Protein AF-A0A015KIH5-F1 (afdb_monomer)

pLDDT: mean 81.45, std 16.73, range [25.05, 97.44]

Sequence (434 aa):
MNIKDGIELLVKNEKIWFYPRISIIIADWPEVATFCLTYKSSNSKFPCHFCMVARDNLANINLLPSDVKLRTHEEMFKHFSENTEKTICIESVPNFFWKIPNINIYLATVPDRMHHLDLGLFRYQIEFTYDLLKLQHNNKLIDELDCRIAAIPRYPGLKIFSNGLQSISRFTADEYRNLMKIMVFVVDNLYSSNTNNNITNNFLNNNDVVKLYQNWNEMYILSRSEKFSENDLIKFKAQRFIQAFKFISSSQLKLPKLHLWLYHIIDSIQLYGVINGYTTETYESLHKNFVKIPYRISNKKNIESQLLQTIRRQAISSIFSQQSVITKTPYMYRFSTKLFEFSLKNANLFFNEKKGSVDSKMQIGFSKFLECLDLYLDLLNDPKIDNSQVKIFGSVTIENGTIVRATNSYHNKSWFSNVAISMNSEELEDYISD

Organism: Rhizophagus irregularis (strain DAOM 197198w) (NCBI:txid1432141)

Secondary structure (DSSP, 8-state):
--TTS-EEEEETTEEEEE------B---HHHHHHHHTB---TTSSS--SSB---GGGTT-S---GGGS-B--HHHHHHHHHTT-GGGGTB-SS--GGGGSTT--HHHHB---HIIIIIIIIHHHHHHHHHHHHHHHH-THHHHHHHHHHHTSPP-TT----TTTTTT-S---HHHHHHHHHHHHHHHTTSS---TT-TT-TT---HHHHHHHHHHHHHHHHHHT-S---HHHHHTT--HHHHHHHTTT-TTTT--HHHHHHHHTHHHHHHHH--GGGG-SHHHHHHHIIIIIHHHHHS-SSSHHHHHHHHHHHHHHHHHHHHHHTS-------EE--EEEEEEGGGHHHHHHHHTTTS-HHHHHHHHHHHHHHHHHHHHHT-----SPEEEEESEEE-TTS-EEESSSEETTEE-------PPP----------

Solvent-accessible surface area (backbone atoms only — not comparable to full-atom values): 26078 Å² total; per-residue (Å²): 131,73,77,89,57,58,49,78,42,77,54,95,91,40,84,42,82,39,71,92,76,90,76,70,46,63,43,54,71,69,55,46,19,56,77,59,37,30,51,78,44,68,84,38,66,26,37,44,64,47,24,62,35,45,38,92,48,32,60,52,88,79,68,50,76,85,59,52,42,65,49,45,43,69,61,54,51,47,31,49,77,69,73,45,24,69,83,65,32,32,52,102,60,88,62,73,59,72,74,45,84,98,50,42,62,38,65,34,47,50,85,23,54,56,62,36,40,40,56,31,53,49,47,50,52,54,55,48,48,54,52,47,38,42,74,78,61,38,64,67,56,50,55,50,43,26,50,44,46,32,63,53,76,92,49,94,97,51,81,78,40,74,73,28,63,88,77,57,93,75,76,53,52,68,54,42,53,41,43,66,74,45,47,43,68,44,43,46,85,67,53,80,72,67,88,84,63,88,82,51,103,79,72,76,46,34,70,59,54,29,50,40,46,49,52,46,49,54,34,52,56,55,54,66,36,90,73,80,54,79,74,55,60,59,55,54,55,60,57,59,59,50,72,72,34,36,87,70,37,92,69,47,50,47,33,52,62,57,28,44,50,62,71,43,45,63,59,42,36,74,76,71,41,46,55,73,82,46,43,46,66,66,56,54,56,46,41,42,64,62,42,54,51,35,50,72,73,43,92,73,64,74,48,69,64,51,28,53,50,44,49,50,49,50,52,52,48,49,53,48,51,65,49,41,73,75,64,62,83,86,73,81,70,50,64,52,62,74,75,47,76,48,46,57,90,45,42,70,59,51,47,62,72,40,53,88,81,51,55,77,64,51,47,53,47,57,76,40,43,64,64,53,47,51,58,51,36,62,73,65,78,55,95,78,86,80,83,46,75,45,75,43,43,43,26,36,40,46,98,88,71,50,69,53,61,70,54,71,58,58,94,90,36,81,73,87,82,86,88,81,89,84,83,86,91,83,87,91,81,88,83,86,78,132

Nearest PDB structures (foldseek):
  2raj-assembly1_A  TM=1.334E-01  e=7.291E-01  Homo sapiens
  8to0-assembly1_z1  TM=1.925E-01  e=6.097E+00  Mus musculus

Foldseek 3Di:
DPLVFFDFDQDPNDTDGHRDDQAADFDALQVLCVLLQFACDLPQQQNALQFQAGLVCLLPLPDDPVNGHGDFLVVCVVCLVVVNNSVSRGHNDDRPCSVPPPDGSSLRYAQACLVLQLVHLLVVLVVLVCLLCCVPPNCPLVVQLQVLQLPDDDDPLADGDNRGDPVPPDDDSSNSVSCLVCVLVSLPPSDADDPPPPDDPQRDGSVLSSVLSVLSSLLSVLLPDQDDDPVNLVSLQSPSSLSNRLVSDPSSCSDNSSSCSSPPNVVCCVVPNHSVVRHCVVVVVCCVVQPVVQQVVDPNPPSVVSSVVVVVVVVVVVVVVVCCVVVDDDDDKDFADWDDKDWPVCLVVVLVVCVVVDDPVVNVCSVCVVVVVVVVVVVVVHPDPDGDMDIDTQWIQDPVRDIDGPDQDDPNDGDDDDDDDDDDDPDDDDDDDD

Structure (mmCIF, N/CA/C/O backbone):
data_AF-A0A015KIH5-F1
#
_entry.id   AF-A0A015KIH5-F1
#
loop_
_atom_site.group_PDB
_atom_site.id
_atom_site.type_symbol
_atom_site.label_atom_id
_atom_site.label_alt_id
_atom_site.label_comp_id
_atom_site.label_asym_id
_atom_site.label_entity_id
_atom_site.label_seq_id
_atom_site.pdbx_PDB_ins_code
_atom_site.Cartn_x
_atom_site.Cartn_y
_atom_site.Cartn_z
_atom_site.occupancy
_atom_site.B_iso_or_equiv
_atom_site.auth_seq_id
_atom_site.auth_comp_id
_atom_site.auth_asym_id
_atom_site.auth_atom_id
_atom_site.pdbx_PDB_model_num
ATOM 1 N N . MET A 1 1 ? -6.527 -25.894 20.331 1.00 39.69 1 MET A N 1
ATOM 2 C CA . MET A 1 1 ? -8.001 -25.811 20.229 1.00 39.69 1 MET A CA 1
ATOM 3 C C . MET A 1 1 ? -8.349 -25.644 18.764 1.00 39.69 1 MET A C 1
ATOM 5 O O . MET A 1 1 ? -7.869 -24.701 18.152 1.00 39.69 1 MET A O 1
ATOM 9 N N . ASN A 1 2 ? -9.080 -26.588 18.177 1.00 33.25 2 ASN A N 1
ATOM 10 C CA . ASN A 1 2 ? -9.536 -26.477 16.795 1.00 33.25 2 ASN A CA 1
ATOM 11 C C . ASN A 1 2 ? -10.744 -25.522 16.808 1.00 33.25 2 ASN A C 1
ATOM 13 O O . ASN A 1 2 ? -11.827 -25.922 17.205 1.00 33.25 2 ASN A O 1
ATOM 17 N N . ILE A 1 3 ? -10.552 -24.246 16.452 1.00 47.38 3 ILE A N 1
ATOM 18 C CA . ILE A 1 3 ? -11.556 -23.155 16.574 1.00 47.38 3 ILE A CA 1
ATOM 19 C C . ILE A 1 3 ? -12.768 -23.356 15.626 1.00 47.38 3 ILE A C 1
ATOM 21 O O . ILE A 1 3 ? -13.679 -22.536 15.571 1.00 47.38 3 ILE A O 1
ATOM 25 N N . LYS A 1 4 ? -12.811 -24.463 14.870 1.00 47.75 4 LYS A N 1
ATOM 26 C CA . LYS A 1 4 ? -13.987 -24.851 14.075 1.00 47.75 4 LYS A CA 1
ATOM 27 C C . LYS A 1 4 ? -15.213 -25.138 14.945 1.00 47.75 4 LYS A C 1
ATOM 29 O O . LYS A 1 4 ? -16.329 -24.905 14.488 1.00 47.75 4 LYS A O 1
ATOM 34 N N . ASP A 1 5 ? -14.990 -25.547 16.188 1.00 50.41 5 ASP A N 1
ATOM 35 C CA . ASP A 1 5 ? -16.035 -25.782 17.173 1.00 50.41 5 ASP A CA 1
ATOM 36 C C . ASP A 1 5 ? -15.989 -24.604 18.158 1.00 50.41 5 ASP A C 1
ATOM 38 O O . ASP A 1 5 ? -14.950 -24.346 18.768 1.00 50.41 5 ASP A O 1
ATOM 42 N N . GLY A 1 6 ? -17.064 -23.815 18.244 1.00 60.00 6 GLY A N 1
ATOM 43 C CA . GLY A 1 6 ? -17.138 -22.658 19.143 1.00 60.00 6 GLY A CA 1
ATOM 44 C C . GLY A 1 6 ? -16.837 -23.018 20.607 1.00 60.00 6 GLY A C 1
ATOM 45 O O . GLY A 1 6 ? -16.783 -24.181 20.998 1.00 60.00 6 GLY A O 1
ATOM 46 N N . ILE A 1 7 ? -16.643 -22.009 21.450 1.00 74.50 7 ILE A N 1
ATOM 47 C CA . ILE A 1 7 ? -16.449 -22.196 22.889 1.00 74.50 7 ILE A CA 1
ATOM 48 C C . ILE A 1 7 ? -17.829 -22.325 23.539 1.00 74.50 7 ILE A C 1
ATOM 50 O O . ILE A 1 7 ? -18.626 -21.392 23.485 1.00 74.50 7 ILE A O 1
ATOM 54 N N . GLU A 1 8 ? -18.124 -23.461 24.167 1.00 77.62 8 GLU A N 1
ATOM 55 C CA . GLU A 1 8 ? -19.329 -23.607 24.987 1.00 77.62 8 GLU A CA 1
ATOM 56 C C . GLU A 1 8 ? -19.075 -22.969 26.364 1.00 77.62 8 GLU A C 1
ATOM 58 O O . GLU A 1 8 ? -18.214 -23.417 27.121 1.00 77.62 8 GLU A O 1
ATOM 63 N N . LEU A 1 9 ? -19.797 -21.893 26.679 1.00 76.75 9 LEU A N 1
ATOM 64 C CA . LEU A 1 9 ? -19.725 -21.200 27.964 1.00 76.75 9 LEU A CA 1
ATOM 65 C C . LEU A 1 9 ? -21.003 -21.461 28.758 1.00 76.75 9 LEU A C 1
ATOM 67 O O . LEU A 1 9 ? -22.107 -21.277 28.248 1.00 76.75 9 LEU A O 1
ATOM 71 N N . LEU A 1 10 ? -20.858 -21.856 30.023 1.00 79.44 10 LEU A N 1
ATOM 72 C CA . LEU A 1 10 ? -21.986 -21.967 30.943 1.00 79.44 10 LEU A CA 1
ATOM 73 C C . LEU A 1 10 ? -22.218 -20.605 31.610 1.00 79.44 10 LEU A C 1
ATOM 75 O O . LEU A 1 10 ? -21.439 -20.188 32.467 1.00 79.44 10 LEU A O 1
ATOM 79 N N . VAL A 1 11 ? -23.277 -19.897 31.225 1.00 80.12 11 VAL A N 1
ATOM 80 C CA . VAL A 1 11 ? -23.638 -18.591 31.794 1.00 80.12 11 VAL A CA 1
ATOM 81 C C . VAL A 1 11 ? -25.009 -18.720 32.440 1.00 80.12 11 VAL A C 1
ATOM 83 O O . VAL A 1 11 ? -25.978 -19.045 31.768 1.00 80.12 11 VAL A O 1
ATOM 86 N N . LYS A 1 12 ? -25.102 -18.482 33.755 1.00 84.62 12 LYS A N 1
ATOM 87 C CA . LYS A 1 12 ? -26.358 -18.612 34.526 1.00 84.62 12 LYS A CA 1
ATOM 88 C C . LYS A 1 12 ? -27.058 -19.975 34.338 1.00 84.62 12 LYS A C 1
ATOM 90 O O . LYS A 1 12 ? -28.273 -20.031 34.210 1.00 84.62 12 LYS A O 1
ATOM 95 N N . ASN A 1 13 ? -26.287 -21.066 34.340 1.00 83.81 13 ASN A N 1
ATOM 96 C CA . ASN A 1 13 ? -26.744 -22.442 34.074 1.00 83.81 13 ASN A CA 1
ATOM 97 C C . ASN A 1 13 ? -27.280 -22.709 32.655 1.00 83.81 13 ASN A C 1
ATOM 99 O O . ASN A 1 13 ? -27.755 -23.812 32.393 1.00 83.81 13 ASN A O 1
ATOM 103 N N . GLU A 1 14 ? -27.143 -21.767 31.724 1.00 78.31 14 GLU A N 1
ATOM 104 C CA . GLU A 1 14 ? -27.433 -21.982 30.308 1.00 78.31 14 GLU A CA 1
ATOM 105 C C . GLU A 1 14 ? -26.135 -22.206 29.527 1.00 78.31 14 GLU A C 1
ATOM 107 O O . GLU A 1 14 ? -25.133 -21.515 29.727 1.00 78.31 14 GLU A O 1
ATOM 112 N N . LYS A 1 15 ? -26.148 -23.197 28.632 1.00 81.75 15 LYS A N 1
ATOM 113 C CA . LYS A 1 15 ? -25.057 -23.462 27.689 1.00 81.75 15 LYS A CA 1
ATOM 114 C C . LYS A 1 15 ? -25.180 -22.502 26.511 1.00 81.75 15 LYS A C 1
ATOM 116 O O . LYS A 1 15 ? -26.112 -22.613 25.719 1.00 81.75 15 LYS A O 1
ATOM 121 N N . ILE A 1 16 ? -24.234 -21.579 26.388 1.00 80.75 16 ILE A N 1
ATOM 122 C CA . ILE A 1 16 ? -24.181 -20.600 25.303 1.00 80.75 16 ILE A CA 1
ATOM 123 C C . ILE A 1 16 ? -22.975 -20.909 24.421 1.00 80.75 16 ILE A C 1
ATOM 125 O O . ILE A 1 16 ? -21.850 -21.034 24.901 1.00 80.75 16 ILE A O 1
ATOM 129 N N . TRP A 1 17 ? -23.210 -21.012 23.115 1.00 80.06 17 TRP A N 1
ATOM 130 C CA . TRP A 1 17 ? -22.149 -21.157 22.125 1.00 80.06 17 TRP A CA 1
ATOM 131 C C . TRP A 1 17 ? -21.544 -19.795 21.795 1.00 80.06 17 TRP A C 1
ATOM 133 O O . TRP A 1 17 ? -22.239 -18.881 21.351 1.00 80.06 17 TRP A O 1
ATOM 143 N N . PHE A 1 18 ? -20.238 -19.668 21.994 1.00 73.44 18 PHE A N 1
ATOM 144 C CA . PHE A 1 18 ? -19.485 -18.450 21.748 1.00 73.44 18 PHE A CA 1
ATOM 145 C C . PHE A 1 18 ? -18.477 -18.652 20.615 1.00 73.44 18 PHE A C 1
ATOM 147 O O . PHE A 1 18 ? -17.677 -19.583 20.633 1.00 73.44 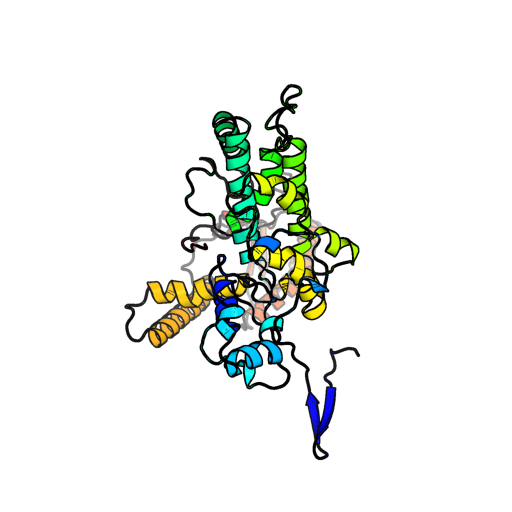18 PHE A O 1
ATOM 154 N N . TYR A 1 19 ? -18.464 -17.737 19.648 1.00 71.88 19 TYR A N 1
ATOM 155 C CA . TYR A 1 19 ? -17.426 -17.681 18.622 1.00 71.88 19 TYR A CA 1
ATOM 156 C C . TYR A 1 19 ? -16.560 -16.446 18.872 1.00 71.88 19 TYR A C 1
ATOM 158 O O . TYR A 1 19 ? -17.059 -15.330 18.692 1.00 71.88 19 TYR A O 1
ATOM 166 N N . PRO A 1 20 ? -15.283 -16.600 19.269 1.00 66.44 20 PRO A N 1
ATOM 167 C CA . PRO A 1 20 ? -14.387 -15.457 19.339 1.00 66.44 20 PRO A CA 1
ATOM 168 C C . PRO A 1 20 ? -14.227 -14.874 17.932 1.00 66.44 20 PRO A C 1
ATOM 170 O O . PRO A 1 20 ? -13.871 -15.583 16.991 1.00 66.44 20 PRO A O 1
ATOM 173 N N . ARG A 1 21 ? -14.517 -13.579 17.781 1.00 67.69 21 ARG A N 1
ATOM 174 C CA . ARG A 1 21 ? -14.277 -12.835 16.542 1.00 67.69 21 ARG A CA 1
ATOM 175 C C . ARG A 1 21 ? -13.142 -11.856 16.771 1.00 67.69 21 ARG A C 1
ATOM 177 O O . ARG A 1 21 ? -13.178 -11.082 17.722 1.00 67.69 21 ARG A O 1
ATOM 184 N N . ILE A 1 22 ? -12.160 -11.896 15.881 1.00 69.12 22 ILE A N 1
ATOM 185 C CA . ILE A 1 22 ? -11.133 -10.865 15.790 1.00 69.12 22 ILE A CA 1
ATOM 186 C C . ILE A 1 22 ? -11.671 -9.814 14.824 1.00 69.12 22 ILE A C 1
ATOM 188 O O . ILE A 1 22 ? -11.978 -10.128 13.674 1.00 69.12 22 ILE A O 1
ATOM 192 N N . SER A 1 23 ? -11.824 -8.587 15.309 1.00 78.50 23 SER A N 1
ATOM 193 C CA . SER A 1 23 ? -12.228 -7.442 14.495 1.00 78.50 23 SER A CA 1
ATOM 194 C C . SER A 1 23 ? -11.019 -6.549 14.267 1.00 78.50 23 SER A C 1
ATOM 196 O O . SER A 1 23 ? -10.299 -6.233 15.212 1.00 78.50 23 SER A O 1
ATOM 198 N N . ILE A 1 24 ? -10.828 -6.135 13.020 1.00 89.00 24 ILE A N 1
ATOM 199 C CA . ILE A 1 24 ? -9.754 -5.240 12.590 1.00 89.00 24 ILE A CA 1
ATOM 200 C C . ILE A 1 24 ? -10.329 -4.104 11.748 1.00 89.00 24 ILE A C 1
ATOM 202 O O . ILE A 1 24 ? -11.383 -4.249 11.126 1.00 89.00 24 ILE A O 1
ATOM 206 N N . ILE A 1 25 ? -9.626 -2.978 11.725 1.00 91.19 25 ILE A N 1
ATOM 207 C CA . ILE A 1 25 ? -9.948 -1.803 10.922 1.00 91.19 25 ILE A CA 1
ATOM 208 C C . ILE A 1 25 ? -9.067 -1.827 9.680 1.00 91.19 25 ILE A C 1
ATOM 210 O O . ILE A 1 25 ? -7.854 -1.623 9.756 1.00 91.19 25 ILE A O 1
ATOM 214 N N . ILE A 1 26 ? -9.708 -2.075 8.541 1.00 91.94 26 ILE A N 1
ATOM 215 C CA . ILE A 1 26 ? -9.096 -2.075 7.215 1.00 91.94 26 ILE A CA 1
ATOM 216 C C . ILE A 1 26 ? -9.439 -0.742 6.566 1.00 91.94 26 ILE A C 1
ATOM 218 O O . ILE A 1 26 ? -10.596 -0.507 6.224 1.00 91.94 26 ILE A O 1
ATOM 222 N N . ALA A 1 27 ? -8.450 0.132 6.444 1.00 91.25 27 ALA A N 1
ATOM 223 C CA . ALA A 1 27 ? -8.633 1.479 5.930 1.00 91.25 27 ALA A CA 1
ATOM 224 C C . ALA A 1 27 ? -7.309 2.019 5.375 1.00 91.25 27 ALA A C 1
ATOM 226 O O . ALA A 1 27 ? -6.235 1.472 5.658 1.00 91.25 27 ALA A O 1
ATOM 227 N N . ASP A 1 28 ? -7.376 3.080 4.574 1.00 90.19 28 ASP A N 1
ATOM 228 C CA . ASP A 1 28 ? -6.167 3.758 4.114 1.00 90.19 28 ASP A CA 1
ATOM 229 C C . ASP A 1 28 ? -5.496 4.554 5.255 1.00 90.19 28 ASP A C 1
ATOM 231 O O . ASP A 1 28 ? -6.021 4.687 6.363 1.00 90.19 28 ASP A O 1
ATOM 235 N N . TRP A 1 29 ? -4.281 5.063 5.033 1.00 89.25 29 TRP A N 1
ATOM 236 C CA . TRP A 1 29 ? -3.531 5.724 6.108 1.00 89.25 29 TRP A CA 1
ATOM 237 C C . TRP A 1 29 ? -4.242 6.973 6.686 1.00 89.25 29 TRP A C 1
ATOM 239 O O . TRP A 1 29 ? -4.308 7.084 7.916 1.00 89.25 29 TRP A O 1
ATOM 249 N N . PRO A 1 30 ? -4.800 7.899 5.874 1.00 90.00 30 PRO A N 1
ATOM 250 C CA . PRO A 1 30 ? -5.599 9.020 6.383 1.00 90.00 30 PRO A CA 1
ATOM 251 C C . PRO A 1 30 ? -6.844 8.614 7.187 1.00 90.00 30 PRO A C 1
ATOM 253 O O . PRO A 1 30 ? -7.177 9.266 8.186 1.00 90.00 30 PRO A O 1
ATOM 256 N N . GLU A 1 31 ? -7.548 7.565 6.771 1.00 92.44 31 GLU A N 1
ATOM 257 C CA . GLU A 1 31 ? -8.710 7.035 7.484 1.00 92.44 31 GLU A CA 1
ATOM 258 C C . GLU A 1 31 ? -8.297 6.388 8.805 1.00 92.44 31 GLU A C 1
ATOM 260 O O . GLU A 1 31 ? -8.866 6.716 9.848 1.00 92.44 31 GLU A O 1
ATOM 265 N N . VAL A 1 32 ? -7.247 5.562 8.807 1.00 92.81 32 VAL A N 1
ATOM 266 C CA . VAL A 1 32 ? -6.693 4.981 10.038 1.00 92.81 32 VAL A CA 1
ATOM 267 C C . VAL A 1 32 ? -6.274 6.075 11.022 1.00 92.81 32 VAL A C 1
ATOM 269 O O . VAL A 1 32 ? -6.623 6.014 12.202 1.00 92.81 32 VAL A O 1
ATOM 272 N N . ALA A 1 33 ? -5.597 7.125 10.549 1.00 93.12 33 ALA A N 1
ATOM 273 C CA . ALA A 1 33 ? -5.239 8.264 11.391 1.00 93.12 33 ALA A CA 1
ATOM 274 C C . ALA A 1 33 ? -6.475 8.942 12.014 1.00 93.12 33 ALA A C 1
ATOM 276 O O . ALA A 1 33 ? -6.405 9.438 13.137 1.00 93.12 33 ALA A O 1
ATOM 277 N N . THR A 1 34 ? -7.620 8.909 11.324 1.00 94.25 34 THR A N 1
ATOM 278 C CA . THR A 1 34 ? -8.902 9.412 11.839 1.00 94.25 34 THR A CA 1
ATOM 279 C C . THR A 1 34 ? -9.461 8.517 12.944 1.00 94.25 34 THR A C 1
ATOM 281 O O . THR A 1 34 ? -9.842 9.033 13.991 1.00 94.25 34 THR A O 1
ATOM 284 N N . PHE A 1 35 ? -9.468 7.192 12.765 1.00 94.19 35 PHE A N 1
ATOM 285 C CA . PHE A 1 35 ? -9.887 6.252 13.816 1.00 94.19 35 PHE A CA 1
ATOM 286 C C . PHE A 1 35 ? -9.023 6.377 15.079 1.00 94.19 35 PHE A C 1
ATOM 288 O O . PHE A 1 35 ? -9.532 6.372 16.202 1.00 94.19 35 PHE A O 1
ATOM 295 N N . CYS A 1 36 ? -7.716 6.544 14.892 1.00 94.69 36 CYS A N 1
ATOM 296 C CA . CYS A 1 36 ? -6.739 6.679 15.968 1.00 94.69 36 CYS A CA 1
ATOM 297 C C . CYS A 1 36 ? -6.688 8.089 16.586 1.00 94.69 36 CYS A C 1
ATOM 299 O O . CYS A 1 36 ? -6.093 8.260 17.654 1.00 94.69 36 CYS A O 1
ATOM 301 N N . LEU A 1 37 ? -7.307 9.090 15.945 1.00 95.62 37 LEU A N 1
ATOM 302 C CA . LEU A 1 37 ? -7.159 10.517 16.261 1.00 95.62 37 LEU A CA 1
ATOM 303 C C . LEU A 1 37 ? -5.691 10.959 16.350 1.00 95.62 37 LEU A C 1
ATOM 305 O O . LEU A 1 37 ? -5.303 11.734 17.219 1.00 95.62 37 LEU A O 1
ATOM 309 N N . THR A 1 38 ? -4.858 10.447 15.450 1.00 95.56 38 THR A N 1
ATOM 310 C CA . THR A 1 38 ? -3.468 10.886 15.283 1.00 95.56 38 THR A CA 1
ATOM 311 C C . THR A 1 38 ? -3.392 11.934 14.185 1.00 95.56 38 THR A C 1
ATOM 313 O O . THR A 1 38 ? -4.137 11.855 13.207 1.00 95.56 38 THR A O 1
ATOM 316 N N . TYR A 1 39 ? -2.449 12.869 14.288 1.00 95.38 39 TYR A N 1
ATOM 317 C CA . TYR A 1 39 ? -2.262 13.888 13.256 1.00 95.38 39 TYR A CA 1
ATOM 318 C C . TYR A 1 39 ? -2.048 13.263 11.873 1.00 95.38 39 TYR A C 1
ATOM 320 O O . TYR A 1 39 ? -1.136 12.465 11.667 1.00 95.38 39 TYR A O 1
ATOM 328 N N . LYS A 1 40 ? -2.834 13.711 10.889 1.00 91.69 40 LYS A N 1
ATOM 329 C CA . LYS A 1 40 ? -2.762 13.236 9.493 1.00 91.69 40 LYS A CA 1
ATOM 330 C C . LYS A 1 40 ? -1.571 13.788 8.707 1.00 91.69 40 LYS A C 1
ATOM 332 O O . LYS A 1 40 ? -1.424 13.518 7.523 1.00 91.69 40 LYS A O 1
ATOM 337 N N . SER A 1 41 ? -0.728 14.608 9.325 1.00 90.19 41 SER A N 1
ATOM 338 C CA . SER A 1 41 ? 0.441 15.169 8.655 1.00 90.19 41 SER A CA 1
ATOM 339 C C . SER A 1 41 ? 1.637 14.233 8.793 1.00 90.19 41 SER A C 1
ATOM 341 O O . SER A 1 41 ? 2.092 13.956 9.907 1.00 90.19 41 SER A O 1
ATOM 343 N N . SER A 1 42 ? 2.219 13.831 7.663 1.00 85.62 42 SER A N 1
ATOM 344 C CA . SER A 1 42 ? 3.512 13.131 7.613 1.00 85.62 42 SER A CA 1
ATOM 345 C C . SER A 1 42 ? 4.671 13.976 8.169 1.00 85.62 42 SER A C 1
ATOM 347 O O . SER A 1 42 ? 5.722 13.440 8.519 1.00 85.62 42 SER A O 1
ATOM 349 N N . ASN A 1 43 ? 4.473 15.292 8.305 1.00 90.12 43 ASN A N 1
ATOM 350 C CA . ASN A 1 43 ? 5.432 16.221 8.901 1.00 90.12 43 ASN A CA 1
ATOM 351 C C . ASN A 1 43 ? 5.269 16.396 10.419 1.00 90.12 43 ASN A C 1
ATOM 353 O O . ASN A 1 43 ? 6.017 17.168 11.020 1.00 90.12 43 ASN A O 1
ATOM 357 N N . SER A 1 44 ? 4.317 15.701 11.047 1.00 93.69 44 SER A N 1
ATOM 358 C CA . SER A 1 44 ? 4.166 15.712 12.505 1.00 93.69 44 SER A CA 1
ATOM 359 C C . SER A 1 44 ? 5.386 15.101 13.210 1.00 93.69 44 SER A C 1
ATOM 361 O O . SER A 1 44 ? 6.175 14.375 12.604 1.00 93.69 44 SER A O 1
ATOM 363 N N . LYS A 1 45 ? 5.565 15.410 14.503 1.00 95.12 45 LYS A N 1
ATOM 364 C CA . LYS A 1 45 ? 6.699 14.909 15.302 1.00 95.12 45 LYS A CA 1
ATOM 365 C C . LYS A 1 45 ? 6.676 13.382 15.427 1.00 95.12 45 LYS A C 1
ATOM 367 O O . LYS A 1 45 ? 7.737 12.765 15.365 1.00 95.12 45 LYS A O 1
ATOM 372 N N . PHE A 1 46 ? 5.479 12.805 15.550 1.00 95.75 46 PHE A N 1
ATOM 373 C CA . PHE A 1 46 ? 5.228 11.370 15.697 1.00 95.75 46 PHE A CA 1
ATOM 374 C C . PHE A 1 46 ? 4.168 10.892 14.686 1.00 95.75 46 PHE A C 1
ATOM 376 O O . PHE A 1 46 ? 3.010 10.692 15.062 1.00 95.75 46 PHE A O 1
ATOM 383 N N . PRO A 1 47 ? 4.534 10.731 13.402 1.00 94.12 47 PRO A N 1
ATOM 384 C CA . PRO A 1 47 ? 3.577 10.533 12.309 1.00 94.12 47 PRO A CA 1
ATOM 385 C C . PRO A 1 47 ? 3.069 9.091 12.160 1.00 94.12 47 PRO A C 1
ATOM 387 O O . PRO A 1 47 ? 2.227 8.822 11.307 1.00 94.12 47 PRO A O 1
ATOM 390 N N . CYS A 1 48 ? 3.577 8.141 12.947 1.00 95.06 48 CYS A N 1
ATOM 391 C CA . CYS A 1 48 ? 3.057 6.778 12.957 1.00 95.06 48 CYS A CA 1
ATOM 392 C C . CYS A 1 48 ? 1.802 6.685 13.842 1.00 95.06 48 CYS A C 1
ATOM 394 O O . CYS A 1 48 ? 1.775 7.203 14.963 1.00 95.06 48 CYS A O 1
ATOM 396 N N . HIS A 1 49 ? 0.768 5.993 13.354 1.00 93.81 49 HIS A N 1
ATOM 397 C CA . HIS A 1 49 ? -0.440 5.736 14.138 1.00 93.81 49 HIS A CA 1
ATOM 398 C C . HIS A 1 49 ? -0.321 4.513 15.058 1.00 93.81 49 HIS A C 1
ATOM 400 O O . HIS A 1 49 ? -1.083 4.417 16.012 1.00 93.81 49 HIS A O 1
ATOM 406 N N . PHE A 1 50 ? 0.645 3.617 14.830 1.00 94.62 50 PHE A N 1
ATOM 407 C CA . PHE A 1 50 ? 0.920 2.480 15.717 1.00 94.62 50 PHE A CA 1
ATOM 408 C C . PHE A 1 50 ? 1.827 2.848 16.891 1.00 94.62 50 PHE A C 1
ATOM 410 O O . PHE A 1 50 ? 1.689 2.292 17.976 1.00 94.62 50 PHE A O 1
ATOM 417 N N . CYS A 1 51 ? 2.784 3.757 16.691 1.00 95.50 51 CYS A N 1
ATOM 418 C CA . CYS A 1 51 ? 3.855 4.016 17.651 1.00 95.50 51 CYS A CA 1
ATOM 419 C C . CYS A 1 51 ? 4.259 5.496 17.702 1.00 95.50 51 CYS A C 1
ATOM 421 O O . CYS A 1 51 ? 3.925 6.295 16.828 1.00 95.50 51 CYS A O 1
ATOM 423 N N . MET A 1 52 ? 5.008 5.868 18.736 1.00 95.19 52 MET A N 1
ATOM 424 C CA . MET A 1 52 ? 5.567 7.207 18.931 1.00 95.19 52 MET A CA 1
ATOM 425 C C . MET A 1 52 ? 6.996 7.317 18.378 1.00 95.19 52 MET A C 1
ATOM 427 O O . MET A 1 52 ? 7.871 7.915 19.003 1.00 95.19 52 MET A O 1
ATOM 431 N N . VAL A 1 53 ? 7.255 6.753 17.193 1.00 95.94 53 VAL A N 1
ATOM 432 C CA . VAL A 1 53 ? 8.537 6.952 16.502 1.00 95.94 53 VAL A CA 1
ATOM 433 C C . VAL A 1 53 ? 8.666 8.405 16.041 1.00 95.94 53 VAL A C 1
ATOM 435 O O . VAL A 1 53 ? 7.744 8.975 15.449 1.00 95.94 53 VAL A O 1
ATOM 438 N N . ALA A 1 54 ? 9.816 9.024 16.305 1.00 95.25 54 ALA A N 1
ATOM 439 C CA . ALA A 1 54 ? 10.091 10.370 15.821 1.00 95.25 54 ALA A CA 1
ATOM 440 C C . ALA A 1 54 ? 10.177 10.394 14.286 1.00 95.25 54 ALA A C 1
ATOM 442 O O . ALA A 1 54 ? 10.717 9.473 13.670 1.00 95.25 54 ALA A O 1
ATOM 443 N N . ARG A 1 55 ? 9.718 11.484 13.662 1.00 94.62 55 ARG A N 1
ATOM 444 C CA . ARG A 1 55 ? 9.771 11.685 12.202 1.00 94.62 55 ARG A CA 1
ATOM 445 C C . ARG A 1 55 ? 11.151 11.411 11.599 1.00 94.62 55 ARG A C 1
ATOM 447 O O . ARG A 1 55 ? 11.246 10.804 10.537 1.00 94.62 55 ARG A O 1
ATOM 454 N N . ASP A 1 56 ? 12.217 11.833 12.274 1.00 93.69 56 ASP A N 1
ATOM 455 C CA . ASP A 1 56 ? 13.593 11.659 11.791 1.00 93.69 56 ASP A CA 1
ATOM 456 C C . ASP A 1 56 ? 14.057 10.194 11.786 1.00 93.69 56 ASP A C 1
ATOM 458 O O . ASP A 1 56 ? 14.993 9.845 11.070 1.00 93.69 56 ASP A O 1
ATOM 462 N N . ASN A 1 57 ? 13.351 9.324 12.511 1.00 94.50 57 ASN A N 1
ATOM 463 C CA . ASN A 1 57 ? 13.642 7.900 12.627 1.00 94.50 57 ASN A CA 1
ATOM 464 C C . ASN A 1 57 ? 12.788 7.017 11.702 1.00 94.50 57 ASN A C 1
ATOM 466 O O . ASN A 1 57 ? 12.980 5.806 11.694 1.00 94.50 57 ASN A O 1
ATOM 470 N N . LEU A 1 58 ? 11.889 7.579 10.883 1.00 93.56 58 LEU A N 1
ATOM 471 C CA . LEU A 1 58 ? 11.009 6.786 10.008 1.00 93.56 58 LEU A CA 1
ATOM 472 C C . LEU A 1 58 ? 11.763 5.869 9.030 1.00 93.56 58 LEU A C 1
ATOM 474 O O . LEU A 1 58 ? 11.300 4.769 8.745 1.00 93.56 58 LEU A O 1
ATOM 478 N N . ALA A 1 59 ? 12.921 6.313 8.536 1.00 92.56 59 ALA A N 1
ATOM 479 C CA . ALA A 1 59 ? 13.774 5.550 7.621 1.00 92.56 59 ALA A CA 1
ATOM 480 C C . ALA A 1 59 ? 14.914 4.792 8.328 1.00 92.56 59 ALA A C 1
ATOM 482 O O . ALA A 1 59 ? 15.815 4.273 7.664 1.00 92.56 59 ALA A O 1
ATOM 483 N N . ASN A 1 60 ? 14.950 4.786 9.664 1.00 92.00 60 ASN A N 1
ATOM 484 C CA . ASN A 1 60 ? 15.986 4.089 10.415 1.00 92.00 60 ASN A CA 1
ATOM 485 C C . ASN A 1 60 ? 15.623 2.603 10.519 1.00 92.00 60 ASN A C 1
ATOM 487 O O . ASN A 1 60 ? 14.602 2.275 11.103 1.00 92.00 60 ASN A O 1
ATOM 491 N N . ILE A 1 61 ? 16.457 1.724 9.957 1.00 89.69 61 ILE A N 1
ATOM 492 C CA . ILE A 1 61 ? 16.267 0.259 9.976 1.00 89.69 61 ILE A CA 1
ATOM 493 C C . ILE A 1 61 ? 16.853 -0.426 11.214 1.00 89.69 61 ILE A C 1
ATOM 495 O O . ILE A 1 61 ? 16.664 -1.626 11.396 1.00 89.69 61 ILE A O 1
ATOM 499 N N . ASN A 1 62 ? 17.585 0.321 12.039 1.00 90.00 62 ASN A N 1
ATOM 500 C CA . ASN A 1 62 ? 18.312 -0.190 13.197 1.00 90.00 62 ASN A CA 1
ATOM 501 C C . ASN A 1 62 ? 17.666 0.243 14.520 1.00 90.00 62 ASN A C 1
ATOM 503 O O . ASN A 1 62 ? 18.336 0.232 15.549 1.00 90.00 62 ASN A O 1
ATOM 507 N N . LEU A 1 63 ? 16.396 0.662 14.499 1.00 91.38 63 LEU A N 1
ATOM 508 C CA . LEU A 1 63 ? 15.664 0.940 15.734 1.00 91.38 63 LEU A CA 1
ATOM 509 C C . LEU A 1 63 ? 15.543 -0.335 16.564 1.00 91.38 63 LEU A C 1
ATOM 511 O O . LEU A 1 63 ? 15.181 -1.396 16.045 1.00 91.38 63 LEU A O 1
ATOM 515 N N . LEU A 1 64 ? 15.830 -0.205 17.853 1.00 89.44 64 LEU A N 1
ATOM 516 C CA . LEU A 1 64 ? 15.589 -1.246 18.837 1.00 89.44 64 LEU A CA 1
ATOM 517 C C . LEU A 1 64 ? 14.095 -1.275 19.196 1.00 89.44 64 LEU A C 1
ATOM 519 O O . LEU A 1 64 ? 13.413 -0.257 19.066 1.00 89.44 64 LEU A O 1
ATOM 523 N N . PRO A 1 65 ? 13.568 -2.396 19.721 1.00 83.94 65 PRO A N 1
ATOM 524 C CA . PRO A 1 65 ? 12.184 -2.454 20.197 1.00 83.94 65 PRO A CA 1
ATOM 525 C C . PRO A 1 65 ? 11.837 -1.353 21.215 1.00 83.94 65 PRO A C 1
ATOM 527 O O . PRO A 1 65 ? 10.721 -0.846 21.219 1.00 83.94 65 PRO A O 1
ATOM 530 N N . SER A 1 66 ? 12.806 -0.924 22.032 1.00 85.62 66 SER A N 1
ATOM 531 C CA . SER A 1 66 ? 12.650 0.191 22.978 1.00 85.62 66 SER A CA 1
ATOM 532 C C . SER A 1 66 ? 12.434 1.551 22.309 1.00 85.62 66 SER A C 1
ATOM 534 O O . SER A 1 66 ? 11.825 2.432 22.912 1.00 85.62 66 SER A O 1
ATOM 536 N N . ASP A 1 67 ? 12.917 1.729 21.077 1.00 87.75 67 ASP A N 1
ATOM 537 C CA . ASP A 1 67 ? 12.776 2.974 20.314 1.00 87.75 67 ASP A CA 1
ATOM 538 C C . ASP A 1 67 ? 11.402 3.069 19.629 1.00 87.75 67 ASP A C 1
ATOM 540 O O . ASP A 1 67 ? 10.962 4.155 19.242 1.00 87.75 67 ASP A O 1
ATOM 544 N N . VAL A 1 68 ? 10.704 1.936 19.486 1.00 91.56 68 VAL A N 1
ATOM 545 C CA . VAL A 1 68 ? 9.384 1.821 18.852 1.00 91.56 68 VAL A CA 1
ATOM 546 C C . VAL A 1 68 ? 8.320 1.659 19.935 1.00 91.56 68 VAL A C 1
ATOM 548 O O . VAL A 1 68 ? 7.671 0.624 20.077 1.00 91.56 68 VAL A O 1
ATOM 551 N N . LYS A 1 69 ? 8.127 2.713 20.731 1.00 94.50 69 LYS A N 1
ATOM 552 C CA . LYS A 1 69 ? 7.097 2.715 21.773 1.00 94.50 69 LYS A CA 1
ATOM 553 C C . LYS A 1 69 ? 5.700 2.747 21.144 1.00 94.50 69 LYS A C 1
ATOM 555 O O . LYS A 1 69 ? 5.308 3.763 20.567 1.00 94.50 69 LYS A O 1
ATOM 560 N N . LEU A 1 70 ? 4.962 1.642 21.242 1.00 95.38 70 LEU A N 1
ATOM 561 C CA . LEU A 1 70 ? 3.597 1.529 20.722 1.00 95.38 70 LEU A CA 1
ATOM 562 C C . LEU A 1 70 ? 2.653 2.518 21.415 1.00 95.38 70 LEU A C 1
ATOM 564 O O . LEU A 1 70 ? 2.792 2.809 22.602 1.00 95.38 70 LEU A O 1
ATOM 568 N N . ARG A 1 71 ? 1.673 3.024 20.669 1.00 94.88 71 ARG A N 1
ATOM 569 C CA . ARG A 1 71 ? 0.561 3.792 21.223 1.00 94.88 71 ARG A CA 1
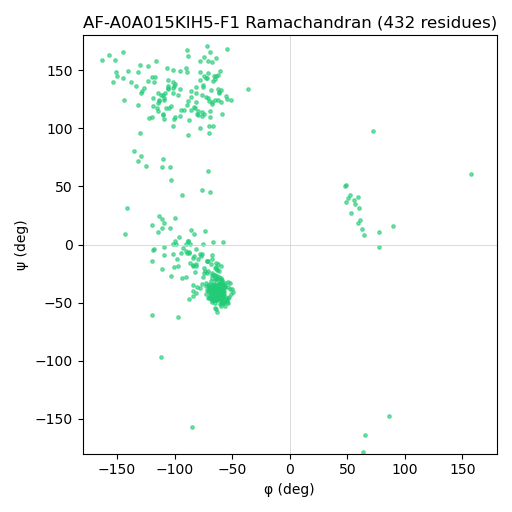ATOM 570 C C . ARG A 1 71 ? -0.409 2.810 21.874 1.00 94.88 71 ARG A C 1
ATOM 572 O O . ARG A 1 71 ? -0.831 1.836 21.251 1.00 94.88 71 ARG A O 1
ATOM 579 N N . THR A 1 72 ? -0.774 3.065 23.126 1.00 92.69 72 THR A N 1
ATOM 580 C CA . THR A 1 72 ? -1.813 2.289 23.810 1.00 92.69 72 THR A CA 1
ATOM 581 C C . THR A 1 72 ? -3.001 3.156 24.148 1.00 92.69 72 THR A C 1
ATOM 583 O O . THR A 1 72 ? -2.908 4.381 24.245 1.00 92.69 72 THR A O 1
ATOM 586 N N . HIS A 1 73 ? -4.141 2.505 24.336 1.00 90.00 73 HIS A N 1
ATOM 587 C CA . HIS A 1 73 ? -5.329 3.184 24.801 1.00 90.00 73 HIS A CA 1
ATOM 588 C C . HIS A 1 73 ? -5.064 3.941 26.119 1.00 90.00 73 HIS A C 1
ATOM 590 O O . HIS A 1 73 ? -5.399 5.127 26.183 1.00 90.00 73 HIS A O 1
ATOM 596 N N . GLU A 1 74 ? -4.429 3.317 27.121 1.00 91.12 74 GLU A N 1
ATOM 597 C CA . GLU A 1 74 ? -4.201 3.965 28.419 1.00 91.12 74 GLU A CA 1
ATOM 598 C C . GLU A 1 74 ? -3.258 5.164 28.303 1.00 91.12 74 GLU A C 1
ATOM 600 O O . GLU A 1 74 ? -3.536 6.228 28.854 1.00 91.12 74 GLU A O 1
ATOM 605 N N . GLU A 1 75 ? -2.154 5.019 27.565 1.00 93.69 75 GLU A N 1
ATOM 606 C CA . GLU A 1 75 ? -1.164 6.088 27.434 1.00 93.69 75 GLU A CA 1
ATOM 607 C C . GLU A 1 75 ? -1.719 7.290 26.670 1.00 93.69 75 GLU A C 1
ATOM 609 O O . GLU A 1 75 ? -1.541 8.432 27.095 1.00 93.69 75 GLU A O 1
ATOM 614 N N . MET A 1 76 ? -2.420 7.055 25.557 1.00 95.06 76 MET A N 1
ATOM 615 C CA . MET A 1 76 ? -2.968 8.147 24.750 1.00 95.06 76 MET A CA 1
ATOM 616 C C . MET A 1 76 ? -4.112 8.857 25.488 1.00 95.06 76 MET A C 1
ATOM 618 O O . MET A 1 76 ? -4.185 10.087 25.465 1.00 95.06 76 MET A O 1
ATOM 622 N N . PHE A 1 77 ? -4.949 8.110 26.220 1.00 94.12 77 PHE A N 1
ATOM 623 C CA . PHE A 1 77 ? -5.988 8.684 27.077 1.00 94.12 77 PHE A CA 1
ATOM 624 C C . PHE A 1 77 ? -5.407 9.492 28.244 1.00 94.12 77 PHE A C 1
ATOM 626 O O . PHE A 1 77 ? -5.938 10.551 28.586 1.00 94.12 77 PHE A O 1
ATOM 633 N N . LYS A 1 78 ? -4.301 9.030 28.841 1.00 95.19 78 LYS A N 1
ATOM 634 C CA . LYS A 1 78 ? -3.590 9.770 29.887 1.00 95.19 78 LYS A CA 1
ATOM 635 C C . LYS A 1 78 ? -3.105 11.122 29.365 1.00 95.19 78 LYS A C 1
ATOM 637 O O . LYS A 1 78 ? -3.419 12.145 29.964 1.00 95.19 78 LYS A O 1
ATOM 642 N N . HIS A 1 79 ? -2.424 11.137 28.219 1.00 96.19 79 HIS A N 1
ATOM 643 C CA . HIS A 1 79 ? -1.964 12.380 27.599 1.00 96.19 79 HIS A CA 1
ATOM 644 C C . HIS A 1 79 ? -3.113 13.350 27.301 1.00 96.19 79 HIS A C 1
ATOM 646 O O . HIS A 1 79 ? -2.975 14.544 27.555 1.00 96.19 79 HIS A O 1
ATOM 652 N N . PHE A 1 80 ? -4.252 12.845 26.823 1.00 95.75 80 PHE A N 1
ATOM 653 C CA . PHE A 1 80 ? -5.459 13.648 26.618 1.00 95.75 80 PHE A CA 1
ATOM 654 C C . PHE A 1 80 ? -6.020 14.215 27.930 1.00 95.75 80 PHE A C 1
ATOM 656 O O . PHE A 1 80 ? -6.317 15.402 28.016 1.00 95.75 80 PHE A O 1
ATOM 663 N N . SER A 1 81 ? -6.115 13.394 28.978 1.00 95.44 81 SER A N 1
ATOM 664 C CA . SER A 1 81 ? -6.632 13.816 30.290 1.00 95.44 81 SER A CA 1
ATOM 665 C C . SER A 1 81 ? -5.736 14.857 30.971 1.00 95.44 81 SER A C 1
ATOM 667 O O . SER A 1 81 ? -6.220 15.717 31.703 1.00 95.44 81 SER A O 1
ATOM 669 N N . GLU A 1 82 ? -4.429 14.798 30.711 1.00 97.44 82 GLU A N 1
ATOM 670 C CA . GLU A 1 82 ? -3.421 15.730 31.225 1.00 97.44 82 GLU A CA 1
ATOM 671 C C . GLU A 1 82 ? -3.221 16.971 30.325 1.00 97.44 82 GLU A C 1
ATOM 673 O O . GLU A 1 82 ? -2.375 17.808 30.631 1.00 97.44 82 GLU A O 1
ATOM 678 N N . ASN A 1 83 ? -3.987 17.125 29.234 1.00 97.06 83 ASN A N 1
ATOM 679 C CA . ASN A 1 83 ? -3.844 18.194 28.229 1.00 97.06 83 ASN A CA 1
ATOM 680 C C . ASN A 1 83 ? -2.445 18.263 27.577 1.00 97.06 83 ASN A C 1
ATOM 682 O O . ASN A 1 83 ? -1.913 19.339 27.285 1.00 97.06 83 ASN A O 1
ATOM 686 N N . THR A 1 84 ? -1.813 17.105 27.374 1.00 97.12 84 THR A N 1
ATOM 687 C CA . THR A 1 84 ? -0.499 16.962 26.727 1.00 97.12 84 THR A CA 1
ATOM 688 C C . THR A 1 84 ? -0.570 16.214 25.392 1.00 97.12 84 THR A C 1
ATOM 690 O O . THR A 1 84 ? 0.463 15.907 24.797 1.00 97.12 84 THR A O 1
ATOM 693 N N . GLU A 1 85 ? -1.763 15.966 24.853 1.00 96.00 85 GLU A N 1
ATOM 694 C CA . GLU A 1 85 ? -2.015 15.196 23.628 1.00 96.00 85 GLU A CA 1
ATOM 695 C C . GLU A 1 85 ? -1.297 15.758 22.393 1.00 96.00 85 GLU A C 1
ATOM 697 O O . GLU A 1 85 ? -0.763 15.015 21.566 1.00 96.00 85 GLU A O 1
ATOM 702 N N . LYS A 1 86 ? -1.152 17.084 22.308 1.00 95.62 86 LYS A N 1
ATOM 703 C CA . LYS A 1 86 ? -0.430 17.732 21.202 1.00 95.62 86 LYS A CA 1
ATOM 704 C C . LYS A 1 86 ? 1.054 17.368 21.178 1.00 95.62 86 LYS A C 1
ATOM 706 O O . LYS A 1 86 ? 1.658 17.335 20.105 1.00 95.62 86 LYS A O 1
ATOM 711 N N . THR A 1 87 ? 1.645 17.072 22.339 1.00 95.50 87 THR A N 1
ATOM 712 C CA . THR A 1 87 ? 3.067 16.705 22.448 1.00 95.50 87 THR A CA 1
ATOM 713 C C . THR A 1 87 ? 3.368 15.362 21.788 1.00 95.50 87 THR A C 1
ATOM 715 O O . THR A 1 87 ? 4.482 15.166 21.303 1.00 95.50 87 THR A O 1
ATOM 718 N N . ILE A 1 88 ? 2.361 14.489 21.704 1.00 94.75 88 ILE A N 1
ATOM 719 C CA . ILE A 1 88 ? 2.420 13.151 21.108 1.00 94.75 88 ILE A CA 1
ATOM 720 C C . ILE A 1 88 ? 1.613 13.049 19.801 1.00 94.75 88 ILE A C 1
ATOM 722 O O . ILE A 1 88 ? 1.365 11.947 19.309 1.00 94.75 88 ILE A O 1
ATOM 726 N N . CYS A 1 89 ? 1.221 14.187 19.217 1.00 96.38 89 CYS A N 1
ATOM 727 C CA . CYS A 1 89 ? 0.495 14.272 17.944 1.00 96.38 89 CYS A CA 1
ATOM 728 C C . CYS A 1 89 ? -0.861 13.541 17.934 1.00 96.38 89 CYS A C 1
ATOM 730 O O . CYS A 1 89 ? -1.199 12.873 16.955 1.00 96.38 89 CYS A O 1
ATOM 732 N N . ILE A 1 90 ? -1.615 13.662 19.027 1.00 96.69 90 ILE A N 1
ATOM 733 C CA . ILE A 1 90 ? -3.016 13.242 19.125 1.00 96.69 90 ILE A CA 1
ATOM 734 C C . ILE A 1 90 ? -3.916 14.480 19.009 1.00 96.69 90 ILE A C 1
ATOM 736 O O . ILE A 1 90 ? -3.586 15.544 19.532 1.00 96.69 90 ILE A O 1
ATOM 740 N N . GLU A 1 91 ? -5.032 14.347 18.293 1.00 95.94 91 GLU A N 1
ATOM 741 C CA . GLU A 1 91 ? -6.034 15.404 18.127 1.00 95.94 91 GLU A CA 1
ATOM 742 C C . GLU A 1 91 ? -6.701 15.744 19.470 1.00 95.94 91 GLU A C 1
ATOM 744 O O . GLU A 1 91 ? -6.997 14.857 20.271 1.00 95.94 91 GLU A O 1
ATOM 749 N N . SER A 1 92 ? -6.998 17.027 19.708 1.00 95.69 92 SER A N 1
ATOM 750 C CA . SER A 1 92 ? -7.650 17.520 20.938 1.00 95.69 92 SER A CA 1
ATOM 751 C C . SER A 1 92 ? -9.161 17.227 20.966 1.00 95.69 92 SER A C 1
ATOM 753 O O . SER A 1 92 ? -9.980 18.103 21.241 1.00 95.69 92 SER A O 1
ATOM 755 N N . VAL A 1 93 ? -9.546 15.992 20.646 1.00 94.56 93 VAL A N 1
ATOM 756 C CA . VAL A 1 93 ? -10.922 15.482 20.662 1.00 94.56 93 VAL A CA 1
ATOM 757 C C . VAL A 1 93 ? -10.910 14.125 21.372 1.00 94.56 93 VAL A C 1
ATOM 759 O O . VAL A 1 93 ? -10.020 13.317 21.106 1.00 94.56 93 VAL A O 1
ATOM 762 N N . PRO A 1 94 ? -11.867 13.832 22.273 1.00 92.44 94 PRO A N 1
ATOM 763 C CA . PRO A 1 94 ? -11.890 12.546 22.957 1.00 92.44 94 PRO A CA 1
ATOM 764 C C . PRO A 1 94 ? -12.147 11.413 21.959 1.00 92.44 94 PRO A C 1
ATOM 766 O O . PRO A 1 94 ? -13.168 11.407 21.266 1.00 92.44 94 PRO A O 1
ATOM 769 N N . ASN A 1 95 ? -11.255 10.423 21.917 1.00 93.56 95 ASN A N 1
ATOM 770 C CA . ASN A 1 95 ? -11.467 9.244 21.088 1.00 93.56 95 ASN A CA 1
ATOM 771 C C . ASN A 1 95 ? -12.588 8.378 21.685 1.00 93.56 95 ASN A C 1
ATOM 773 O O . ASN A 1 95 ? -12.531 7.983 22.850 1.00 93.56 95 ASN A O 1
ATOM 777 N N . PHE A 1 96 ? -13.602 8.050 20.883 1.00 91.94 96 PHE A N 1
ATOM 778 C CA . PHE A 1 96 ? -14.704 7.181 21.300 1.00 91.94 96 PHE A CA 1
ATOM 779 C C . PHE A 1 96 ? -14.217 5.804 21.779 1.00 91.94 96 PHE A C 1
ATOM 781 O O . PHE A 1 96 ? -14.705 5.296 22.791 1.00 91.94 96 PHE A O 1
ATOM 788 N N . PHE A 1 97 ? -13.223 5.227 21.096 1.00 91.56 97 PHE A N 1
ATOM 789 C CA . PHE A 1 97 ? -12.706 3.893 21.401 1.00 91.56 97 PHE A CA 1
ATOM 790 C C . PHE A 1 97 ? -12.038 3.815 22.773 1.00 91.56 97 PHE A C 1
ATOM 792 O O . PHE A 1 97 ? -11.982 2.736 23.352 1.00 91.56 97 PHE A O 1
ATOM 799 N N . TRP A 1 98 ? -11.620 4.950 23.344 1.00 90.94 98 TRP A N 1
ATOM 800 C CA . TRP A 1 98 ? -11.052 4.996 24.688 1.00 90.94 98 TRP A CA 1
ATOM 801 C C . TRP A 1 98 ? -12.049 4.670 25.809 1.00 90.94 98 TRP A C 1
ATOM 803 O O . TRP A 1 98 ? -11.672 4.544 26.966 1.00 90.94 98 TRP A O 1
ATOM 813 N N . LYS A 1 99 ? -13.343 4.561 25.507 1.00 87.94 99 LYS A N 1
ATOM 814 C CA . LYS A 1 99 ? -14.349 4.146 26.494 1.00 87.94 99 LYS A CA 1
ATOM 815 C C . LYS A 1 99 ? -14.637 2.649 26.446 1.00 87.94 99 LYS A C 1
ATOM 817 O O . LYS A 1 99 ? -15.395 2.161 27.282 1.00 87.94 99 LYS A O 1
ATOM 822 N N . ILE A 1 100 ? -14.091 1.931 25.463 1.00 86.31 100 ILE A N 1
ATOM 823 C CA . ILE A 1 100 ? -14.383 0.516 25.266 1.00 86.31 100 ILE A CA 1
ATOM 824 C C . ILE A 1 100 ? -13.311 -0.315 25.981 1.00 86.31 100 ILE A C 1
ATOM 826 O O . ILE A 1 100 ? -12.141 -0.250 25.601 1.00 86.31 100 ILE A O 1
ATOM 830 N N . PRO A 1 101 ? -13.677 -1.104 27.008 1.00 81.56 101 PRO A N 1
ATOM 831 C CA . PRO A 1 101 ? -12.705 -1.894 27.751 1.00 81.56 101 PRO A CA 1
ATOM 832 C C . PRO A 1 101 ? -12.062 -2.956 26.853 1.00 81.56 101 PRO A C 1
ATOM 834 O O . PRO A 1 101 ? -12.726 -3.549 26.003 1.00 81.56 101 PRO A O 1
ATOM 837 N N . ASN A 1 102 ? -10.777 -3.232 27.091 1.00 80.19 102 ASN A N 1
ATOM 838 C CA . ASN A 1 102 ? -9.994 -4.260 26.395 1.00 80.19 102 ASN A CA 1
ATOM 839 C C . ASN A 1 102 ? -9.849 -4.057 24.872 1.00 80.19 102 ASN A C 1
ATOM 841 O O . ASN A 1 102 ? -9.552 -5.012 24.156 1.00 80.19 102 ASN A O 1
ATOM 845 N N . ILE A 1 103 ? -10.033 -2.831 24.368 1.00 85.56 103 ILE A N 1
ATOM 846 C CA . ILE A 1 103 ? -9.741 -2.477 22.974 1.00 85.56 103 ILE A CA 1
ATOM 847 C C . ILE A 1 103 ? -8.585 -1.485 22.929 1.00 85.56 103 ILE A C 1
ATOM 849 O O . ILE A 1 103 ? -8.659 -0.389 23.479 1.00 85.56 103 ILE A O 1
ATOM 853 N N . ASN A 1 104 ? -7.533 -1.842 22.193 1.00 89.38 104 ASN A N 1
ATOM 854 C CA . ASN A 1 104 ? -6.512 -0.892 21.781 1.00 89.38 104 ASN A CA 1
ATOM 855 C C . ASN A 1 104 ? -6.747 -0.505 20.315 1.00 89.38 104 ASN A C 1
ATOM 857 O O . ASN A 1 104 ? -6.399 -1.260 19.409 1.00 89.38 104 ASN A O 1
ATOM 861 N N . ILE A 1 105 ? -7.327 0.679 20.088 1.00 92.56 105 ILE A N 1
ATOM 862 C CA . ILE A 1 105 ? -7.627 1.186 18.739 1.00 92.56 105 ILE A CA 1
ATOM 863 C C . ILE A 1 105 ? -6.384 1.255 17.840 1.00 92.56 105 ILE A C 1
ATOM 865 O O . ILE A 1 105 ? -6.481 0.979 16.651 1.00 92.56 105 ILE A O 1
ATOM 869 N N . TYR A 1 106 ? -5.214 1.532 18.420 1.00 93.12 106 TYR A N 1
ATOM 870 C CA . TYR A 1 106 ? -3.945 1.645 17.698 1.00 93.12 106 TYR A CA 1
ATOM 871 C C . TYR A 1 106 ? -3.375 0.291 17.260 1.00 93.12 106 TYR A C 1
ATOM 873 O O . TYR A 1 106 ? -2.546 0.246 16.359 1.00 93.12 106 TYR A O 1
ATOM 881 N N . LEU A 1 107 ? -3.810 -0.807 17.890 1.00 91.44 107 LEU A N 1
ATOM 882 C CA . LEU A 1 107 ? -3.500 -2.170 17.448 1.00 91.44 107 LEU A CA 1
ATOM 883 C C . LEU A 1 107 ? -4.589 -2.729 16.535 1.00 91.44 107 LEU A C 1
ATOM 885 O O . LEU A 1 107 ? -4.291 -3.529 15.665 1.00 91.44 107 LEU A O 1
ATOM 889 N N . ALA A 1 108 ? -5.841 -2.292 16.690 1.00 91.56 108 ALA A N 1
ATOM 890 C CA . ALA A 1 108 ? -6.962 -2.778 15.886 1.00 91.56 108 ALA A CA 1
ATOM 891 C C . ALA A 1 108 ? -6.837 -2.446 14.388 1.00 91.56 108 ALA A C 1
ATOM 893 O O . ALA A 1 108 ? -7.567 -3.008 13.575 1.00 91.56 108 ALA A O 1
ATOM 894 N N . THR A 1 109 ? -5.954 -1.525 14.013 1.00 92.31 109 THR A N 1
ATOM 895 C CA . THR A 1 109 ? -5.702 -1.116 12.628 1.00 92.31 109 THR A CA 1
ATOM 896 C C . THR A 1 109 ? -4.612 -1.967 11.990 1.00 92.31 109 THR A C 1
ATOM 898 O O . THR A 1 109 ? -3.710 -2.432 12.678 1.00 92.31 109 THR A O 1
ATOM 901 N N . VAL A 1 110 ? -4.649 -2.131 10.667 1.00 93.31 110 VAL A N 1
ATOM 902 C CA . VAL A 1 110 ? -3.679 -2.958 9.928 1.00 93.31 110 VAL A CA 1
ATOM 903 C C . VAL A 1 110 ? -3.113 -2.230 8.703 1.00 93.31 110 VAL A C 1
ATOM 905 O O . VAL A 1 110 ? -3.822 -1.431 8.087 1.00 93.31 110 VAL A O 1
ATOM 908 N N . PRO A 1 111 ? -1.850 -2.484 8.303 1.00 92.56 111 PRO A N 1
ATOM 909 C CA . PRO A 1 111 ? -1.285 -1.883 7.101 1.00 92.56 111 PRO A CA 1
ATOM 910 C C . PRO A 1 111 ? -1.942 -2.450 5.837 1.00 92.56 111 PRO A C 1
ATOM 912 O O . PRO A 1 111 ? -1.774 -3.625 5.503 1.00 92.56 111 PRO A O 1
ATOM 915 N N . ASP A 1 112 ? -2.654 -1.610 5.088 1.00 92.56 112 ASP A N 1
ATOM 916 C CA . ASP A 1 112 ? -3.246 -2.031 3.820 1.00 92.56 112 ASP A CA 1
ATOM 917 C C . ASP A 1 112 ? -2.207 -2.123 2.692 1.00 92.56 112 ASP A C 1
ATOM 919 O O . ASP A 1 112 ? -1.672 -1.112 2.227 1.00 92.56 112 ASP A O 1
ATOM 923 N N . ARG A 1 113 ? -1.971 -3.344 2.202 1.00 92.81 113 ARG A N 1
ATOM 924 C CA . ARG A 1 113 ? -1.016 -3.652 1.126 1.00 92.81 113 ARG A CA 1
ATOM 925 C C . ARG A 1 113 ? -1.199 -2.787 -0.116 1.00 92.81 113 ARG A C 1
ATOM 927 O O . ARG A 1 113 ? -0.199 -2.363 -0.685 1.00 92.81 113 ARG A O 1
ATOM 934 N N . MET A 1 114 ? -2.433 -2.539 -0.557 1.00 92.19 114 MET A N 1
ATOM 935 C CA . MET A 1 114 ? -2.670 -1.791 -1.796 1.00 92.19 114 MET A CA 1
ATOM 936 C C . MET A 1 114 ? -2.169 -0.346 -1.663 1.00 92.19 114 MET A C 1
ATOM 938 O O . MET A 1 114 ? -1.368 0.112 -2.477 1.00 92.19 114 MET A O 1
ATOM 942 N N . HIS A 1 115 ? -2.558 0.353 -0.595 1.00 91.25 115 HIS A N 1
ATOM 943 C CA . HIS A 1 115 ? -2.132 1.736 -0.365 1.00 91.25 115 HIS A CA 1
ATOM 944 C C . HIS A 1 115 ? -0.674 1.873 0.108 1.00 91.25 115 HIS A C 1
ATOM 946 O O . HIS A 1 115 ? -0.060 2.924 -0.098 1.00 91.25 115 HIS A O 1
ATOM 952 N N . HIS A 1 116 ? -0.105 0.836 0.732 1.00 92.25 116 HIS A N 1
ATOM 953 C CA . HIS A 1 116 ? 1.290 0.843 1.183 1.00 92.25 116 HIS A CA 1
ATOM 954 C C . HIS A 1 116 ? 2.271 0.456 0.076 1.00 92.25 116 HIS A C 1
ATOM 956 O O . HIS A 1 116 ? 3.296 1.117 -0.064 1.00 92.25 116 HIS A O 1
ATOM 962 N N . LEU A 1 117 ? 1.979 -0.584 -0.709 1.00 93.62 117 LEU A N 1
ATOM 963 C CA . LEU A 1 117 ? 2.879 -1.095 -1.745 1.00 93.62 117 LEU A CA 1
ATOM 964 C C . LEU A 1 117 ? 2.535 -0.553 -3.129 1.00 93.62 117 LEU A C 1
ATOM 966 O O . LEU A 1 117 ? 3.367 0.143 -3.704 1.00 93.62 117 LEU A O 1
ATOM 970 N N . ASP A 1 118 ? 1.334 -0.857 -3.640 1.00 92.62 118 ASP A N 1
ATOM 971 C CA . ASP A 1 118 ? 0.942 -0.559 -5.028 1.00 92.62 118 ASP A CA 1
ATOM 972 C C . ASP A 1 118 ? 0.941 0.957 -5.276 1.00 92.62 118 ASP A C 1
ATOM 974 O O . ASP A 1 118 ? 1.675 1.451 -6.124 1.00 92.62 118 ASP A O 1
ATOM 978 N N . LEU A 1 119 ? 0.154 1.694 -4.486 1.00 90.56 119 LEU A N 1
ATOM 979 C CA . LEU A 1 119 ? -0.028 3.148 -4.607 1.00 90.56 119 LEU A CA 1
ATOM 980 C C . LEU A 1 119 ? 0.938 3.965 -3.733 1.00 90.56 119 LEU A C 1
ATOM 982 O O . LEU A 1 119 ? 0.888 5.192 -3.734 1.00 90.56 119 LEU A O 1
ATOM 986 N N . GLY A 1 120 ? 1.773 3.300 -2.933 1.00 92.44 120 GLY A N 1
ATOM 987 C CA . GLY A 1 120 ? 2.648 3.940 -1.954 1.00 92.44 120 GLY A CA 1
ATOM 988 C C . GLY A 1 120 ? 4.121 3.820 -2.320 1.00 92.44 120 GLY A C 1
ATOM 989 O O . GLY A 1 120 ? 4.679 4.613 -3.068 1.00 92.44 120 GLY A O 1
ATOM 990 N N . LEU A 1 121 ? 4.784 2.829 -1.743 1.00 94.38 121 LEU A N 1
ATOM 991 C CA . LEU A 1 121 ? 6.230 2.663 -1.828 1.00 94.38 121 LEU A CA 1
ATOM 992 C C . LEU A 1 121 ? 6.728 2.342 -3.246 1.00 94.38 121 LEU A C 1
ATOM 994 O O . LEU A 1 121 ? 7.790 2.835 -3.622 1.00 94.38 121 LEU A O 1
ATOM 998 N N . PHE A 1 122 ? 5.976 1.590 -4.059 1.00 95.25 122 PHE A N 1
ATOM 999 C CA . PHE A 1 122 ? 6.396 1.321 -5.438 1.00 95.25 122 PHE A CA 1
ATOM 1000 C C . PHE A 1 122 ? 6.312 2.562 -6.326 1.00 95.25 122 PHE A C 1
ATOM 1002 O O . PHE A 1 122 ? 7.191 2.786 -7.156 1.00 95.25 122 PHE A O 1
ATOM 1009 N N . ARG A 1 123 ? 5.301 3.410 -6.110 1.00 93.44 123 ARG A N 1
ATOM 1010 C CA . ARG A 1 123 ? 5.227 4.726 -6.748 1.00 93.44 123 ARG A CA 1
ATOM 1011 C C . ARG A 1 123 ? 6.511 5.519 -6.502 1.00 93.44 123 ARG A C 1
ATOM 1013 O O . ARG A 1 123 ? 7.141 5.955 -7.462 1.00 93.44 123 ARG A O 1
ATOM 1020 N N . TYR A 1 124 ? 6.945 5.614 -5.243 1.00 93.62 124 TYR A N 1
ATOM 1021 C CA . TYR A 1 124 ? 8.211 6.264 -4.901 1.00 93.62 124 TYR A CA 1
ATOM 1022 C C . TYR A 1 124 ? 9.426 5.567 -5.524 1.00 93.62 124 TYR A C 1
ATOM 1024 O O . TYR A 1 124 ? 10.366 6.243 -5.919 1.00 93.62 124 TYR A O 1
ATOM 1032 N N . GLN A 1 125 ? 9.424 4.236 -5.652 1.00 95.19 125 GLN A N 1
ATOM 1033 C CA . GLN A 1 125 ? 10.507 3.517 -6.332 1.00 95.19 125 GLN A CA 1
ATOM 1034 C C . GLN A 1 125 ? 10.657 3.960 -7.792 1.00 95.19 125 GLN A C 1
ATOM 1036 O O . GLN A 1 125 ? 11.783 4.173 -8.243 1.00 95.19 125 GLN A O 1
ATOM 1041 N N . ILE A 1 126 ? 9.546 4.121 -8.519 1.00 94.50 126 ILE A N 1
ATOM 1042 C CA . ILE A 1 126 ? 9.555 4.629 -9.897 1.00 94.50 126 ILE A CA 1
ATOM 1043 C C . ILE A 1 126 ? 10.044 6.078 -9.918 1.00 94.50 126 ILE A C 1
ATOM 1045 O O . ILE A 1 126 ? 11.030 6.366 -10.593 1.00 94.50 126 ILE A O 1
ATOM 1049 N N . GLU A 1 127 ? 9.418 6.966 -9.140 1.00 93.19 127 GLU A N 1
ATOM 1050 C CA . GLU A 1 127 ? 9.773 8.394 -9.082 1.00 93.19 127 GLU A CA 1
ATOM 1051 C C . GLU A 1 127 ? 11.264 8.589 -8.755 1.00 93.19 127 GLU A C 1
ATOM 1053 O O . GLU A 1 127 ? 11.993 9.245 -9.499 1.00 93.19 127 GLU A O 1
ATOM 1058 N N . PHE A 1 128 ? 11.768 7.919 -7.715 1.00 94.50 128 PHE A N 1
ATOM 1059 C CA . PHE A 1 128 ? 13.173 8.019 -7.329 1.00 94.50 128 PHE A CA 1
ATOM 1060 C C . PHE A 1 128 ? 14.126 7.341 -8.315 1.00 94.50 128 PHE A C 1
ATOM 1062 O O . PHE A 1 128 ? 15.293 7.719 -8.366 1.00 94.50 128 PHE A O 1
ATOM 1069 N N . THR A 1 129 ? 13.669 6.378 -9.122 1.00 94.31 129 THR A N 1
ATOM 1070 C CA . THR A 1 129 ? 14.484 5.843 -10.226 1.00 94.31 129 THR A CA 1
ATOM 1071 C C . THR A 1 129 ? 14.679 6.901 -11.312 1.00 94.31 129 THR A C 1
ATOM 1073 O O . THR A 1 129 ? 15.796 7.064 -11.796 1.00 94.31 129 THR A O 1
ATOM 1076 N N . TYR A 1 130 ? 13.639 7.665 -11.661 1.00 92.81 130 TYR A N 1
ATOM 1077 C CA . TYR A 1 130 ? 13.771 8.785 -12.602 1.00 92.81 130 TYR A CA 1
ATOM 1078 C C . TYR A 1 130 ? 14.724 9.852 -12.053 1.00 92.81 130 TYR A C 1
ATOM 1080 O O . TYR A 1 130 ? 15.643 10.272 -12.759 1.00 92.81 130 TYR A O 1
ATOM 1088 N N . ASP A 1 131 ? 14.561 10.238 -10.785 1.00 92.25 131 ASP A N 1
ATOM 1089 C CA . ASP A 1 131 ? 15.438 11.217 -10.135 1.00 92.25 131 ASP A CA 1
ATOM 1090 C C . ASP A 1 131 ? 16.895 10.731 -10.059 1.00 92.25 131 ASP A C 1
ATOM 1092 O O . ASP A 1 131 ? 17.820 11.499 -10.331 1.00 92.25 131 ASP A O 1
ATOM 1096 N N . LEU A 1 132 ? 17.109 9.446 -9.756 1.00 91.88 132 LEU A N 1
ATOM 1097 C CA . LEU A 1 132 ? 18.426 8.805 -9.748 1.00 91.88 132 LEU A CA 1
ATOM 1098 C C . LEU A 1 132 ? 19.106 8.899 -11.118 1.00 91.88 132 LEU A C 1
ATOM 1100 O O . LEU A 1 132 ? 20.257 9.331 -11.204 1.00 91.88 132 LEU A O 1
ATOM 1104 N N . LEU A 1 133 ? 18.400 8.520 -12.188 1.00 91.25 133 LEU A N 1
ATOM 1105 C CA . LEU A 1 133 ? 18.932 8.563 -13.55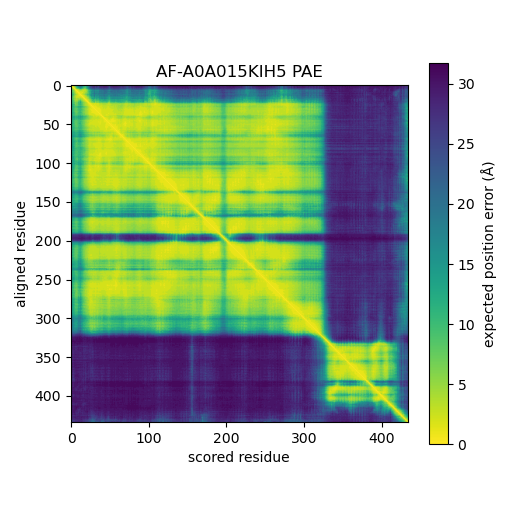2 1.00 91.25 133 LEU A CA 1
ATOM 1106 C C . LEU A 1 133 ? 19.234 9.998 -13.985 1.00 91.25 133 LEU A C 1
ATOM 1108 O O . LEU A 1 133 ? 20.296 10.258 -14.554 1.00 91.25 133 LEU A O 1
ATOM 1112 N N . LYS A 1 134 ? 18.346 10.940 -13.652 1.00 89.94 134 LYS A N 1
ATOM 1113 C CA . LYS A 1 134 ? 18.540 12.365 -13.930 1.00 89.94 134 LYS A CA 1
ATOM 1114 C C . LYS A 1 134 ? 19.795 12.904 -13.251 1.00 89.94 134 LYS A C 1
ATOM 1116 O O . LYS A 1 134 ? 20.571 13.615 -13.885 1.00 89.94 134 LYS A O 1
ATOM 1121 N N . LEU A 1 135 ? 19.995 12.538 -11.985 1.00 87.94 135 LEU A N 1
ATOM 1122 C CA . LEU A 1 135 ? 21.119 12.980 -11.165 1.00 87.94 135 LEU A CA 1
ATOM 1123 C C . LEU A 1 135 ? 22.453 12.364 -11.610 1.00 87.94 135 LEU A C 1
ATOM 1125 O O . LEU A 1 135 ? 23.466 13.058 -11.606 1.00 87.94 135 LEU A O 1
ATOM 1129 N N . GLN A 1 136 ? 22.477 11.083 -11.989 1.00 86.50 136 GLN A N 1
ATOM 1130 C CA . GLN A 1 136 ? 23.720 10.373 -12.324 1.00 86.50 136 GLN A CA 1
ATOM 1131 C C . GLN A 1 136 ? 24.115 10.463 -13.806 1.00 86.50 136 GLN A C 1
ATOM 1133 O O . GLN A 1 136 ? 25.302 10.362 -14.123 1.00 86.50 136 GLN A O 1
ATOM 1138 N N . HIS A 1 137 ? 23.149 10.626 -14.717 1.00 81.69 137 HIS A N 1
ATOM 1139 C CA . HIS A 1 137 ? 23.360 10.384 -16.149 1.00 81.69 137 HIS A CA 1
ATOM 1140 C C . HIS A 1 137 ? 22.621 11.349 -17.099 1.00 81.69 137 HIS A C 1
ATOM 1142 O O . HIS A 1 137 ? 22.661 11.146 -18.316 1.00 81.69 137 HIS A O 1
ATOM 1148 N N . ASN A 1 138 ? 22.010 12.424 -16.581 1.00 79.69 138 ASN A N 1
ATOM 1149 C CA . ASN A 1 138 ? 21.208 13.407 -17.327 1.00 79.69 138 ASN A CA 1
ATOM 1150 C C . ASN A 1 138 ? 19.928 12.816 -17.965 1.00 79.69 138 ASN A C 1
ATOM 1152 O O . ASN A 1 138 ? 19.618 11.634 -17.837 1.00 79.69 138 ASN A O 1
ATOM 1156 N N . ASN A 1 139 ? 19.169 13.649 -18.689 1.00 87.12 139 ASN A N 1
ATOM 1157 C CA . ASN A 1 139 ? 17.868 13.269 -19.264 1.00 87.12 139 ASN A CA 1
ATOM 1158 C C . ASN A 1 139 ? 17.938 12.141 -20.315 1.00 87.12 139 ASN A C 1
ATOM 1160 O O . ASN A 1 139 ? 16.950 11.447 -20.515 1.00 87.12 139 ASN A O 1
ATOM 1164 N N . LYS A 1 140 ? 19.098 11.898 -20.946 1.00 87.75 140 LYS A N 1
ATOM 1165 C CA . LYS A 1 140 ? 19.232 10.905 -22.027 1.00 87.75 140 LYS A CA 1
ATOM 1166 C C . LYS A 1 140 ? 18.874 9.479 -21.588 1.00 87.75 140 LYS A C 1
ATOM 1168 O O . LYS A 1 140 ? 18.288 8.735 -22.367 1.00 87.75 140 LYS A O 1
ATOM 1173 N N . LEU A 1 141 ? 19.230 9.081 -20.362 1.00 89.81 141 LEU A N 1
ATOM 1174 C CA . LEU A 1 141 ? 18.858 7.752 -19.857 1.00 89.81 141 LEU A CA 1
ATOM 1175 C C . LEU A 1 141 ? 17.379 7.644 -19.496 1.00 89.81 141 LEU A C 1
ATOM 1177 O O . LEU A 1 141 ? 16.847 6.539 -19.474 1.00 89.81 141 LEU A O 1
ATOM 1181 N N . ILE A 1 142 ? 16.724 8.768 -19.214 1.00 91.44 142 ILE A N 1
ATOM 1182 C CA . ILE A 1 142 ? 15.287 8.790 -18.963 1.00 91.44 142 ILE A CA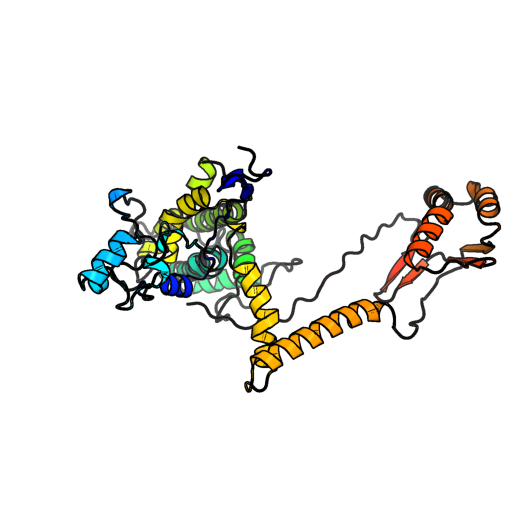 1
ATOM 1183 C C . ILE A 1 142 ? 14.545 8.520 -20.273 1.00 91.44 142 ILE A C 1
ATOM 1185 O O . ILE A 1 142 ? 13.673 7.658 -20.310 1.00 91.44 142 ILE A O 1
ATOM 1189 N N . ASP A 1 143 ? 14.961 9.178 -21.358 1.00 90.94 143 ASP A N 1
ATOM 1190 C CA . ASP A 1 143 ? 14.392 8.945 -22.689 1.00 90.94 143 ASP A CA 1
ATOM 1191 C C . ASP A 1 143 ? 14.584 7.483 -23.129 1.00 90.94 143 ASP A C 1
ATOM 1193 O O . ASP A 1 143 ? 13.665 6.864 -23.661 1.00 90.94 143 ASP A O 1
ATOM 1197 N N . GLU A 1 144 ? 15.757 6.899 -22.855 1.00 92.44 144 GLU A N 1
ATOM 1198 C CA . GLU A 1 144 ? 16.034 5.479 -23.111 1.00 92.44 144 GLU A CA 1
ATOM 1199 C C . GLU A 1 144 ? 15.144 4.554 -22.265 1.00 92.44 144 GLU A C 1
ATOM 1201 O O . GLU A 1 144 ? 14.602 3.578 -22.784 1.00 92.44 144 GLU A O 1
ATOM 1206 N N . LEU A 1 145 ? 14.952 4.858 -20.976 1.00 93.50 145 LEU A N 1
ATOM 1207 C CA . LEU A 1 145 ? 14.057 4.105 -20.096 1.00 93.50 145 LEU A CA 1
ATOM 1208 C C . LEU A 1 145 ? 12.622 4.104 -20.650 1.00 93.50 145 LEU A C 1
ATOM 1210 O O . LEU A 1 145 ? 12.015 3.041 -20.784 1.00 93.50 145 LEU A O 1
ATOM 1214 N N . ASP A 1 146 ? 12.103 5.274 -21.028 1.00 93.12 146 ASP A N 1
ATOM 1215 C CA . ASP A 1 146 ? 10.771 5.420 -21.621 1.00 93.12 146 ASP A CA 1
ATOM 1216 C C . ASP A 1 146 ? 10.657 4.692 -22.970 1.00 93.12 146 ASP A C 1
ATOM 1218 O O . ASP A 1 146 ? 9.651 4.024 -23.225 1.00 93.12 146 ASP A O 1
ATOM 1222 N N . CYS A 1 147 ? 11.699 4.741 -23.809 1.00 92.69 147 CYS A N 1
ATOM 1223 C CA . CYS A 1 147 ? 11.747 3.989 -25.064 1.00 92.69 147 CYS A CA 1
ATOM 1224 C C . CYS A 1 147 ? 11.682 2.476 -24.822 1.00 92.69 147 CYS A C 1
ATOM 1226 O O . CYS A 1 147 ? 10.948 1.773 -25.517 1.00 92.69 147 CYS A O 1
ATOM 1228 N N . ARG A 1 148 ? 12.398 1.960 -23.816 1.00 94.38 148 ARG A N 1
ATOM 1229 C CA . ARG A 1 148 ? 12.359 0.534 -23.448 1.00 94.38 148 ARG A CA 1
ATOM 1230 C C . ARG A 1 148 ? 10.998 0.111 -22.909 1.00 94.38 148 ARG A C 1
ATOM 1232 O O . ARG A 1 148 ? 10.531 -0.974 -23.245 1.00 94.38 148 ARG A O 1
ATOM 1239 N N . ILE A 1 149 ? 10.344 0.967 -22.125 1.00 93.56 149 ILE A N 1
ATOM 1240 C CA . ILE A 1 149 ? 8.971 0.750 -21.649 1.00 93.56 149 ILE A CA 1
ATOM 1241 C C . ILE A 1 149 ? 7.997 0.669 -22.833 1.00 93.56 149 ILE A C 1
ATOM 1243 O O . ILE A 1 149 ? 7.181 -0.251 -22.900 1.00 93.56 149 ILE A O 1
ATOM 1247 N N . ALA A 1 150 ? 8.112 1.591 -23.791 1.00 91.88 150 ALA A N 1
ATOM 1248 C CA . ALA A 1 150 ? 7.283 1.609 -24.993 1.00 91.88 150 ALA A CA 1
ATOM 1249 C C . ALA A 1 150 ? 7.559 0.420 -25.933 1.00 91.88 150 ALA A C 1
ATOM 1251 O O . ALA A 1 150 ? 6.657 -0.024 -26.645 1.00 91.88 150 ALA A O 1
ATOM 1252 N N . ALA A 1 151 ? 8.784 -0.115 -25.919 1.00 93.19 151 ALA A N 1
ATOM 1253 C CA . ALA A 1 151 ? 9.203 -1.251 -26.734 1.00 93.19 151 ALA A CA 1
ATOM 1254 C C . ALA A 1 151 ? 8.734 -2.618 -26.202 1.00 93.19 151 ALA A C 1
ATOM 1256 O O . ALA A 1 151 ? 8.900 -3.622 -26.901 1.00 93.19 151 ALA A O 1
ATOM 1257 N N . ILE A 1 152 ? 8.146 -2.688 -24.999 1.00 92.12 152 ILE A N 1
ATOM 1258 C CA . ILE A 1 152 ? 7.619 -3.945 -24.456 1.00 92.12 152 ILE A CA 1
ATOM 1259 C C . ILE A 1 152 ? 6.539 -4.514 -25.398 1.00 92.12 152 ILE A C 1
ATOM 1261 O O . ILE A 1 152 ? 5.537 -3.840 -25.667 1.00 92.12 152 ILE A O 1
ATOM 1265 N N . PRO A 1 153 ? 6.695 -5.760 -25.895 1.00 89.31 153 PRO A N 1
ATOM 1266 C CA . PRO A 1 153 ? 5.718 -6.371 -26.785 1.00 89.31 153 PRO A CA 1
ATOM 1267 C C . PRO A 1 153 ? 4.338 -6.505 -26.144 1.00 89.31 153 PRO A C 1
ATOM 1269 O O . PRO A 1 153 ? 4.199 -6.737 -24.941 1.00 89.31 153 PRO A O 1
ATOM 1272 N N . ARG A 1 154 ? 3.296 -6.436 -26.978 1.00 88.69 154 ARG A N 1
ATOM 1273 C CA . ARG A 1 154 ? 1.923 -6.675 -26.522 1.00 88.69 154 ARG A CA 1
ATOM 1274 C C . ARG A 1 154 ? 1.791 -8.099 -25.983 1.00 88.69 154 ARG A C 1
ATOM 1276 O O . ARG A 1 154 ? 2.142 -9.052 -26.675 1.00 88.69 154 ARG A O 1
ATOM 1283 N N . TYR A 1 155 ? 1.210 -8.240 -24.795 1.00 87.81 155 TYR A N 1
ATOM 1284 C CA . TYR A 1 155 ? 0.907 -9.535 -24.190 1.00 87.81 155 TYR A CA 1
ATOM 1285 C C . TYR A 1 155 ? -0.484 -9.507 -23.532 1.00 87.81 155 TYR A C 1
ATOM 1287 O O . TYR A 1 155 ? -0.837 -8.494 -22.921 1.00 87.81 155 TYR A O 1
ATOM 1295 N N . PRO A 1 156 ? -1.296 -10.579 -23.635 1.00 87.00 156 PRO A N 1
ATOM 1296 C CA . PRO A 1 156 ? -2.612 -10.629 -22.999 1.00 87.00 156 PRO A CA 1
ATOM 1297 C C . PRO A 1 156 ? -2.550 -10.350 -21.490 1.00 87.00 156 PRO A C 1
ATOM 1299 O O . PRO A 1 156 ? -1.827 -11.015 -20.753 1.00 87.00 156 PRO A O 1
ATOM 1302 N N . GLY A 1 157 ? -3.322 -9.367 -21.019 1.00 81.75 157 GLY A N 1
ATOM 1303 C CA . GLY A 1 157 ? -3.363 -8.988 -19.599 1.00 81.75 157 GLY A CA 1
ATOM 1304 C C . GLY A 1 157 ? -2.170 -8.153 -19.109 1.00 81.75 157 GLY A C 1
ATOM 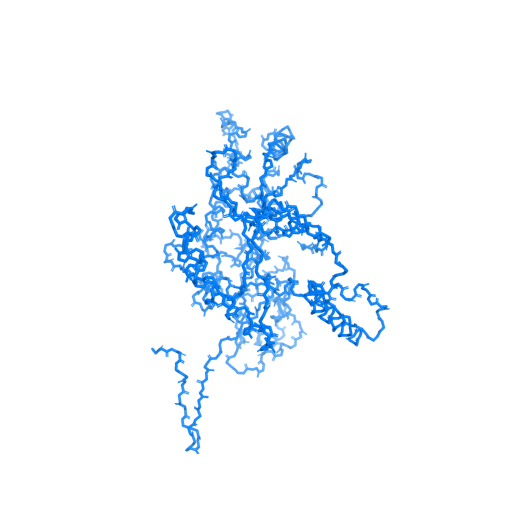1305 O O . GLY A 1 157 ? -2.020 -7.968 -17.900 1.00 81.75 157 GLY A O 1
ATOM 1306 N N . LEU A 1 158 ? -1.325 -7.655 -20.018 1.00 87.81 158 LEU A N 1
ATOM 1307 C CA . LEU A 1 158 ? -0.288 -6.666 -19.726 1.00 87.81 158 LEU A CA 1
ATOM 1308 C C . LEU A 1 158 ? -0.666 -5.320 -20.351 1.00 87.81 158 LEU A C 1
ATOM 1310 O O . LEU A 1 158 ? -0.889 -5.230 -21.560 1.00 87.81 158 LEU A O 1
ATOM 1314 N N . LYS A 1 159 ? -0.715 -4.265 -19.533 1.00 86.62 159 LYS A N 1
ATOM 1315 C CA . LYS A 1 159 ? -0.937 -2.901 -20.026 1.00 86.62 159 LYS A CA 1
ATOM 1316 C C . LYS A 1 159 ? 0.329 -2.356 -20.692 1.00 86.62 159 LYS A C 1
ATOM 1318 O O . LYS A 1 159 ? 1.430 -2.541 -20.181 1.00 86.62 159 LYS A O 1
ATOM 1323 N N . ILE A 1 160 ? 0.156 -1.691 -21.833 1.00 81.94 160 ILE A N 1
ATOM 1324 C CA . ILE A 1 160 ? 1.247 -1.119 -22.632 1.00 81.94 160 ILE A CA 1
ATOM 1325 C C . ILE A 1 160 ? 1.320 0.382 -22.368 1.00 81.94 160 ILE A C 1
ATOM 1327 O O . ILE A 1 160 ? 0.301 1.069 -22.416 1.00 81.94 160 ILE A O 1
ATOM 1331 N N . PHE A 1 161 ? 2.532 0.887 -22.160 1.00 86.00 161 PHE A N 1
ATOM 1332 C CA . PHE A 1 161 ? 2.816 2.301 -21.931 1.00 86.00 161 PHE A CA 1
ATOM 1333 C C . PHE A 1 161 ? 3.558 2.867 -23.149 1.00 86.00 161 PHE A C 1
ATOM 1335 O O . PHE A 1 161 ? 4.768 3.072 -23.128 1.00 86.00 161 PHE A O 1
ATOM 1342 N N . SER A 1 162 ? 2.833 3.064 -24.255 1.00 79.31 162 SER A N 1
ATOM 1343 C CA . SER A 1 162 ? 3.426 3.384 -25.567 1.00 79.31 162 SER A CA 1
ATOM 1344 C C . SER A 1 162 ? 4.164 4.725 -25.626 1.00 79.31 162 SER A C 1
ATOM 1346 O O . SER A 1 162 ? 4.971 4.926 -26.524 1.00 79.31 162 SER A O 1
ATOM 1348 N N . ASN A 1 163 ? 3.886 5.630 -24.686 1.00 80.31 163 ASN A N 1
ATOM 1349 C CA . ASN A 1 163 ? 4.458 6.977 -24.634 1.00 80.31 163 ASN A CA 1
ATOM 1350 C C . ASN A 1 163 ? 5.374 7.163 -23.408 1.00 80.31 163 ASN A C 1
ATOM 1352 O O . ASN A 1 163 ? 5.505 8.281 -22.907 1.00 80.31 163 ASN A O 1
ATOM 1356 N N . GLY A 1 164 ? 5.939 6.070 -22.880 1.00 81.19 164 GLY A N 1
ATOM 1357 C CA . GLY A 1 164 ? 6.688 6.089 -21.622 1.00 81.19 164 GLY A CA 1
ATOM 1358 C C . GLY A 1 164 ? 5.809 6.428 -20.414 1.00 81.19 164 GLY A C 1
ATOM 1359 O O . GLY A 1 164 ? 4.578 6.358 -20.483 1.00 81.19 164 GLY A O 1
ATOM 1360 N N . LEU A 1 165 ? 6.440 6.796 -19.296 1.00 82.56 165 LEU A N 1
ATOM 1361 C CA . LEU A 1 165 ? 5.737 7.137 -18.048 1.00 82.56 165 LEU A CA 1
ATOM 1362 C C . LEU A 1 165 ? 5.602 8.643 -17.817 1.00 82.56 165 LEU A C 1
ATOM 1364 O O . LEU A 1 165 ? 4.720 9.057 -17.071 1.00 82.56 165 LEU A O 1
ATOM 1368 N N . GLN A 1 166 ? 6.419 9.471 -18.476 1.00 72.31 166 GLN A N 1
ATOM 1369 C CA . GLN A 1 166 ? 6.447 10.925 -18.245 1.00 72.31 166 GLN A CA 1
ATOM 1370 C C . GLN A 1 166 ? 5.121 11.638 -18.552 1.00 72.31 166 GLN A C 1
ATOM 1372 O O . GLN A 1 166 ? 4.833 12.685 -17.978 1.00 72.31 166 GLN A O 1
ATOM 1377 N N . SER A 1 167 ? 4.315 11.095 -19.468 1.00 66.81 167 SER A N 1
ATOM 1378 C CA . SER A 1 167 ? 3.043 11.699 -19.887 1.00 66.81 167 SER A CA 1
ATOM 1379 C C . SER A 1 167 ? 1.863 11.353 -18.972 1.00 66.81 167 SER A C 1
ATOM 1381 O O . SER A 1 167 ? 0.800 11.967 -19.079 1.00 66.81 167 SER A O 1
ATOM 1383 N N . ILE A 1 168 ? 2.031 10.386 -18.066 1.00 69.81 168 ILE A N 1
ATOM 1384 C CA . ILE A 1 168 ? 0.951 9.878 -17.225 1.00 69.81 168 ILE A CA 1
ATOM 1385 C C . ILE A 1 168 ? 0.999 10.611 -15.890 1.00 69.81 168 ILE A C 1
ATOM 1387 O O . ILE A 1 168 ? 1.909 10.426 -15.087 1.00 69.81 168 ILE A O 1
ATOM 1391 N N . SER A 1 169 ? -0.003 11.456 -15.646 1.00 64.50 169 SER A N 1
ATOM 1392 C CA . SER A 1 169 ? -0.061 12.261 -14.424 1.00 64.50 169 SER A CA 1
ATOM 1393 C C . SER A 1 169 ? -0.229 11.404 -13.170 1.00 64.50 169 SER A C 1
ATOM 1395 O O . SER A 1 169 ? 0.280 11.772 -12.111 1.00 64.50 169 SER A O 1
ATOM 1397 N N . ARG A 1 170 ? -0.959 10.283 -13.268 1.00 75.81 170 ARG A N 1
ATOM 1398 C CA . ARG A 1 170 ? -1.266 9.381 -12.154 1.00 75.81 170 ARG A CA 1
ATOM 1399 C C . ARG A 1 170 ? -1.506 7.963 -12.637 1.00 75.81 170 ARG A C 1
ATOM 1401 O O . ARG A 1 170 ? -2.198 7.761 -13.628 1.00 75.81 170 ARG A O 1
ATOM 1408 N N . PHE A 1 171 ? -0.989 7.007 -11.877 1.00 82.62 171 PHE A N 1
ATOM 1409 C CA . PHE A 1 171 ? -1.185 5.587 -12.118 1.00 82.62 171 PHE A CA 1
ATOM 1410 C C . PHE A 1 171 ? -2.165 4.990 -11.105 1.00 82.62 171 PHE A C 1
ATOM 1412 O O . PHE A 1 171 ? -2.152 5.299 -9.913 1.00 82.62 171 PHE A O 1
ATOM 1419 N N . THR A 1 172 ? -2.998 4.090 -11.598 1.00 86.12 172 THR A N 1
ATOM 1420 C CA . THR A 1 172 ? -3.833 3.169 -10.833 1.00 86.12 172 THR A CA 1
ATOM 1421 C C . THR A 1 172 ? -2.990 2.042 -10.230 1.00 86.12 172 THR A C 1
ATOM 1423 O O . THR A 1 172 ? -1.883 1.742 -10.684 1.00 86.12 172 THR A O 1
ATOM 1426 N N . ALA A 1 173 ? -3.530 1.353 -9.219 1.00 88.12 173 ALA A N 1
ATOM 1427 C CA . ALA A 1 173 ? -2.855 0.204 -8.613 1.00 88.12 173 ALA A CA 1
ATOM 1428 C C . ALA A 1 173 ? -2.568 -0.907 -9.642 1.00 88.12 173 ALA A C 1
ATOM 1430 O O . ALA A 1 173 ? -1.511 -1.534 -9.598 1.00 88.12 173 ALA A O 1
ATOM 1431 N N . ASP A 1 174 ? -3.479 -1.132 -10.596 1.00 88.88 174 ASP A N 1
ATOM 1432 C CA . ASP A 1 174 ? -3.278 -2.112 -11.668 1.00 88.88 174 ASP A CA 1
ATOM 1433 C C . ASP A 1 174 ? -2.134 -1.717 -12.613 1.00 88.88 174 ASP A C 1
ATOM 1435 O O . ASP A 1 174 ? -1.309 -2.553 -12.984 1.00 88.88 174 ASP A O 1
ATOM 1439 N N . GLU A 1 175 ? -2.009 -0.436 -12.956 1.00 90.69 175 GLU A N 1
ATOM 1440 C CA . GLU A 1 175 ? -0.883 0.045 -13.759 1.00 90.69 175 GLU A CA 1
ATOM 1441 C C . GLU A 1 175 ? 0.455 -0.167 -13.059 1.00 90.69 175 GLU A C 1
ATOM 1443 O O . GLU A 1 175 ? 1.375 -0.701 -13.678 1.00 90.69 175 GLU A O 1
ATOM 1448 N N . TYR A 1 176 ? 0.558 0.156 -11.767 1.00 92.88 176 TYR A N 1
ATOM 1449 C CA . TYR A 1 176 ? 1.772 -0.119 -10.998 1.00 92.88 176 TYR A CA 1
ATOM 1450 C C . TYR A 1 176 ? 2.112 -1.609 -10.966 1.00 92.88 176 TYR A C 1
ATOM 1452 O O . TYR A 1 176 ? 3.274 -1.972 -11.135 1.00 92.88 176 TYR A O 1
ATOM 1460 N N . ARG A 1 177 ? 1.120 -2.497 -10.839 1.00 93.50 177 ARG A N 1
ATOM 1461 C CA . ARG A 1 177 ? 1.347 -3.950 -10.926 1.00 93.50 177 ARG A CA 1
ATOM 1462 C C . ARG A 1 177 ? 1.840 -4.378 -12.301 1.00 93.50 177 ARG A C 1
ATOM 1464 O O . ARG A 1 177 ? 2.670 -5.278 -12.394 1.00 93.50 177 ARG A O 1
ATOM 1471 N N . ASN A 1 178 ? 1.352 -3.758 -13.374 1.00 93.62 178 ASN A N 1
ATOM 1472 C CA . ASN A 1 178 ? 1.870 -4.007 -14.717 1.00 93.62 178 ASN A CA 1
ATOM 1473 C C . ASN A 1 178 ? 3.310 -3.499 -14.871 1.00 93.62 178 ASN A C 1
ATOM 1475 O O . ASN A 1 178 ? 4.132 -4.211 -15.443 1.00 93.62 178 ASN A O 1
ATOM 1479 N N . LEU A 1 179 ? 3.646 -2.352 -14.275 1.00 94.69 179 LEU A N 1
ATOM 1480 C CA . LEU A 1 179 ? 5.023 -1.862 -14.203 1.00 94.69 179 LEU A CA 1
ATOM 1481 C C . LEU A 1 179 ? 5.933 -2.823 -13.424 1.00 94.69 179 LEU A C 1
ATOM 1483 O O . LEU A 1 179 ? 6.987 -3.186 -13.935 1.00 94.69 179 LEU A O 1
ATOM 1487 N N . MET A 1 180 ? 5.524 -3.330 -12.255 1.00 95.19 180 MET A N 1
ATOM 1488 C CA . MET A 1 180 ? 6.310 -4.316 -11.485 1.00 95.19 180 MET A CA 1
ATOM 1489 C C . MET A 1 180 ? 6.731 -5.527 -12.338 1.00 95.19 180 MET A C 1
ATOM 1491 O O . MET A 1 180 ? 7.864 -6.000 -12.224 1.00 95.19 180 MET A O 1
ATOM 1495 N N . LYS A 1 181 ? 5.853 -5.999 -13.237 1.00 94.69 181 LYS A N 1
ATOM 1496 C CA . LYS A 1 181 ? 6.139 -7.130 -14.140 1.00 94.69 181 LYS A CA 1
ATOM 1497 C C . LYS A 1 181 ? 7.253 -6.825 -15.147 1.00 94.69 181 LYS A C 1
ATOM 1499 O O . LYS A 1 181 ? 7.996 -7.735 -15.499 1.00 94.69 181 LYS A O 1
ATOM 1504 N N . ILE A 1 182 ? 7.353 -5.584 -15.632 1.00 95.12 182 ILE A N 1
ATOM 1505 C CA . ILE A 1 182 ? 8.245 -5.226 -16.749 1.00 95.12 182 ILE A CA 1
ATOM 1506 C C . ILE A 1 182 ? 9.517 -4.501 -16.308 1.00 95.12 182 ILE A C 1
ATOM 1508 O O . ILE A 1 182 ? 10.538 -4.611 -16.982 1.00 95.12 182 ILE A O 1
ATOM 1512 N N . MET A 1 183 ? 9.487 -3.787 -15.178 1.00 95.69 183 MET A N 1
ATOM 1513 C CA . MET A 1 183 ? 10.546 -2.841 -14.817 1.00 95.69 183 MET A CA 1
ATOM 1514 C C . MET A 1 183 ? 11.919 -3.493 -14.653 1.00 95.69 183 MET A C 1
ATOM 1516 O O . MET A 1 183 ? 12.909 -2.872 -15.019 1.00 95.69 183 MET A O 1
ATOM 1520 N N . VAL A 1 184 ? 11.993 -4.745 -14.185 1.00 96.50 184 VAL A N 1
ATOM 1521 C CA . VAL A 1 184 ? 13.263 -5.492 -14.096 1.00 96.50 184 VAL A CA 1
ATOM 1522 C C . VAL A 1 184 ? 13.948 -5.588 -15.464 1.00 96.50 184 VAL A C 1
ATOM 1524 O O . VAL A 1 184 ? 15.151 -5.380 -15.547 1.00 96.50 184 VAL A O 1
ATOM 1527 N N . PHE A 1 185 ? 13.193 -5.849 -16.534 1.00 95.12 185 PHE A N 1
ATOM 1528 C CA . PHE A 1 185 ? 13.732 -5.950 -17.896 1.00 95.12 185 PHE A CA 1
ATOM 1529 C C . PHE A 1 185 ? 14.053 -4.582 -18.494 1.00 95.12 185 PHE A C 1
ATOM 1531 O O . PHE A 1 185 ? 15.004 -4.440 -19.253 1.00 95.12 185 PHE A O 1
ATOM 1538 N N . VAL A 1 186 ? 13.261 -3.569 -18.143 1.00 95.38 186 VAL A N 1
ATOM 1539 C CA . VAL A 1 186 ? 13.460 -2.193 -18.607 1.00 95.38 186 VAL A CA 1
ATOM 1540 C C . VAL A 1 186 ? 14.779 -1.629 -18.071 1.00 95.38 186 VAL A C 1
ATOM 1542 O O . VAL A 1 186 ? 15.551 -1.037 -18.828 1.00 95.38 186 VAL A O 1
ATOM 1545 N N . VAL A 1 187 ? 15.045 -1.821 -16.775 1.00 95.19 187 VAL A N 1
ATOM 1546 C CA . VAL A 1 187 ? 16.251 -1.290 -16.124 1.00 95.19 187 VAL A CA 1
ATOM 1547 C C . VAL A 1 187 ? 17.486 -2.154 -16.358 1.00 95.19 187 VAL A C 1
ATOM 1549 O O . VAL A 1 187 ? 18.589 -1.660 -16.145 1.00 95.19 187 VAL A O 1
ATOM 1552 N N . ASP A 1 188 ? 17.337 -3.407 -16.793 1.00 95.00 188 ASP A N 1
ATOM 1553 C CA . ASP A 1 188 ? 18.472 -4.296 -17.045 1.00 95.00 188 ASP A CA 1
ATOM 1554 C C . ASP A 1 188 ? 19.400 -3.746 -18.130 1.00 95.00 188 ASP A C 1
ATOM 1556 O O . ASP A 1 188 ? 18.963 -3.342 -19.208 1.00 95.00 188 ASP A O 1
ATOM 1560 N N . ASN A 1 189 ? 20.701 -3.704 -17.841 1.00 92.56 189 ASN A N 1
ATOM 1561 C CA . ASN A 1 189 ? 21.726 -3.172 -18.739 1.00 92.56 189 ASN A CA 1
ATOM 1562 C C . ASN A 1 189 ? 21.372 -1.780 -19.313 1.00 92.56 189 ASN A C 1
ATOM 1564 O O . ASN A 1 189 ? 21.628 -1.485 -20.484 1.00 92.56 189 ASN A O 1
ATOM 1568 N N . LEU A 1 190 ? 20.738 -0.915 -18.512 1.00 92.56 190 LEU A N 1
ATOM 1569 C CA . LEU A 1 190 ? 20.382 0.447 -18.934 1.00 92.56 190 LEU A CA 1
ATOM 1570 C C . LEU A 1 190 ? 21.617 1.348 -19.065 1.00 92.56 190 LEU A C 1
ATOM 1572 O O . LEU A 1 190 ? 21.678 2.199 -19.947 1.00 92.56 190 LEU A O 1
ATOM 1576 N N . TYR A 1 191 ? 22.613 1.149 -18.201 1.00 88.25 191 TYR A N 1
ATOM 1577 C CA . TYR A 1 191 ? 23.881 1.873 -18.233 1.00 88.25 191 TYR A CA 1
ATOM 1578 C C . TYR A 1 191 ? 25.021 1.023 -17.668 1.00 88.25 191 TYR A C 1
ATOM 1580 O O . TYR A 1 191 ? 24.831 0.205 -16.769 1.00 88.25 191 TYR A O 1
ATOM 1588 N N . SER A 1 192 ? 26.230 1.220 -18.189 1.00 78.44 192 SER A N 1
ATOM 1589 C CA . SER A 1 192 ? 27.434 0.549 -17.699 1.00 78.44 192 SER A CA 1
ATOM 1590 C C . SER A 1 192 ? 27.905 1.143 -16.369 1.00 78.44 192 SER A C 1
ATOM 1592 O O . SER A 1 192 ? 27.844 2.358 -16.164 1.00 78.44 192 SER A O 1
ATOM 1594 N N . SER A 1 193 ? 28.444 0.302 -15.483 1.00 66.69 193 SER A N 1
ATOM 1595 C CA . SER A 1 193 ? 29.159 0.749 -14.284 1.00 66.69 193 SER A CA 1
ATOM 1596 C C . SER A 1 193 ? 30.338 1.633 -14.693 1.00 66.69 193 SER A C 1
ATOM 1598 O O . SER A 1 193 ? 31.282 1.157 -15.323 1.00 66.69 193 SER A O 1
ATOM 1600 N N . ASN A 1 194 ? 30.270 2.924 -14.374 1.00 60.00 194 ASN A N 1
ATOM 1601 C CA . ASN A 1 194 ? 31.318 3.863 -14.739 1.00 60.00 194 ASN A CA 1
ATOM 1602 C C . ASN A 1 194 ? 32.536 3.643 -13.827 1.00 60.00 194 ASN A C 1
ATOM 1604 O O . ASN A 1 194 ? 32.468 3.929 -12.634 1.00 60.00 194 ASN A O 1
ATOM 1608 N N . THR A 1 195 ? 33.650 3.150 -14.374 1.00 52.38 195 THR A N 1
ATOM 1609 C CA . THR A 1 195 ? 34.910 2.949 -13.632 1.00 52.38 195 THR A CA 1
ATOM 1610 C C . THR A 1 195 ? 35.569 4.262 -13.200 1.00 52.38 195 THR A C 1
ATOM 1612 O O . THR A 1 195 ? 36.469 4.243 -12.367 1.00 52.38 195 THR A O 1
ATOM 1615 N N . ASN A 1 196 ? 35.118 5.403 -13.738 1.00 52.38 196 ASN A N 1
ATOM 1616 C CA . ASN A 1 196 ? 35.756 6.706 -13.529 1.00 52.38 196 ASN A CA 1
ATOM 1617 C C . ASN A 1 196 ? 35.049 7.608 -12.501 1.00 52.38 196 ASN A C 1
ATOM 1619 O O . ASN A 1 196 ? 35.538 8.700 -12.224 1.00 52.38 196 ASN A O 1
ATOM 1623 N N . ASN A 1 197 ? 33.947 7.164 -11.886 1.00 51.97 197 ASN A N 1
ATOM 1624 C CA . ASN A 1 197 ? 33.206 7.951 -10.892 1.00 51.97 197 ASN A CA 1
ATOM 1625 C C . ASN A 1 197 ? 33.486 7.478 -9.455 1.00 51.97 197 ASN A C 1
ATOM 1627 O O . ASN A 1 197 ? 32.571 7.205 -8.686 1.00 51.97 197 ASN A O 1
ATOM 1631 N N . ASN A 1 198 ? 34.762 7.442 -9.064 1.00 45.94 198 ASN A N 1
ATOM 1632 C CA . ASN A 1 198 ? 35.194 7.178 -7.681 1.00 45.94 198 ASN A CA 1
ATOM 1633 C C . ASN A 1 198 ? 34.944 8.358 -6.710 1.00 45.94 198 ASN A C 1
ATOM 1635 O O . ASN A 1 198 ? 35.493 8.368 -5.613 1.00 45.94 198 ASN A O 1
ATOM 1639 N N . ILE A 1 199 ? 34.170 9.383 -7.094 1.00 51.34 199 ILE A N 1
ATOM 1640 C CA . ILE A 1 199 ? 34.159 10.680 -6.385 1.00 51.34 199 ILE A CA 1
ATOM 1641 C C . ILE A 1 199 ? 32.863 10.941 -5.595 1.00 51.34 199 ILE A C 1
ATOM 1643 O O . ILE A 1 199 ? 32.821 11.846 -4.767 1.00 51.34 199 ILE A O 1
ATOM 1647 N N . THR A 1 200 ? 31.817 10.123 -5.731 1.00 54.84 200 THR A N 1
ATOM 1648 C CA . THR A 1 200 ? 30.594 10.304 -4.930 1.00 54.84 200 THR A CA 1
ATOM 1649 C C . THR A 1 200 ? 30.142 8.992 -4.308 1.00 54.84 200 THR A C 1
ATOM 1651 O O . THR A 1 200 ? 29.759 8.078 -5.033 1.00 54.84 200 THR A O 1
ATOM 1654 N N . ASN A 1 201 ? 30.071 8.936 -2.973 1.00 59.88 201 ASN A N 1
ATOM 1655 C CA . ASN A 1 201 ? 29.536 7.811 -2.178 1.00 59.88 201 ASN A CA 1
ATOM 1656 C C . ASN A 1 201 ? 28.068 7.427 -2.500 1.00 59.88 201 ASN A C 1
ATOM 1658 O O . ASN A 1 201 ? 27.514 6.535 -1.869 1.00 59.88 201 ASN A O 1
ATOM 1662 N N . ASN A 1 202 ? 27.446 8.096 -3.474 1.00 72.69 202 ASN A N 1
ATOM 1663 C CA . ASN A 1 202 ? 26.037 8.009 -3.849 1.00 72.69 202 ASN A CA 1
ATOM 1664 C C . ASN A 1 202 ? 25.841 7.548 -5.312 1.00 72.69 202 ASN A C 1
ATOM 1666 O O . ASN A 1 202 ? 24.779 7.764 -5.897 1.00 72.69 202 ASN A O 1
ATOM 1670 N N . PHE A 1 203 ? 26.868 6.967 -5.947 1.00 81.88 203 PHE A N 1
ATOM 1671 C CA . PHE A 1 203 ? 26.711 6.344 -7.263 1.00 81.88 203 PHE A CA 1
ATOM 1672 C C . PHE A 1 203 ? 26.126 4.932 -7.117 1.00 81.88 203 PHE A C 1
ATOM 1674 O O . PHE A 1 203 ? 26.633 4.128 -6.338 1.00 81.88 203 PHE A O 1
ATOM 1681 N N . LEU A 1 204 ? 25.077 4.623 -7.880 1.00 86.19 204 LEU A N 1
ATOM 1682 C CA . LEU A 1 204 ? 24.379 3.341 -7.841 1.00 86.19 204 LEU A CA 1
ATOM 1683 C C . LEU A 1 204 ? 24.574 2.664 -9.196 1.00 86.19 204 LEU A C 1
ATOM 1685 O O . LEU A 1 204 ? 24.172 3.200 -10.227 1.00 86.19 204 LEU A O 1
ATOM 1689 N N . ASN A 1 205 ? 25.230 1.505 -9.218 1.00 89.25 205 ASN A N 1
ATOM 1690 C CA . ASN A 1 205 ? 25.425 0.791 -10.476 1.00 89.25 205 ASN A CA 1
ATOM 1691 C C . ASN A 1 205 ? 24.094 0.192 -10.967 1.00 89.25 205 ASN A C 1
ATOM 1693 O O . ASN A 1 205 ? 23.163 -0.040 -10.194 1.00 89.25 205 ASN A O 1
ATOM 1697 N N . ASN A 1 206 ? 24.017 -0.085 -12.267 1.00 91.69 206 ASN A N 1
ATOM 1698 C CA . ASN A 1 206 ? 22.803 -0.622 -12.865 1.00 91.69 206 ASN A CA 1
ATOM 1699 C C . ASN A 1 206 ? 22.390 -1.982 -12.271 1.00 91.69 206 ASN A C 1
ATOM 1701 O O . ASN A 1 206 ? 21.207 -2.216 -12.049 1.00 91.69 206 ASN A O 1
ATOM 1705 N N . ASN A 1 207 ? 23.353 -2.843 -11.933 1.00 92.31 207 ASN A N 1
ATOM 1706 C CA . ASN A 1 207 ? 23.081 -4.142 -11.313 1.00 92.31 207 ASN A CA 1
ATOM 1707 C C . ASN A 1 207 ? 22.374 -3.995 -9.951 1.00 92.31 207 ASN A C 1
ATOM 1709 O O . ASN A 1 207 ? 21.508 -4.792 -9.608 1.00 92.31 207 ASN A O 1
ATOM 1713 N N . ASP A 1 208 ? 22.695 -2.957 -9.181 1.00 92.06 208 ASP A N 1
ATOM 1714 C CA . ASP A 1 208 ? 22.045 -2.666 -7.906 1.00 92.06 208 ASP A CA 1
ATOM 1715 C C . ASP A 1 208 ? 20.625 -2.118 -8.106 1.00 92.06 208 ASP A C 1
ATOM 1717 O O . ASP A 1 208 ? 19.730 -2.472 -7.335 1.00 92.06 208 ASP A O 1
ATOM 1721 N N . VAL A 1 209 ? 20.378 -1.358 -9.183 1.00 94.00 209 VAL A N 1
ATOM 1722 C CA . VAL A 1 209 ? 19.015 -0.986 -9.610 1.00 94.00 209 VAL A CA 1
ATOM 1723 C C . VAL A 1 209 ? 18.214 -2.231 -10.005 1.00 94.00 209 VAL A C 1
ATOM 1725 O O . VAL A 1 209 ? 17.106 -2.426 -9.513 1.00 94.00 209 VAL A O 1
ATOM 1728 N N . VAL A 1 210 ? 18.769 -3.130 -10.822 1.00 95.50 210 VAL A N 1
ATOM 1729 C CA . VAL A 1 210 ? 18.108 -4.395 -11.202 1.00 95.50 210 VAL A CA 1
ATOM 1730 C C . VAL A 1 210 ? 17.758 -5.220 -9.959 1.00 95.50 210 VAL A C 1
ATOM 1732 O O . VAL A 1 210 ? 16.608 -5.618 -9.766 1.00 95.50 210 VAL A O 1
ATOM 1735 N N . LYS A 1 211 ? 18.727 -5.403 -9.059 1.00 94.44 211 LYS A N 1
ATOM 1736 C CA . LYS A 1 211 ? 18.574 -6.088 -7.767 1.00 94.44 211 LYS A CA 1
ATOM 1737 C C . LYS A 1 211 ? 17.532 -5.455 -6.850 1.00 94.44 211 LYS A C 1
ATOM 1739 O O . LYS A 1 211 ? 16.926 -6.162 -6.041 1.00 94.44 211 LYS A O 1
ATOM 1744 N N . LEU A 1 212 ? 17.358 -4.138 -6.909 1.00 95.25 212 LEU A N 1
ATOM 1745 C CA . LEU A 1 212 ? 16.316 -3.430 -6.175 1.00 95.25 212 LEU A CA 1
ATOM 1746 C C . LEU A 1 212 ? 14.926 -3.834 -6.692 1.00 95.25 212 LEU A C 1
ATOM 1748 O O . LEU A 1 212 ? 14.070 -4.195 -5.886 1.00 95.25 212 LEU A O 1
ATOM 1752 N N . TYR A 1 213 ? 14.710 -3.836 -8.012 1.00 96.38 213 TYR A N 1
ATOM 1753 C CA . TYR A 1 213 ? 13.433 -4.256 -8.606 1.00 96.38 213 TYR A CA 1
ATOM 1754 C C . TYR A 1 213 ? 13.166 -5.760 -8.441 1.00 96.38 213 TYR A C 1
ATOM 1756 O O . TYR A 1 213 ? 12.030 -6.151 -8.181 1.00 96.38 213 TYR A O 1
ATOM 1764 N N . GLN A 1 214 ? 14.198 -6.605 -8.507 1.00 95.00 214 GLN A N 1
ATOM 1765 C CA . GLN A 1 214 ? 14.075 -8.037 -8.210 1.00 95.00 214 GLN A CA 1
ATOM 1766 C C . GLN A 1 214 ? 13.616 -8.272 -6.766 1.00 95.00 214 GLN A C 1
ATOM 1768 O O . GLN A 1 214 ? 12.613 -8.947 -6.545 1.00 95.00 214 GLN A O 1
ATOM 1773 N N . ASN A 1 215 ? 14.284 -7.646 -5.791 1.00 93.19 215 ASN A N 1
ATOM 1774 C CA . ASN A 1 215 ? 13.894 -7.757 -4.385 1.00 93.19 215 ASN A CA 1
ATOM 1775 C C . ASN A 1 215 ? 12.493 -7.209 -4.125 1.00 93.19 215 ASN A C 1
ATOM 1777 O O . ASN A 1 215 ? 11.758 -7.774 -3.317 1.00 93.19 215 ASN A O 1
ATOM 1781 N N . TRP A 1 216 ? 12.125 -6.115 -4.798 1.00 94.81 216 TRP A N 1
ATOM 1782 C CA . TRP A 1 216 ? 10.771 -5.584 -4.730 1.00 94.81 216 TRP A CA 1
ATOM 1783 C C . TRP A 1 216 ? 9.753 -6.633 -5.179 1.00 94.81 216 TRP A C 1
ATOM 1785 O O . TRP A 1 216 ? 8.803 -6.908 -4.454 1.00 94.81 216 TRP A O 1
ATOM 1795 N N . ASN A 1 217 ? 9.976 -7.259 -6.336 1.00 94.50 217 ASN A N 1
ATOM 1796 C CA . ASN A 1 217 ? 9.081 -8.276 -6.877 1.00 94.50 217 ASN A CA 1
ATOM 1797 C C . ASN A 1 217 ? 9.004 -9.519 -5.981 1.00 94.50 217 ASN A C 1
ATOM 1799 O O . ASN A 1 217 ? 7.908 -10.023 -5.751 1.00 94.50 217 ASN A O 1
ATOM 1803 N N . GLU A 1 218 ? 10.126 -9.984 -5.426 1.00 92.75 218 GLU A N 1
ATOM 1804 C CA . GLU A 1 218 ? 10.135 -11.086 -4.455 1.00 92.75 218 GLU A CA 1
ATOM 1805 C C . GLU A 1 218 ? 9.295 -10.754 -3.217 1.00 92.75 218 GLU A C 1
ATOM 1807 O O . GLU A 1 218 ? 8.412 -11.525 -2.837 1.00 92.75 218 GLU A O 1
ATOM 1812 N N . MET A 1 219 ? 9.526 -9.584 -2.617 1.00 93.12 219 MET A N 1
ATOM 1813 C CA . MET A 1 219 ? 8.769 -9.103 -1.461 1.00 93.12 219 MET A CA 1
ATOM 1814 C C . MET A 1 219 ? 7.281 -8.942 -1.797 1.00 93.12 219 MET A C 1
ATOM 1816 O O . MET A 1 219 ? 6.419 -9.364 -1.025 1.00 93.12 219 MET A O 1
ATOM 1820 N N . TYR A 1 220 ? 6.966 -8.392 -2.969 1.00 93.69 220 TYR A N 1
ATOM 1821 C CA . TYR A 1 220 ? 5.597 -8.178 -3.419 1.00 93.69 220 TYR A CA 1
ATOM 1822 C C . TYR A 1 220 ? 4.847 -9.497 -3.628 1.00 93.69 220 TYR A C 1
ATOM 1824 O O . TYR A 1 220 ? 3.717 -9.639 -3.161 1.00 93.69 220 TYR A O 1
ATOM 1832 N N . ILE A 1 221 ? 5.469 -10.486 -4.274 1.00 92.44 221 ILE A N 1
ATOM 1833 C CA . ILE A 1 221 ? 4.888 -11.825 -4.448 1.00 92.44 221 ILE A CA 1
ATOM 1834 C C . ILE A 1 221 ? 4.643 -12.471 -3.084 1.00 92.44 221 ILE A C 1
ATOM 1836 O O . ILE A 1 221 ? 3.545 -12.971 -2.834 1.00 92.44 221 ILE A O 1
ATOM 1840 N N . LEU A 1 222 ? 5.621 -12.399 -2.175 1.00 92.19 222 LEU A N 1
ATOM 1841 C CA . LEU A 1 222 ? 5.473 -12.909 -0.813 1.00 92.19 222 LEU A CA 1
ATOM 1842 C C . LEU A 1 222 ? 4.336 -12.218 -0.063 1.00 92.19 222 LEU A C 1
ATOM 1844 O O . LEU A 1 222 ? 3.573 -12.894 0.617 1.00 92.19 222 LEU A O 1
ATOM 1848 N N . SER A 1 223 ? 4.146 -10.907 -0.240 1.00 92.19 223 SER A N 1
ATOM 1849 C CA . SER A 1 223 ? 3.043 -10.168 0.393 1.00 92.19 223 SER A CA 1
ATOM 1850 C C . SER A 1 223 ? 1.649 -10.687 0.016 1.00 92.19 223 SER A C 1
ATOM 1852 O O . SER A 1 223 ? 0.681 -10.412 0.721 1.00 92.19 223 SER A O 1
ATOM 1854 N N . ARG A 1 224 ? 1.542 -11.446 -1.083 1.00 91.06 224 ARG A N 1
ATOM 1855 C CA . ARG A 1 224 ? 0.306 -12.082 -1.554 1.00 91.06 224 ARG A CA 1
ATOM 1856 C C . ARG A 1 224 ? 0.207 -13.562 -1.176 1.00 91.06 224 ARG A C 1
ATOM 1858 O O . ARG A 1 224 ? -0.757 -14.208 -1.582 1.00 91.06 224 ARG A O 1
ATOM 1865 N N . SER A 1 225 ? 1.174 -14.102 -0.439 1.00 90.62 225 SER A N 1
ATOM 1866 C CA . SER A 1 225 ? 1.165 -15.493 0.010 1.00 90.62 225 SER A CA 1
ATOM 1867 C C . SER A 1 225 ? 0.105 -15.731 1.088 1.00 90.62 225 SER A C 1
ATOM 1869 O O . SER A 1 225 ? -0.177 -14.871 1.922 1.00 90.62 225 SER A O 1
ATOM 1871 N N . GLU A 1 226 ? -0.453 -16.939 1.100 1.00 90.25 226 GLU A N 1
ATOM 1872 C CA . GLU A 1 226 ? -1.361 -17.411 2.153 1.00 90.25 226 GLU A CA 1
ATOM 1873 C C . GLU A 1 226 ? -0.615 -18.046 3.336 1.00 90.25 226 GLU A C 1
ATOM 1875 O O . GLU A 1 226 ? -1.226 -18.435 4.331 1.00 90.25 226 GLU A O 1
ATOM 1880 N N . LYS A 1 227 ? 0.707 -18.210 3.229 1.00 87.62 227 LYS A N 1
ATOM 1881 C CA . LYS A 1 227 ? 1.549 -18.807 4.270 1.00 87.62 227 LYS A CA 1
ATOM 1882 C C . LYS A 1 227 ? 2.916 -18.137 4.298 1.00 87.62 227 LYS A C 1
ATOM 1884 O O . LYS A 1 227 ? 3.475 -17.832 3.245 1.00 87.62 227 LYS A O 1
ATOM 1889 N N . PHE A 1 228 ? 3.457 -17.969 5.500 1.00 86.69 228 PHE A N 1
ATOM 1890 C CA . PHE A 1 228 ? 4.772 -17.380 5.737 1.00 86.69 228 PHE A CA 1
ATOM 1891 C C . PHE A 1 228 ? 5.616 -18.322 6.590 1.00 86.69 228 PHE A C 1
ATOM 1893 O O . PHE A 1 228 ? 5.140 -18.839 7.600 1.00 86.69 228 PHE A O 1
ATOM 1900 N N . SER A 1 229 ? 6.870 -18.524 6.200 1.00 87.94 229 SER A N 1
ATOM 1901 C CA . SER A 1 229 ? 7.917 -18.987 7.107 1.00 87.94 229 SER A CA 1
ATOM 1902 C C . SER A 1 229 ? 8.592 -17.795 7.787 1.00 87.94 229 SER A C 1
ATOM 1904 O O . SER A 1 229 ? 8.523 -16.662 7.313 1.00 87.94 229 SER A O 1
ATOM 1906 N N . GLU A 1 230 ? 9.302 -18.045 8.883 1.00 84.44 230 GLU A N 1
ATOM 1907 C CA . GLU A 1 230 ? 10.058 -17.008 9.595 1.00 84.44 230 GLU A CA 1
ATOM 1908 C C . GLU A 1 230 ? 11.141 -16.367 8.700 1.00 84.44 230 GLU A C 1
ATOM 1910 O O . GLU A 1 230 ? 11.358 -15.156 8.731 1.00 84.44 230 GLU A O 1
ATOM 1915 N N . ASN A 1 231 ? 11.735 -17.159 7.800 1.00 85.19 231 ASN A N 1
ATOM 1916 C CA . ASN A 1 231 ? 12.680 -16.681 6.790 1.00 85.19 231 ASN A CA 1
ATOM 1917 C C . ASN A 1 231 ? 12.022 -15.790 5.725 1.00 85.19 231 ASN A C 1
ATOM 1919 O O . ASN A 1 231 ? 12.673 -14.877 5.211 1.00 85.19 231 ASN A O 1
ATOM 1923 N N . ASP A 1 232 ? 10.747 -16.015 5.394 1.00 86.62 232 ASP A N 1
ATOM 1924 C CA . ASP A 1 232 ? 10.021 -15.151 4.455 1.00 86.62 232 ASP A CA 1
ATOM 1925 C C . ASP A 1 232 ? 9.822 -13.754 5.044 1.00 86.62 232 ASP A C 1
ATOM 1927 O O . ASP A 1 232 ? 9.964 -12.759 4.334 1.00 86.62 232 ASP A O 1
ATOM 1931 N N . LEU A 1 233 ? 9.584 -13.663 6.356 1.00 84.69 233 LEU A N 1
ATOM 1932 C CA . LEU A 1 233 ? 9.376 -12.387 7.042 1.00 84.69 233 LEU A CA 1
ATOM 1933 C C . LEU A 1 233 ? 10.621 -11.489 7.000 1.00 84.69 233 LEU A C 1
ATOM 1935 O O . LEU A 1 233 ? 10.501 -10.265 6.942 1.00 84.69 233 LEU A O 1
ATOM 1939 N N . ILE A 1 234 ? 11.823 -12.072 6.943 1.00 81.62 234 ILE A N 1
ATOM 1940 C CA . ILE A 1 234 ? 13.077 -11.317 6.788 1.00 81.62 234 ILE A CA 1
ATOM 1941 C C . ILE A 1 234 ? 13.091 -10.539 5.463 1.00 81.62 234 ILE A C 1
ATOM 1943 O O . ILE A 1 234 ? 13.611 -9.422 5.417 1.00 81.62 234 ILE A O 1
ATOM 1947 N N . LYS A 1 235 ? 12.476 -11.075 4.400 1.00 83.94 235 LYS A N 1
ATOM 1948 C CA . LYS A 1 235 ? 12.438 -10.441 3.072 1.00 83.94 235 LYS A CA 1
ATOM 1949 C C . LYS A 1 235 ? 11.533 -9.206 3.012 1.00 83.94 235 LYS A C 1
ATOM 1951 O O . LYS A 1 235 ? 11.672 -8.409 2.087 1.00 83.94 235 LYS A O 1
ATOM 1956 N N . PHE A 1 236 ? 10.665 -8.984 4.006 1.00 84.69 236 PHE A N 1
ATOM 1957 C CA . PHE A 1 236 ? 9.891 -7.739 4.113 1.00 84.69 236 PHE A CA 1
ATOM 1958 C C . PHE A 1 236 ? 10.731 -6.529 4.523 1.00 84.69 236 PHE A C 1
ATOM 1960 O O . PHE A 1 236 ? 10.298 -5.388 4.342 1.00 84.69 236 PHE A O 1
ATOM 1967 N N . LYS A 1 237 ? 11.954 -6.745 5.022 1.00 77.94 237 LYS A N 1
ATOM 1968 C CA . LYS A 1 237 ? 12.880 -5.664 5.358 1.00 77.94 237 LYS A CA 1
ATOM 1969 C C . LYS A 1 237 ? 13.367 -5.011 4.059 1.00 77.94 237 LYS A C 1
ATOM 1971 O O . LYS A 1 237 ? 14.317 -5.474 3.435 1.00 77.94 237 LYS A O 1
ATOM 1976 N N . ALA A 1 238 ? 12.719 -3.917 3.652 1.00 79.00 238 ALA A N 1
ATOM 1977 C CA . ALA A 1 238 ? 12.982 -3.145 2.430 1.00 79.00 238 ALA A CA 1
ATOM 1978 C C . ALA A 1 238 ? 14.326 -2.370 2.455 1.00 79.00 238 ALA A C 1
ATOM 1980 O O . ALA A 1 238 ? 14.406 -1.198 2.093 1.00 79.00 238 ALA A O 1
ATOM 1981 N N . GLN A 1 239 ? 15.413 -3.014 2.889 1.00 86.31 239 GLN A N 1
ATOM 1982 C CA . GLN A 1 239 ? 16.723 -2.395 3.111 1.00 86.31 239 GLN A CA 1
ATOM 1983 C C . GLN A 1 239 ? 17.327 -1.815 1.827 1.00 86.31 239 GLN A C 1
ATOM 1985 O O . GLN A 1 239 ? 17.844 -0.699 1.849 1.00 86.31 239 GLN A O 1
ATOM 1990 N N . ARG A 1 240 ? 17.214 -2.531 0.696 1.00 89.56 240 ARG A N 1
ATOM 1991 C CA . ARG A 1 240 ? 17.734 -2.058 -0.600 1.00 89.56 240 ARG A CA 1
ATOM 1992 C C . ARG A 1 240 ? 17.056 -0.771 -1.065 1.00 89.56 240 ARG A C 1
ATOM 1994 O O . ARG A 1 240 ? 17.738 0.104 -1.579 1.00 89.56 240 ARG A O 1
ATOM 2001 N N . PHE A 1 241 ? 15.749 -0.630 -0.835 1.00 92.44 241 PHE A N 1
ATOM 2002 C CA . PHE A 1 241 ? 15.007 0.588 -1.175 1.00 92.44 241 PHE A CA 1
ATOM 2003 C C . PHE A 1 241 ? 15.581 1.808 -0.442 1.00 92.44 241 PHE A C 1
ATOM 2005 O O . PHE A 1 241 ? 15.816 2.854 -1.040 1.00 92.44 241 PHE A O 1
ATOM 2012 N N . ILE A 1 242 ? 15.887 1.653 0.849 1.00 91.56 242 ILE A N 1
ATOM 2013 C CA . ILE A 1 242 ? 16.451 2.735 1.663 1.00 91.56 242 ILE A CA 1
ATOM 2014 C C . ILE A 1 242 ? 17.867 3.076 1.215 1.00 91.56 242 ILE A C 1
ATOM 2016 O O . ILE A 1 242 ? 18.185 4.248 1.032 1.00 91.56 242 ILE A O 1
ATOM 2020 N N . GLN A 1 243 ? 18.708 2.062 1.011 1.00 90.31 243 GLN A N 1
ATOM 2021 C CA . GLN A 1 243 ? 20.082 2.251 0.545 1.00 90.31 243 GLN A CA 1
ATOM 2022 C C . GLN A 1 243 ? 20.132 2.948 -0.822 1.00 90.31 243 GLN A C 1
ATOM 2024 O O . GLN A 1 243 ? 20.957 3.837 -1.014 1.00 90.31 243 GLN A O 1
ATOM 2029 N N . ALA A 1 244 ? 19.224 2.595 -1.736 1.00 91.19 244 ALA A N 1
ATOM 2030 C CA . ALA A 1 244 ? 19.178 3.153 -3.082 1.00 91.19 244 ALA A CA 1
ATOM 2031 C C . ALA A 1 244 ? 18.671 4.602 -3.131 1.00 91.19 244 ALA A C 1
ATOM 2033 O O . ALA A 1 244 ? 19.156 5.379 -3.947 1.00 91.19 244 ALA A O 1
ATOM 2034 N N . PHE A 1 245 ? 17.706 4.980 -2.283 1.00 93.88 245 PHE A N 1
ATOM 2035 C CA . PHE A 1 245 ? 16.979 6.244 -2.466 1.00 93.88 245 PHE A CA 1
ATOM 2036 C C . PHE A 1 245 ? 17.099 7.254 -1.328 1.00 93.88 245 PHE A C 1
ATOM 2038 O O . PHE A 1 245 ? 16.628 8.381 -1.477 1.00 93.88 245 PHE A O 1
ATOM 2045 N N . LYS A 1 246 ? 17.748 6.925 -0.204 1.00 92.31 246 LYS A N 1
ATOM 2046 C CA . LYS A 1 246 ? 17.866 7.866 0.925 1.00 92.31 246 LYS A CA 1
ATOM 2047 C C . LYS A 1 246 ? 18.538 9.186 0.544 1.00 92.31 246 LYS A C 1
ATOM 2049 O O . LYS A 1 246 ? 18.141 10.224 1.060 1.00 92.31 246 LYS A O 1
ATOM 2054 N N . PHE A 1 247 ? 19.524 9.145 -0.351 1.00 90.69 247 PHE A N 1
ATOM 2055 C CA . PHE A 1 247 ? 20.230 10.336 -0.832 1.00 90.69 247 PHE A CA 1
ATOM 2056 C C . PHE A 1 247 ? 19.506 11.063 -1.977 1.00 90.69 247 PHE A C 1
ATOM 2058 O O . PHE A 1 247 ? 19.802 12.227 -2.224 1.00 90.69 247 PHE A O 1
ATOM 2065 N N . ILE A 1 248 ? 18.578 10.389 -2.666 1.00 91.81 248 ILE A N 1
ATOM 2066 C CA . ILE A 1 248 ? 17.739 10.971 -3.726 1.00 91.81 248 ILE A CA 1
ATOM 2067 C C . ILE A 1 248 ? 16.552 11.717 -3.116 1.00 91.81 248 ILE A C 1
ATOM 2069 O O . ILE A 1 248 ? 16.195 12.814 -3.536 1.00 91.81 248 ILE A O 1
ATOM 2073 N N . SER A 1 249 ? 15.946 11.125 -2.090 1.00 91.88 249 SER A N 1
ATOM 2074 C CA . SER A 1 249 ? 14.768 11.669 -1.435 1.00 91.88 249 SER A CA 1
ATOM 2075 C C . SER A 1 249 ? 15.088 12.963 -0.684 1.00 91.88 249 SER A C 1
ATOM 2077 O O . SER A 1 249 ? 15.853 12.965 0.281 1.00 91.88 249 SER A O 1
ATOM 2079 N N . SER A 1 250 ? 14.413 14.056 -1.045 1.00 89.56 250 SER A N 1
ATOM 2080 C CA . SER A 1 250 ? 14.517 15.347 -0.345 1.00 89.56 250 SER A CA 1
ATOM 2081 C C . SER A 1 250 ? 14.118 15.263 1.133 1.00 89.56 250 SER A C 1
ATOM 2083 O O . SER A 1 250 ? 14.667 15.970 1.978 1.00 89.56 250 SER A O 1
ATOM 2085 N N . SER A 1 251 ? 13.194 14.359 1.472 1.00 90.25 251 SER A N 1
ATOM 2086 C CA . SER A 1 251 ? 12.779 14.088 2.849 1.00 90.25 251 SER A CA 1
ATOM 2087 C C . SER A 1 251 ? 13.662 13.057 3.555 1.00 90.25 251 SER A C 1
ATOM 2089 O O . SER A 1 251 ? 13.400 12.757 4.716 1.00 90.25 251 SER A O 1
ATOM 2091 N N . GLN A 1 252 ? 14.692 12.514 2.894 1.00 91.94 252 GLN A N 1
ATOM 2092 C CA . GLN A 1 252 ? 15.507 11.387 3.367 1.00 91.94 252 GLN A CA 1
ATOM 2093 C C . GLN A 1 252 ? 14.668 10.143 3.701 1.00 91.94 252 GLN A C 1
ATOM 2095 O O . GLN A 1 252 ? 14.935 9.446 4.682 1.00 91.94 252 GLN A O 1
ATOM 2100 N N . LEU A 1 253 ? 13.636 9.876 2.893 1.00 93.56 253 LEU A N 1
ATOM 2101 C CA . LEU A 1 253 ? 12.689 8.770 3.068 1.00 93.56 253 LEU A CA 1
ATOM 2102 C C . LEU A 1 253 ? 11.905 8.812 4.388 1.00 93.56 253 LEU A C 1
ATOM 2104 O O . LEU A 1 253 ? 11.502 7.768 4.901 1.00 93.56 253 LEU A O 1
ATOM 2108 N N . LYS A 1 254 ? 11.629 10.007 4.926 1.00 93.56 254 LYS A N 1
ATOM 2109 C CA . LYS A 1 254 ? 10.729 10.202 6.079 1.00 93.56 254 LYS A CA 1
ATOM 2110 C C . LYS A 1 254 ? 9.265 9.946 5.688 1.00 93.56 254 LYS A C 1
ATOM 2112 O O . LYS A 1 254 ? 8.430 10.847 5.701 1.00 93.56 254 LYS A O 1
ATOM 2117 N N . LEU A 1 255 ? 8.977 8.706 5.300 1.00 92.94 255 LEU A N 1
ATOM 2118 C CA . LEU A 1 255 ? 7.705 8.227 4.774 1.00 92.94 255 LEU A CA 1
ATOM 2119 C C . LEU A 1 255 ? 7.024 7.352 5.838 1.00 92.94 255 LEU A C 1
ATOM 2121 O O . LEU A 1 255 ? 7.554 6.290 6.169 1.00 92.94 255 LEU A O 1
ATOM 2125 N N . PRO A 1 256 ? 5.840 7.729 6.357 1.00 92.88 256 PRO A N 1
ATOM 2126 C CA . PRO A 1 256 ? 5.116 6.893 7.314 1.00 92.88 256 PRO A CA 1
ATOM 2127 C C . PRO A 1 256 ? 4.832 5.489 6.767 1.00 92.88 256 PRO A C 1
ATOM 2129 O O . PRO A 1 256 ? 5.129 4.509 7.441 1.00 92.88 256 PRO A O 1
ATOM 2132 N N . LYS A 1 257 ? 4.373 5.378 5.508 1.00 92.25 257 LYS A N 1
ATOM 2133 C CA . LYS A 1 257 ? 4.126 4.089 4.828 1.00 92.25 257 LYS A CA 1
ATOM 2134 C C . LYS A 1 257 ? 5.357 3.163 4.856 1.00 92.25 257 LYS A C 1
ATOM 2136 O O . LYS A 1 257 ? 5.200 1.958 5.026 1.00 92.25 257 LYS A O 1
ATOM 2141 N N . LEU A 1 258 ? 6.572 3.718 4.739 1.00 93.62 258 LEU A N 1
ATOM 2142 C CA . LEU A 1 258 ? 7.822 2.951 4.819 1.00 93.62 258 LEU A CA 1
ATOM 2143 C C . LEU A 1 258 ? 8.046 2.409 6.231 1.00 93.62 258 LEU A C 1
ATOM 2145 O O . LEU A 1 258 ? 8.283 1.217 6.392 1.00 93.62 258 LEU A O 1
ATOM 2149 N N . HIS A 1 259 ? 7.931 3.263 7.249 1.00 93.81 259 HIS A N 1
ATOM 2150 C CA . HIS A 1 259 ? 8.096 2.845 8.641 1.00 93.81 259 HIS A CA 1
ATOM 2151 C C . HIS A 1 259 ? 7.082 1.763 9.035 1.00 93.81 259 HIS A C 1
ATOM 2153 O O . HIS A 1 259 ? 7.462 0.748 9.612 1.00 93.81 259 HIS A O 1
ATOM 2159 N N . LEU A 1 260 ? 5.809 1.950 8.668 1.00 93.00 260 LEU A N 1
ATOM 2160 C CA . LEU A 1 260 ? 4.745 0.980 8.925 1.00 93.00 260 LEU A CA 1
ATOM 2161 C C . LEU A 1 260 ? 5.063 -0.380 8.306 1.00 93.00 260 LEU A C 1
ATOM 2163 O O . LEU A 1 260 ? 4.909 -1.410 8.959 1.00 93.00 260 LEU A O 1
ATOM 2167 N N . TRP A 1 261 ? 5.555 -0.385 7.068 1.00 92.81 261 TRP A N 1
ATOM 2168 C CA . TRP A 1 261 ? 5.951 -1.623 6.413 1.00 92.81 261 TRP A CA 1
ATOM 2169 C C . TRP A 1 261 ? 7.154 -2.287 7.091 1.00 92.81 261 TRP A C 1
ATOM 2171 O O . TRP A 1 261 ? 7.175 -3.498 7.248 1.00 92.81 261 TRP A O 1
ATOM 2181 N N . LEU A 1 262 ? 8.153 -1.521 7.527 1.00 91.88 262 LEU A N 1
ATOM 2182 C CA . LEU A 1 262 ? 9.363 -2.081 8.138 1.00 91.88 262 LEU A CA 1
ATOM 2183 C C . LEU A 1 262 ? 9.133 -2.640 9.543 1.00 91.88 262 LEU A C 1
ATOM 2185 O O . LEU A 1 262 ? 9.728 -3.659 9.888 1.00 91.88 262 LEU A O 1
ATOM 2189 N N . TYR A 1 263 ? 8.316 -1.955 10.345 1.00 92.31 263 TYR A N 1
ATOM 2190 C CA . TYR A 1 263 ? 8.207 -2.213 11.781 1.00 92.31 263 TYR A CA 1
ATOM 2191 C C . TYR A 1 263 ? 6.877 -2.815 12.215 1.00 92.31 263 TYR A C 1
ATOM 2193 O O . TYR A 1 263 ? 6.836 -3.427 13.272 1.00 92.31 263 TYR A O 1
ATOM 2201 N N . HIS A 1 264 ? 5.804 -2.676 11.432 1.00 93.44 264 HIS A N 1
ATOM 2202 C CA . HIS A 1 264 ? 4.467 -3.092 11.871 1.00 93.44 264 HIS A CA 1
ATOM 2203 C C . HIS A 1 264 ? 3.831 -4.175 10.994 1.00 93.44 264 HIS A C 1
ATOM 2205 O O . HIS A 1 264 ? 2.873 -4.809 11.435 1.00 93.44 264 HIS A O 1
ATOM 2211 N N . ILE A 1 265 ? 4.350 -4.456 9.789 1.00 92.94 265 ILE A N 1
ATOM 2212 C CA . ILE A 1 265 ? 3.768 -5.511 8.940 1.00 92.94 265 ILE A CA 1
ATOM 2213 C C . ILE A 1 265 ? 3.944 -6.905 9.547 1.00 92.94 265 ILE A C 1
ATOM 2215 O O . ILE A 1 265 ? 3.016 -7.703 9.500 1.00 92.94 265 ILE A O 1
ATOM 2219 N N . ILE A 1 266 ? 5.108 -7.192 10.140 1.00 91.69 266 ILE A N 1
ATOM 2220 C CA . ILE A 1 266 ? 5.405 -8.506 10.724 1.00 91.69 266 ILE A CA 1
ATOM 2221 C C . ILE A 1 266 ? 4.509 -8.749 11.940 1.00 91.69 266 ILE A C 1
ATOM 2223 O O . ILE A 1 266 ? 3.852 -9.786 12.000 1.00 91.69 266 ILE A O 1
ATOM 2227 N N . ASP A 1 267 ? 4.408 -7.769 12.839 1.00 91.31 267 ASP A N 1
ATOM 2228 C CA . ASP A 1 267 ? 3.508 -7.827 13.995 1.00 91.31 267 ASP A CA 1
ATOM 2229 C C . ASP A 1 267 ? 2.050 -8.002 13.548 1.00 91.31 267 ASP A C 1
ATOM 2231 O O . ASP A 1 267 ? 1.318 -8.826 14.095 1.00 91.31 267 ASP A O 1
ATOM 2235 N N . SER A 1 268 ? 1.637 -7.290 12.492 1.00 92.44 268 SER A N 1
ATOM 2236 C CA . SER A 1 268 ? 0.291 -7.431 11.924 1.00 92.44 268 SER A CA 1
ATOM 2237 C C . SER A 1 268 ? 0.042 -8.838 11.385 1.00 92.44 268 SER A C 1
ATOM 2239 O O . SER A 1 268 ? -1.031 -9.390 11.612 1.00 92.44 268 SER A O 1
ATOM 2241 N N . ILE A 1 269 ? 1.030 -9.451 10.722 1.00 91.50 269 ILE A N 1
ATOM 2242 C CA . ILE A 1 269 ? 0.910 -10.828 10.228 1.00 91.50 269 ILE A CA 1
ATOM 2243 C C . ILE A 1 269 ? 0.781 -11.815 11.391 1.00 91.50 269 ILE A C 1
ATOM 2245 O O . ILE A 1 269 ? -0.038 -12.733 11.346 1.00 91.50 269 ILE A O 1
ATOM 2249 N N . GLN A 1 270 ? 1.578 -11.630 12.442 1.00 89.94 270 GLN A N 1
ATOM 2250 C CA . GLN A 1 270 ? 1.563 -12.499 13.618 1.00 89.94 270 GLN A CA 1
ATOM 2251 C C . GLN A 1 270 ? 0.243 -12.402 14.397 1.00 89.94 270 GLN A C 1
ATOM 2253 O O . GLN A 1 270 ? -0.249 -13.418 14.885 1.00 89.94 270 GLN A O 1
ATOM 2258 N N . LEU A 1 271 ? -0.343 -11.204 14.493 1.00 89.31 271 LEU A N 1
ATOM 2259 C CA . LEU A 1 271 ? -1.583 -10.959 15.235 1.00 89.31 271 LEU A CA 1
ATOM 2260 C C . LEU A 1 271 ? -2.850 -11.273 14.427 1.00 89.31 271 LEU A C 1
ATOM 2262 O O . LEU A 1 271 ? -3.810 -11.812 14.979 1.00 89.31 271 LEU A O 1
ATOM 2266 N N . TYR A 1 272 ? -2.868 -10.929 13.138 1.00 89.38 272 TYR A N 1
ATOM 2267 C CA . TYR A 1 272 ? -4.085 -10.908 12.313 1.00 89.38 272 TYR A CA 1
ATOM 2268 C C . TYR A 1 272 ? -4.056 -11.887 11.135 1.00 89.38 272 TYR A C 1
ATOM 2270 O O . TYR A 1 272 ? -5.063 -12.057 10.447 1.00 89.38 272 TYR A O 1
ATOM 2278 N N . GLY A 1 273 ? -2.937 -12.581 10.924 1.00 89.81 273 GLY A N 1
ATOM 2279 C CA . GLY A 1 273 ? -2.778 -13.566 9.863 1.00 89.81 273 GLY A CA 1
ATOM 2280 C C . GLY A 1 273 ? -2.334 -12.948 8.539 1.00 89.81 273 GLY A C 1
ATOM 2281 O O . GLY A 1 273 ? -1.558 -12.003 8.487 1.00 89.81 273 GLY A O 1
ATOM 2282 N N . VAL A 1 274 ? -2.767 -13.528 7.424 1.00 91.19 274 VAL A N 1
ATOM 2283 C CA . VAL A 1 274 ? -2.224 -13.174 6.104 1.00 91.19 274 VAL A CA 1
ATOM 2284 C C . VAL A 1 274 ? -2.674 -11.792 5.634 1.00 91.19 274 VAL A C 1
ATOM 2286 O O . VAL A 1 274 ? -3.837 -11.428 5.785 1.00 91.19 274 VAL A O 1
ATOM 2289 N N . ILE A 1 275 ? -1.780 -11.065 4.956 1.00 91.56 275 ILE A N 1
ATOM 2290 C CA . ILE A 1 275 ? -2.028 -9.701 4.454 1.00 91.56 275 ILE A CA 1
ATOM 2291 C C . ILE A 1 275 ? -3.262 -9.634 3.538 1.00 91.56 275 ILE A C 1
ATOM 2293 O O . ILE A 1 275 ? -4.038 -8.679 3.584 1.00 91.56 275 ILE A O 1
ATOM 2297 N N . ASN A 1 276 ? -3.485 -10.670 2.723 1.00 86.69 276 ASN A N 1
ATOM 2298 C CA . ASN A 1 276 ? -4.657 -10.754 1.847 1.00 86.69 276 ASN A CA 1
ATOM 2299 C C . ASN A 1 276 ? -5.989 -10.759 2.615 1.00 86.69 276 ASN A C 1
ATOM 2301 O O . ASN A 1 276 ? -7.011 -10.395 2.041 1.00 86.69 276 ASN A O 1
ATOM 2305 N N . GLY A 1 277 ? -5.986 -11.152 3.893 1.00 86.88 277 GLY A N 1
ATOM 2306 C CA . GLY A 1 277 ? -7.177 -11.157 4.738 1.00 86.88 277 GLY A CA 1
ATOM 2307 C C . GLY A 1 277 ? -7.660 -9.759 5.119 1.00 86.88 277 GLY A C 1
ATOM 2308 O O . GLY A 1 277 ? -8.786 -9.623 5.590 1.00 86.88 277 GLY A O 1
ATOM 2309 N N . TYR A 1 278 ? -6.835 -8.726 4.911 1.00 88.38 278 TYR A N 1
ATOM 2310 C CA . TYR A 1 278 ? -7.112 -7.390 5.421 1.00 88.38 278 TYR A CA 1
ATOM 2311 C C . TYR A 1 278 ? -6.735 -6.233 4.488 1.00 88.38 278 TYR A C 1
ATOM 2313 O O . TYR A 1 278 ? -6.411 -5.134 4.929 1.00 88.38 278 TYR A O 1
ATOM 2321 N N . THR A 1 279 ? -6.811 -6.456 3.176 1.00 89.62 279 THR A N 1
ATOM 2322 C CA . THR A 1 279 ? -6.626 -5.391 2.178 1.00 89.62 279 THR A CA 1
ATOM 2323 C C . THR A 1 279 ? -7.934 -4.670 1.831 1.00 89.62 279 THR A C 1
ATOM 2325 O O . THR A 1 279 ? -9.008 -5.274 1.819 1.00 89.62 279 THR A O 1
ATOM 2328 N N . THR A 1 280 ? -7.847 -3.378 1.501 1.00 89.25 280 THR A N 1
ATOM 2329 C CA . THR A 1 280 ? -9.004 -2.555 1.092 1.00 89.25 280 THR A CA 1
ATOM 2330 C C . THR A 1 280 ? -9.451 -2.806 -0.354 1.00 89.25 280 THR A C 1
ATOM 2332 O O . THR A 1 280 ? -10.522 -2.351 -0.744 1.00 89.25 280 THR A O 1
ATOM 2335 N N . GLU A 1 281 ? -8.682 -3.552 -1.155 1.00 87.31 281 GLU A N 1
ATOM 2336 C CA . GLU A 1 281 ? -8.878 -3.709 -2.608 1.00 87.31 281 GLU A CA 1
ATOM 2337 C C . GLU A 1 281 ? -10.305 -4.142 -3.002 1.00 87.31 281 GLU A C 1
ATOM 2339 O O . GLU A 1 281 ? -10.928 -3.556 -3.896 1.00 87.31 281 GLU A O 1
ATOM 2344 N N . THR A 1 282 ? -10.859 -5.135 -2.298 1.00 86.25 282 THR A N 1
ATOM 2345 C CA . THR A 1 282 ? -12.238 -5.598 -2.513 1.00 86.25 282 THR A CA 1
ATOM 2346 C C . THR A 1 282 ? -13.246 -4.504 -2.173 1.00 86.25 282 THR A C 1
ATOM 2348 O O . THR A 1 282 ? -14.180 -4.262 -2.937 1.00 86.25 282 THR A O 1
ATOM 2351 N N . TYR A 1 283 ? -13.054 -3.816 -1.047 1.00 86.88 283 TYR A N 1
ATOM 2352 C CA . TYR A 1 283 ? -13.964 -2.775 -0.577 1.00 86.88 283 TYR A CA 1
ATOM 2353 C C . TYR A 1 283 ? -13.940 -1.544 -1.484 1.00 86.88 283 TYR A C 1
ATOM 2355 O O . TYR A 1 283 ? -15.006 -1.034 -1.810 1.00 86.88 283 TYR A O 1
ATOM 2363 N N . GLU A 1 284 ? -12.775 -1.121 -1.976 1.00 85.88 284 GLU A N 1
ATOM 2364 C CA . GLU A 1 284 ? -12.660 -0.031 -2.955 1.00 85.88 284 GLU A CA 1
ATOM 2365 C C . GLU A 1 284 ? -13.354 -0.370 -4.276 1.00 85.88 284 GLU A C 1
ATOM 2367 O O . GLU A 1 284 ? -14.078 0.456 -4.839 1.00 85.88 284 GLU A O 1
ATOM 2372 N N . SER A 1 285 ? -13.215 -1.615 -4.740 1.00 86.19 285 SER A N 1
ATOM 2373 C CA . SER A 1 285 ? -13.906 -2.098 -5.942 1.00 86.19 285 SER A CA 1
ATOM 2374 C C . SER A 1 285 ? -15.430 -2.070 -5.767 1.00 86.19 285 SER A C 1
ATOM 2376 O O . SER A 1 285 ? -16.158 -1.581 -6.635 1.00 86.19 285 SER A O 1
ATOM 2378 N N . LEU A 1 286 ? -15.927 -2.539 -4.618 1.00 86.88 286 LEU A N 1
ATOM 2379 C CA . LEU A 1 286 ? -17.351 -2.488 -4.278 1.00 86.88 286 LEU A CA 1
ATOM 2380 C C . LEU A 1 286 ? -17.836 -1.042 -4.125 1.00 86.88 286 LEU A C 1
ATOM 2382 O O . LEU A 1 286 ? -18.882 -0.686 -4.657 1.00 86.88 286 LEU A O 1
ATOM 2386 N N . HIS A 1 287 ? -17.072 -0.188 -3.452 1.00 85.38 287 HIS A N 1
ATOM 2387 C CA . HIS A 1 287 ? -17.409 1.214 -3.236 1.00 85.38 287 HIS A CA 1
ATOM 2388 C C . HIS A 1 287 ? -17.479 1.991 -4.560 1.00 85.38 287 HIS A C 1
ATOM 2390 O O . HIS A 1 287 ? -18.388 2.803 -4.758 1.00 85.38 287 HIS A O 1
ATOM 2396 N N . LYS A 1 288 ? -16.595 1.688 -5.521 1.00 84.25 288 LYS A N 1
ATOM 2397 C CA . LYS A 1 288 ? -16.692 2.201 -6.895 1.00 84.25 288 LYS A CA 1
ATOM 2398 C C . LYS A 1 288 ? -18.037 1.844 -7.530 1.00 84.25 288 LYS A C 1
ATOM 2400 O O . LYS A 1 288 ? -18.747 2.740 -7.992 1.00 84.25 288 LYS A O 1
ATOM 2405 N N . ASN A 1 289 ? -18.397 0.565 -7.499 1.00 84.25 289 ASN A N 1
ATOM 2406 C CA . ASN A 1 289 ? -19.582 0.045 -8.179 1.00 84.25 289 ASN A CA 1
ATOM 2407 C C . ASN A 1 289 ? -20.898 0.451 -7.509 1.00 84.25 289 ASN A C 1
ATOM 2409 O O . ASN A 1 289 ? -21.848 0.821 -8.193 1.00 84.25 289 ASN A O 1
ATOM 2413 N N . PHE A 1 290 ? -20.958 0.404 -6.181 1.00 86.50 290 PHE A N 1
ATOM 2414 C CA . PHE A 1 290 ? -22.197 0.581 -5.425 1.00 86.50 290 PHE A CA 1
ATOM 2415 C C . PHE A 1 290 ? -22.400 1.998 -4.895 1.00 86.50 290 PHE A C 1
ATOM 2417 O O . PHE A 1 290 ? -23.529 2.366 -4.592 1.00 86.50 290 PHE A O 1
ATOM 2424 N N . VAL A 1 291 ? -21.353 2.820 -4.804 1.00 88.44 291 VAL A N 1
ATOM 2425 C CA . VAL A 1 291 ? -21.479 4.187 -4.277 1.00 88.44 291 VAL A CA 1
ATOM 2426 C C . VAL A 1 291 ? -21.070 5.214 -5.316 1.00 88.44 291 VAL A C 1
ATOM 2428 O O . VAL A 1 291 ? -21.904 6.016 -5.728 1.00 88.44 291 VAL A O 1
ATOM 2431 N N . LYS A 1 292 ? -19.819 5.188 -5.786 1.00 86.25 292 LYS A N 1
ATOM 2432 C CA . LYS A 1 292 ? -19.263 6.260 -6.631 1.00 86.25 292 LYS A CA 1
ATOM 2433 C C . LYS A 1 292 ? -19.998 6.370 -7.974 1.00 86.25 292 LYS A C 1
ATOM 2435 O O . LYS A 1 292 ? -20.392 7.472 -8.356 1.00 86.25 292 LYS A O 1
ATOM 2440 N N . ILE A 1 293 ? -20.238 5.251 -8.664 1.00 85.75 293 ILE A N 1
ATOM 2441 C CA . ILE A 1 293 ? -20.970 5.237 -9.944 1.00 85.75 293 ILE A CA 1
ATOM 2442 C C . ILE A 1 293 ? -22.433 5.697 -9.763 1.00 85.75 293 ILE A C 1
ATOM 2444 O O . ILE A 1 293 ? -22.811 6.687 -10.396 1.00 85.75 293 ILE A O 1
ATOM 2448 N N . PRO A 1 294 ? -23.255 5.091 -8.879 1.00 86.44 294 PRO A N 1
ATOM 2449 C CA . PRO A 1 294 ? -24.624 5.557 -8.659 1.00 86.44 294 PRO A CA 1
ATOM 2450 C C . PRO A 1 294 ? -24.705 7.011 -8.173 1.00 86.44 294 PRO A C 1
ATOM 2452 O O . PRO A 1 294 ? -25.605 7.746 -8.576 1.00 86.44 294 PRO A O 1
ATOM 2455 N N . TYR A 1 295 ? -23.745 7.464 -7.359 1.00 88.25 295 TYR A N 1
ATOM 2456 C CA . TYR A 1 295 ? -23.678 8.847 -6.887 1.00 88.25 295 TYR A CA 1
ATOM 2457 C C . TYR A 1 295 ? -23.474 9.837 -8.035 1.00 88.25 295 TYR A C 1
ATOM 2459 O O . TYR A 1 295 ? -24.171 10.851 -8.088 1.00 88.25 295 TYR A O 1
ATOM 2467 N N . ARG A 1 296 ? -22.563 9.537 -8.972 1.00 87.38 296 ARG A N 1
ATOM 2468 C CA . ARG A 1 296 ? -22.314 10.368 -10.165 1.00 87.38 296 ARG A CA 1
ATOM 2469 C C . ARG A 1 296 ? -23.546 10.477 -11.068 1.00 87.38 296 ARG A C 1
ATOM 2471 O O . ARG A 1 296 ? -23.758 11.531 -11.655 1.00 87.38 296 ARG A O 1
ATOM 2478 N N . ILE A 1 297 ? -24.352 9.417 -11.151 1.00 84.75 297 ILE A N 1
ATOM 2479 C CA . ILE A 1 297 ? -25.606 9.385 -11.927 1.00 84.75 297 ILE A CA 1
ATOM 2480 C C . ILE A 1 297 ? -26.729 10.167 -11.218 1.00 84.75 297 ILE A C 1
ATOM 2482 O O . ILE A 1 297 ? -27.636 10.689 -11.866 1.00 84.75 297 ILE A O 1
ATOM 2486 N N . SER A 1 298 ? -26.685 10.250 -9.887 1.00 87.56 298 SER A N 1
ATOM 2487 C CA . SER A 1 298 ? -27.708 10.924 -9.085 1.00 87.56 298 SER A CA 1
ATOM 2488 C C . SER A 1 298 ? -27.734 12.441 -9.307 1.00 87.56 298 SER A C 1
ATOM 2490 O O . SER A 1 298 ? -26.728 13.075 -9.624 1.00 87.56 298 SER A O 1
ATOM 2492 N N . ASN A 1 299 ? -28.876 13.070 -9.018 1.00 90.88 299 ASN A N 1
ATOM 2493 C CA . ASN A 1 299 ? -28.979 14.537 -9.004 1.00 90.88 299 ASN A CA 1
ATOM 2494 C C . ASN A 1 299 ? -28.499 15.174 -7.678 1.00 90.88 299 ASN A C 1
ATOM 2496 O O . ASN A 1 299 ? -28.710 16.367 -7.455 1.00 90.88 299 ASN A O 1
ATOM 2500 N N . LYS A 1 300 ? -27.887 14.376 -6.788 1.00 89.94 300 LYS A N 1
ATOM 2501 C CA . LYS A 1 300 ? -27.340 14.772 -5.478 1.00 89.94 300 LYS A CA 1
ATOM 2502 C C . LYS A 1 300 ? -28.357 15.298 -4.447 1.00 89.94 300 LYS A C 1
ATOM 2504 O O . LYS A 1 300 ? -27.951 15.828 -3.417 1.00 89.94 300 LYS A O 1
ATOM 2509 N N . LYS A 1 301 ? -29.667 15.120 -4.660 1.00 87.25 301 LYS A N 1
ATOM 2510 C CA . LYS A 1 301 ? -30.727 15.402 -3.665 1.00 87.25 301 LYS A CA 1
ATOM 2511 C C . LYS A 1 301 ? -31.285 14.099 -3.095 1.00 87.25 301 LYS A C 1
ATOM 2513 O O . LYS A 1 301 ? -31.594 13.204 -3.865 1.00 87.25 301 LYS A O 1
ATOM 2518 N N . ASN A 1 302 ? -31.473 13.966 -1.779 1.00 86.62 302 ASN A N 1
ATOM 2519 C CA . ASN A 1 302 ? -31.945 12.706 -1.165 1.00 86.62 302 ASN A CA 1
ATOM 2520 C C . ASN A 1 302 ? -31.145 11.480 -1.661 1.00 86.62 302 ASN A C 1
ATOM 2522 O O . ASN A 1 302 ? -31.707 10.502 -2.161 1.00 86.62 302 ASN A O 1
ATOM 2526 N N . ILE A 1 303 ? -29.815 11.599 -1.583 1.00 89.75 303 ILE A N 1
ATOM 2527 C CA . ILE A 1 303 ? -28.834 10.721 -2.238 1.00 89.75 303 ILE A CA 1
ATOM 2528 C C . ILE A 1 303 ? -29.075 9.246 -1.911 1.00 89.75 303 ILE A C 1
ATOM 2530 O O . ILE A 1 303 ? -29.109 8.431 -2.825 1.00 89.75 303 ILE A O 1
ATOM 2534 N N . GLU A 1 304 ? -29.305 8.905 -0.643 1.00 88.38 304 GLU A N 1
ATOM 2535 C CA . GLU A 1 304 ? -29.441 7.514 -0.189 1.00 88.38 304 GLU A CA 1
ATOM 2536 C C . GLU A 1 304 ? -30.519 6.741 -0.958 1.00 88.38 304 GLU A C 1
ATOM 2538 O O . GLU A 1 304 ? -30.260 5.658 -1.484 1.00 88.38 304 GLU A O 1
ATOM 2543 N N . SER A 1 305 ? -31.710 7.330 -1.111 1.00 87.88 305 SER A N 1
ATOM 2544 C CA . SER A 1 305 ? -32.810 6.708 -1.857 1.00 87.88 305 SER A CA 1
ATOM 2545 C C . SER A 1 305 ? -32.452 6.517 -3.334 1.00 87.88 305 SER A C 1
ATOM 2547 O O . SER A 1 305 ? -32.755 5.477 -3.918 1.00 87.88 305 SER A O 1
ATOM 2549 N N . GLN A 1 306 ? -31.747 7.479 -3.938 1.00 84.25 306 GLN A N 1
ATOM 2550 C CA . GLN A 1 306 ? -31.314 7.377 -5.335 1.00 84.25 306 GLN A CA 1
ATOM 2551 C C . GLN A 1 306 ? -30.239 6.313 -5.540 1.00 84.25 306 GLN A C 1
ATOM 2553 O O . GLN A 1 306 ? -30.323 5.565 -6.516 1.00 84.25 306 GLN A O 1
ATOM 2558 N N . LEU A 1 307 ? -29.262 6.210 -4.632 1.00 87.88 307 LEU A N 1
ATOM 2559 C CA . LEU A 1 307 ? -28.247 5.156 -4.668 1.00 87.88 307 LEU A CA 1
ATOM 2560 C C . LEU A 1 307 ? -28.923 3.786 -4.589 1.00 87.88 307 LEU A C 1
ATOM 2562 O O . LEU A 1 307 ? -28.753 2.971 -5.491 1.00 87.88 307 LEU A O 1
ATOM 2566 N N . LEU A 1 308 ? -29.775 3.570 -3.581 1.00 88.44 308 LEU A N 1
ATOM 2567 C CA . LEU A 1 308 ? -30.490 2.306 -3.388 1.00 88.44 308 LEU A CA 1
ATOM 2568 C C . LEU A 1 308 ? -31.362 1.942 -4.594 1.00 88.44 308 LEU A C 1
ATOM 2570 O O . LEU A 1 308 ? -31.348 0.796 -5.043 1.00 88.44 308 LEU A O 1
ATOM 2574 N N . GLN A 1 309 ? -32.096 2.905 -5.160 1.00 87.00 309 GLN A N 1
ATOM 2575 C CA . GLN A 1 309 ? -32.901 2.670 -6.361 1.00 87.00 309 GLN A CA 1
ATOM 2576 C C . GLN A 1 309 ? -32.040 2.346 -7.583 1.00 87.00 309 GLN A C 1
ATOM 2578 O O . GLN A 1 309 ? -32.401 1.462 -8.356 1.00 87.00 309 GLN A O 1
ATOM 2583 N N . THR A 1 310 ? -30.915 3.034 -7.764 1.00 85.94 310 THR A N 1
ATOM 2584 C CA . THR A 1 310 ? -30.010 2.814 -8.899 1.00 85.94 310 THR A CA 1
ATOM 2585 C C . THR A 1 310 ? -29.354 1.444 -8.809 1.00 85.94 310 THR A C 1
ATOM 2587 O O . THR A 1 310 ? -29.423 0.687 -9.773 1.00 85.94 310 THR A O 1
ATOM 2590 N N . ILE A 1 311 ? -28.826 1.078 -7.639 1.00 85.88 311 ILE A N 1
ATOM 2591 C CA . ILE A 1 311 ? -28.265 -0.253 -7.374 1.00 85.88 311 ILE A CA 1
ATOM 2592 C C . ILE A 1 311 ? -29.333 -1.321 -7.598 1.00 85.88 311 ILE A C 1
ATOM 2594 O O . ILE A 1 311 ? -29.083 -2.307 -8.284 1.00 85.88 311 ILE A O 1
ATOM 2598 N N . ARG A 1 312 ? -30.555 -1.116 -7.085 1.00 85.69 312 ARG A N 1
ATOM 2599 C CA . ARG A 1 312 ? -31.669 -2.046 -7.301 1.00 85.69 312 ARG A CA 1
ATOM 2600 C C . ARG A 1 312 ? -31.987 -2.201 -8.786 1.00 85.69 312 ARG A C 1
ATOM 2602 O O . ARG A 1 312 ? -32.165 -3.323 -9.241 1.00 85.69 312 ARG A O 1
ATOM 2609 N N . ARG A 1 313 ? -32.039 -1.109 -9.554 1.00 82.75 313 ARG A N 1
ATOM 2610 C CA . ARG A 1 313 ? -32.257 -1.153 -11.010 1.00 82.75 313 ARG A CA 1
ATOM 2611 C C . ARG A 1 313 ? -31.114 -1.854 -11.735 1.00 82.75 313 ARG A C 1
ATOM 2613 O O . ARG A 1 313 ? -31.394 -2.642 -12.625 1.00 82.75 313 ARG A O 1
ATOM 2620 N N . GLN A 1 314 ? -29.863 -1.605 -11.356 1.00 81.19 314 GLN A N 1
ATOM 2621 C CA . GLN A 1 314 ? -28.692 -2.276 -11.924 1.00 81.19 314 GLN A CA 1
ATOM 2622 C C . GLN A 1 314 ? -28.697 -3.773 -11.608 1.00 81.19 314 GLN A C 1
ATOM 2624 O O . GLN A 1 314 ? -28.480 -4.564 -12.513 1.00 81.19 314 GLN A O 1
ATOM 2629 N N . ALA A 1 315 ? -29.026 -4.169 -10.376 1.00 78.94 315 ALA A N 1
ATOM 2630 C CA . ALA A 1 315 ? -29.145 -5.569 -9.977 1.00 78.94 315 ALA A CA 1
ATOM 2631 C C . ALA A 1 315 ? -30.288 -6.274 -10.725 1.00 78.94 315 ALA A C 1
ATOM 2633 O O . ALA A 1 315 ? -30.098 -7.350 -11.288 1.00 78.94 315 ALA A O 1
ATOM 2634 N N . ILE A 1 316 ? -31.457 -5.631 -10.806 1.00 76.62 316 ILE A N 1
ATOM 2635 C CA . ILE A 1 316 ? -32.596 -6.112 -11.595 1.00 76.62 316 ILE A CA 1
ATOM 2636 C C . ILE A 1 316 ? -32.199 -6.235 -13.072 1.00 76.62 316 ILE A C 1
ATOM 2638 O O . ILE A 1 316 ? -32.419 -7.278 -13.672 1.00 76.62 316 ILE A O 1
ATOM 2642 N N . SER A 1 317 ? -31.555 -5.215 -13.640 1.00 74.81 317 SER A N 1
ATOM 2643 C CA . SER A 1 317 ? -31.055 -5.224 -15.017 1.00 74.81 317 SER A CA 1
ATOM 2644 C C . SER A 1 317 ? -29.992 -6.299 -15.233 1.00 74.81 317 SER A C 1
ATOM 2646 O O . SER A 1 317 ? -30.006 -6.926 -16.276 1.00 74.81 317 SER A O 1
ATOM 2648 N N . SER A 1 318 ? -29.117 -6.579 -14.261 1.00 72.94 318 SER A N 1
ATOM 2649 C CA . SER A 1 318 ? -28.126 -7.657 -14.361 1.00 72.94 318 SER A CA 1
ATOM 2650 C C . SER A 1 318 ? -28.766 -9.040 -14.308 1.00 72.94 318 SER A C 1
ATOM 2652 O O . SER A 1 318 ? -28.353 -9.932 -15.036 1.00 72.94 318 SER A O 1
ATOM 2654 N N . ILE A 1 319 ? -29.816 -9.212 -13.500 1.00 72.38 319 ILE A N 1
ATOM 2655 C CA . ILE A 1 319 ? -30.602 -10.447 -13.466 1.00 72.38 319 ILE A CA 1
ATOM 2656 C C . ILE A 1 319 ? -31.353 -10.602 -14.789 1.00 72.38 319 ILE A C 1
ATOM 2658 O O . ILE A 1 319 ? -31.320 -11.672 -15.381 1.00 72.38 319 ILE A O 1
ATOM 2662 N N . PHE A 1 320 ? -31.966 -9.531 -15.300 1.00 62.75 320 PHE A N 1
ATOM 2663 C CA . PHE A 1 320 ? -32.649 -9.536 -16.591 1.00 62.75 320 PHE A CA 1
ATOM 2664 C C . PHE A 1 320 ? -31.699 -9.587 -17.784 1.00 62.75 320 PHE A C 1
ATOM 2666 O O . PHE A 1 320 ? -32.111 -10.050 -18.833 1.00 62.75 320 PHE A O 1
ATOM 2673 N N . SER A 1 321 ? -30.446 -9.149 -17.682 1.00 58.28 321 SER A N 1
ATOM 2674 C CA . SER A 1 321 ? -29.430 -9.310 -18.725 1.00 58.28 321 SER A CA 1
ATOM 2675 C C . SER A 1 321 ? -28.879 -10.732 -18.722 1.00 58.28 321 SER A C 1
ATOM 2677 O O . SER A 1 321 ? -28.733 -11.326 -19.783 1.00 58.28 321 SER A O 1
ATOM 2679 N N . GLN A 1 322 ? -28.708 -11.330 -17.540 1.00 54.00 322 GLN A N 1
ATOM 2680 C CA . GLN A 1 322 ? -28.447 -12.761 -17.377 1.00 54.00 322 GLN A CA 1
ATOM 2681 C C . GLN A 1 322 ? -29.640 -13.618 -17.843 1.00 54.00 322 GLN A C 1
ATOM 2683 O O . GLN A 1 322 ? -29.433 -14.662 -18.450 1.00 54.00 322 GLN A O 1
ATOM 2688 N N . GLN A 1 323 ? -30.881 -13.156 -17.652 1.00 45.53 323 GLN A N 1
ATOM 2689 C CA . GLN A 1 323 ? -32.099 -13.798 -18.166 1.00 45.53 323 GLN A CA 1
ATOM 2690 C C . GLN A 1 323 ? -32.398 -13.443 -19.632 1.00 45.53 323 GLN A C 1
ATOM 2692 O O . GLN A 1 323 ? -33.032 -14.234 -20.311 1.00 45.53 323 GLN A O 1
ATOM 2697 N N . SER A 1 324 ? -31.921 -12.327 -20.188 1.00 41.22 324 SER A N 1
ATOM 2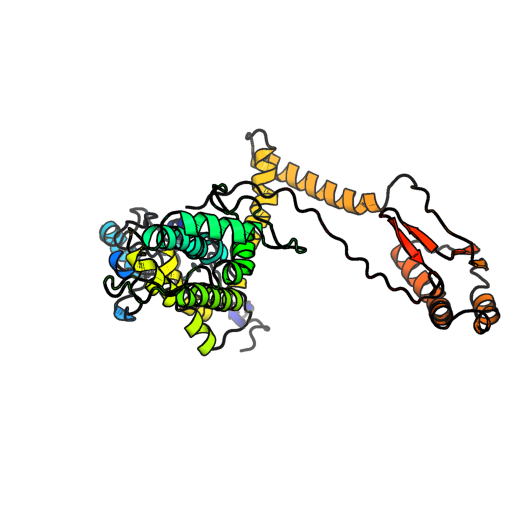698 C CA . SER A 1 324 ? -32.074 -11.987 -21.619 1.00 41.22 324 SER A CA 1
ATOM 2699 C C . SER A 1 324 ? -30.941 -12.535 -22.485 1.00 41.22 324 SER A C 1
ATOM 2701 O O . SER A 1 324 ? -30.988 -12.408 -23.705 1.00 41.22 324 SER A O 1
ATOM 2703 N N . VAL A 1 325 ? -30.005 -13.288 -21.895 1.00 43.53 325 VAL A N 1
ATOM 2704 C CA . VAL A 1 325 ? -29.341 -14.399 -22.600 1.00 43.53 325 VAL A CA 1
ATOM 2705 C C . VAL A 1 325 ? -30.361 -15.496 -22.978 1.00 43.53 325 VAL A C 1
ATOM 2707 O O . VAL A 1 325 ? -30.123 -16.228 -23.931 1.00 43.53 325 VAL A O 1
ATOM 2710 N N . ILE A 1 326 ? -31.528 -15.569 -22.319 1.00 40.25 326 ILE A N 1
ATOM 2711 C CA . ILE A 1 326 ? -32.596 -16.558 -22.582 1.00 40.25 326 ILE A CA 1
ATOM 2712 C C . ILE A 1 326 ? -33.717 -15.990 -23.481 1.00 40.25 326 ILE A C 1
ATOM 2714 O O . ILE A 1 326 ? -34.498 -16.748 -24.046 1.00 40.25 326 ILE A O 1
ATOM 2718 N N . THR A 1 327 ? -33.782 -14.675 -23.718 1.00 38.28 327 THR A N 1
ATOM 2719 C CA . THR A 1 327 ? -34.798 -14.073 -24.606 1.00 38.28 327 THR A CA 1
ATOM 2720 C C . THR A 1 327 ? -34.181 -13.091 -25.602 1.00 38.28 327 THR A C 1
ATOM 2722 O O . THR A 1 327 ? -34.365 -11.878 -25.498 1.00 38.28 327 THR A O 1
ATOM 2725 N N . LYS A 1 328 ? -33.453 -13.609 -26.596 1.00 37.53 328 LYS A N 1
ATOM 2726 C CA . LYS A 1 328 ? -33.139 -12.868 -27.825 1.00 37.53 328 LYS A CA 1
ATOM 2727 C C . LYS A 1 328 ? -33.982 -13.407 -28.975 1.00 37.53 328 LYS A C 1
ATOM 2729 O O . LYS A 1 328 ? -34.128 -14.613 -29.147 1.00 37.53 328 LYS A O 1
ATOM 2734 N N . THR A 1 329 ? -34.528 -12.485 -29.759 1.00 35.91 329 THR A N 1
ATOM 2735 C CA . THR A 1 329 ? -35.054 -12.684 -31.115 1.00 35.91 329 THR A CA 1
ATOM 2736 C C . THR A 1 329 ? -34.191 -13.707 -31.875 1.00 35.91 329 THR A C 1
ATOM 2738 O O . THR A 1 329 ? -32.967 -13.594 -31.806 1.00 35.91 329 THR A O 1
ATOM 2741 N N . PRO A 1 330 ? -34.770 -14.703 -32.577 1.00 37.97 330 PRO A N 1
ATOM 2742 C CA . PRO A 1 330 ? -34.020 -15.865 -33.046 1.00 37.97 330 PRO A CA 1
ATOM 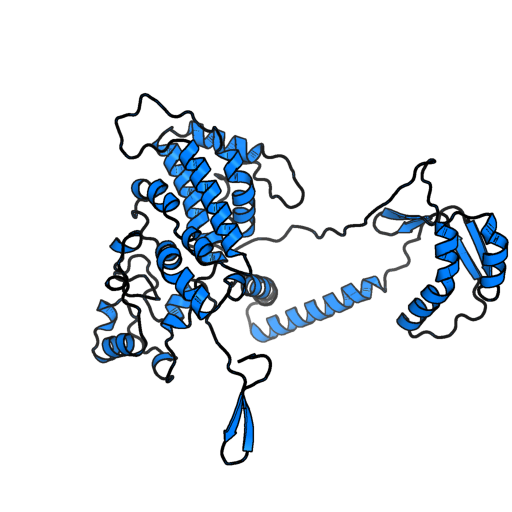2743 C C . PRO A 1 330 ? -32.991 -15.463 -34.107 1.00 37.97 330 PRO A C 1
ATOM 2745 O O . PRO A 1 330 ? -33.321 -15.249 -35.274 1.00 37.97 330 PRO A O 1
ATOM 2748 N N . TYR A 1 331 ? -31.726 -15.368 -33.700 1.00 48.47 331 TYR A N 1
ATOM 2749 C CA . TYR A 1 331 ? -30.600 -15.296 -34.620 1.00 48.47 331 TYR A CA 1
ATOM 2750 C C . TYR A 1 331 ? -30.404 -16.678 -35.252 1.00 48.47 331 TYR A C 1
ATOM 2752 O O . TYR A 1 331 ? -30.339 -17.701 -34.573 1.00 48.47 331 TYR A O 1
ATOM 2760 N N . MET A 1 332 ? -30.369 -16.720 -36.583 1.00 49.16 332 MET A N 1
ATOM 2761 C CA . MET A 1 332 ? -30.414 -17.961 -37.355 1.00 49.16 332 MET A CA 1
ATOM 2762 C C . MET A 1 332 ? -29.104 -18.749 -37.192 1.00 49.16 332 MET A C 1
ATOM 2764 O O . MET A 1 332 ? -28.094 -18.421 -37.820 1.00 49.16 332 MET A O 1
ATOM 2768 N N . TYR A 1 333 ? -29.113 -19.794 -36.358 1.00 61.06 333 TYR A N 1
ATOM 2769 C CA . TYR A 1 333 ? -28.020 -20.763 -36.273 1.00 61.06 333 TYR A CA 1
ATOM 2770 C C . TYR A 1 333 ? -27.674 -21.285 -37.673 1.00 61.06 333 TYR A C 1
ATOM 2772 O O . TYR A 1 333 ? -28.531 -21.812 -38.388 1.00 61.06 333 TYR A O 1
ATOM 2780 N N . ARG A 1 334 ? -26.406 -21.151 -38.078 1.00 70.06 334 ARG A N 1
ATOM 2781 C CA . ARG A 1 334 ? -25.919 -21.730 -39.337 1.00 70.06 334 ARG A CA 1
ATOM 2782 C C . ARG A 1 334 ? -25.445 -23.151 -39.071 1.00 70.06 334 ARG A C 1
ATOM 2784 O O . ARG A 1 334 ? -24.311 -23.373 -38.645 1.00 70.06 334 ARG A O 1
ATOM 2791 N N . PHE A 1 335 ? -26.341 -24.102 -39.297 1.00 76.00 335 PHE A N 1
ATOM 2792 C CA . PHE A 1 335 ? -26.023 -25.525 -39.275 1.00 76.00 335 PHE A CA 1
ATOM 2793 C C . PHE A 1 335 ? -25.326 -25.934 -40.575 1.00 76.00 335 PHE A C 1
ATOM 2795 O O . PHE A 1 335 ? -25.670 -25.448 -41.652 1.00 76.00 335 PHE A O 1
ATOM 2802 N N . SER A 1 336 ? -24.342 -26.825 -40.479 1.00 80.12 336 SER A N 1
ATOM 2803 C CA . SER A 1 336 ? -23.728 -27.450 -41.654 1.00 80.12 336 SER A CA 1
ATOM 2804 C C . SER A 1 336 ? -24.526 -28.674 -42.116 1.00 80.12 336 SER A C 1
ATOM 2806 O O . SER A 1 336 ? -25.726 -28.782 -41.860 1.00 80.12 336 SER A O 1
ATOM 2808 N N . THR A 1 337 ? -23.889 -29.599 -42.836 1.00 80.94 337 THR A N 1
ATOM 2809 C CA . THR A 1 337 ? -24.546 -30.805 -43.339 1.00 80.94 337 THR A CA 1
ATOM 2810 C C . THR A 1 337 ? -25.115 -31.642 -42.192 1.00 80.94 337 THR A C 1
ATOM 2812 O O . THR A 1 337 ? -24.461 -31.901 -41.178 1.00 80.94 337 THR A O 1
ATOM 2815 N N . LYS A 1 338 ? -26.370 -32.066 -42.352 1.00 86.06 338 LYS A N 1
ATOM 2816 C CA . LYS A 1 338 ? -27.029 -33.006 -41.444 1.00 86.06 338 LYS A CA 1
ATOM 2817 C C . LYS A 1 338 ? -26.343 -34.366 -41.568 1.00 86.06 338 LYS A C 1
ATOM 2819 O O . LYS A 1 338 ? -26.279 -34.915 -42.664 1.00 86.06 338 LYS A O 1
ATOM 2824 N N . LEU A 1 339 ? -25.838 -34.886 -40.456 1.00 82.12 339 LEU A N 1
ATOM 2825 C CA . LEU A 1 339 ? -25.188 -36.193 -40.384 1.00 82.12 339 LEU A CA 1
ATOM 2826 C C . LEU A 1 339 ? -26.205 -37.302 -40.137 1.00 82.12 339 LEU A C 1
ATOM 2828 O O . LEU A 1 339 ? -26.183 -38.323 -40.816 1.00 82.12 339 LEU A O 1
ATOM 2832 N N . PHE A 1 340 ? -27.106 -37.090 -39.175 1.00 84.69 340 PHE A N 1
ATOM 2833 C CA . PHE A 1 340 ? -28.053 -38.106 -38.726 1.00 84.69 340 PHE A CA 1
ATOM 2834 C C . PHE A 1 340 ? -29.427 -37.502 -38.458 1.00 84.69 340 PHE A C 1
ATOM 2836 O O . PHE A 1 340 ? -29.547 -36.347 -38.046 1.00 84.69 340 PHE A O 1
ATOM 2843 N N . GLU A 1 341 ? -30.459 -38.310 -38.672 1.00 88.12 341 GLU A N 1
ATOM 2844 C CA . GLU A 1 341 ? -31.836 -38.009 -38.305 1.00 88.12 341 GLU A CA 1
ATOM 2845 C C . GLU A 1 341 ? -32.511 -39.302 -37.857 1.00 88.12 341 GLU A C 1
ATOM 2847 O O . GLU A 1 341 ? -32.487 -40.293 -38.586 1.00 88.12 341 GLU A O 1
ATOM 2852 N N . PHE A 1 342 ? -33.070 -39.309 -36.651 1.00 86.25 342 PHE A N 1
ATOM 2853 C CA . PHE A 1 342 ? -33.735 -40.478 -36.079 1.00 86.25 342 PHE A CA 1
ATOM 2854 C C . PHE A 1 342 ? -34.832 -40.059 -35.098 1.00 86.25 342 PHE A C 1
ATOM 2856 O O . PHE A 1 342 ? -34.841 -38.942 -34.582 1.00 86.25 342 PHE A O 1
ATOM 2863 N N . SER A 1 343 ? -35.786 -40.953 -34.842 1.00 85.88 343 SER A N 1
ATOM 2864 C CA . SER A 1 343 ? -36.786 -40.742 -33.790 1.00 85.88 343 SER A CA 1
ATOM 2865 C C . SER A 1 343 ? -36.158 -40.981 -32.421 1.00 85.88 343 SER A C 1
ATOM 2867 O O . SER A 1 343 ? -35.484 -41.996 -32.239 1.00 85.88 343 SER A O 1
ATOM 2869 N N . LEU A 1 344 ? -36.428 -40.104 -31.448 1.00 83.88 344 LEU A N 1
ATOM 2870 C CA . LEU A 1 344 ? -35.925 -40.253 -30.080 1.00 83.88 344 LEU A CA 1
ATOM 2871 C C . LEU A 1 344 ? -36.333 -41.601 -29.456 1.00 83.88 344 LEU A C 1
ATOM 2873 O O . LEU A 1 344 ? -35.521 -42.236 -28.790 1.00 83.88 344 LEU A O 1
ATOM 2877 N N . LYS A 1 345 ? -37.535 -42.105 -29.771 1.00 83.88 345 LYS A N 1
ATOM 2878 C CA . LYS A 1 345 ? -38.012 -43.429 -29.323 1.00 83.88 345 LYS A CA 1
ATOM 2879 C C . LYS A 1 345 ? -37.137 -44.587 -29.806 1.00 83.88 345 LYS A C 1
ATOM 2881 O O . LYS A 1 345 ? -37.006 -45.591 -29.116 1.00 83.88 345 LYS A O 1
ATOM 2886 N N . ASN A 1 346 ? -36.505 -44.426 -30.965 1.00 86.06 346 ASN A N 1
ATOM 2887 C CA . ASN A 1 346 ? -35.649 -45.435 -31.582 1.00 86.06 346 ASN A CA 1
ATOM 2888 C C . ASN A 1 346 ? -34.155 -45.105 -31.424 1.00 86.06 346 ASN A C 1
ATOM 2890 O O . ASN A 1 346 ? -33.333 -45.711 -32.109 1.00 86.06 346 ASN A O 1
ATOM 2894 N N . ALA A 1 347 ? -33.782 -44.168 -30.543 1.00 85.88 347 ALA A N 1
ATOM 2895 C CA . ALA A 1 347 ? -32.400 -43.709 -30.395 1.00 85.88 347 ALA A CA 1
ATOM 2896 C C . ALA A 1 347 ? -31.426 -44.864 -30.111 1.00 85.88 347 ALA A C 1
ATOM 2898 O O . ALA A 1 347 ? -30.420 -45.002 -30.800 1.00 85.88 347 ALA A O 1
ATOM 2899 N N . ASN A 1 348 ? -31.766 -45.761 -29.179 1.00 87.69 348 ASN A N 1
ATOM 2900 C CA . ASN A 1 348 ? -30.924 -46.917 -28.852 1.00 87.69 348 ASN A CA 1
ATOM 2901 C C . ASN A 1 348 ? -30.743 -47.882 -30.035 1.00 87.69 348 ASN A C 1
ATOM 2903 O O . ASN A 1 348 ? -29.641 -48.384 -30.254 1.00 87.69 348 ASN A O 1
ATOM 2907 N N . LEU A 1 349 ? -31.800 -48.121 -30.821 1.00 89.44 349 LEU A N 1
ATOM 2908 C CA . LEU A 1 349 ? -31.713 -48.937 -32.037 1.00 89.44 349 LEU A CA 1
ATOM 2909 C C . LEU A 1 349 ? -30.787 -48.270 -33.061 1.00 89.44 349 LEU A C 1
ATOM 2911 O O . LEU A 1 349 ? -29.855 -48.903 -33.551 1.00 89.44 349 LEU A O 1
ATOM 2915 N N . PHE A 1 350 ? -30.974 -46.970 -33.294 1.00 89.81 350 PHE A N 1
ATOM 2916 C CA . PHE A 1 350 ? -30.153 -46.188 -34.213 1.00 89.81 350 PHE A CA 1
ATOM 2917 C C . PHE A 1 350 ? -28.668 -46.169 -33.809 1.00 89.81 350 PHE A C 1
ATOM 2919 O O . PHE A 1 350 ? -27.787 -46.366 -34.649 1.00 89.81 350 PHE A O 1
ATOM 2926 N N . PHE A 1 351 ? -28.364 -45.974 -32.522 1.00 90.25 351 PHE A N 1
ATOM 2927 C CA . PHE A 1 351 ? -26.988 -45.981 -32.020 1.00 90.25 351 PHE A CA 1
ATOM 2928 C C . PHE A 1 351 ? -26.315 -47.339 -32.210 1.00 90.25 351 PHE A C 1
ATOM 2930 O O . PHE A 1 351 ? -25.146 -47.391 -32.596 1.00 90.25 351 PHE A O 1
ATOM 2937 N N . ASN A 1 352 ? -27.052 -48.432 -32.002 1.00 86.62 352 ASN A N 1
ATOM 2938 C CA . ASN A 1 352 ? -26.545 -49.782 -32.230 1.00 86.62 352 ASN A CA 1
ATOM 2939 C C . ASN A 1 352 ? -26.277 -50.053 -33.716 1.00 86.62 352 ASN A C 1
ATOM 2941 O O . ASN A 1 352 ? -25.210 -50.568 -34.046 1.00 86.62 352 ASN A O 1
ATOM 2945 N N . GLU A 1 353 ? -27.179 -49.642 -34.613 1.00 89.69 353 GLU A N 1
ATOM 2946 C CA . GLU A 1 353 ? -26.983 -49.758 -36.067 1.00 89.69 353 GLU A CA 1
ATOM 2947 C C . GLU A 1 353 ? -25.757 -48.973 -36.554 1.00 89.69 353 GLU A C 1
ATOM 2949 O O . GLU A 1 353 ? -25.013 -49.435 -37.420 1.00 89.69 353 GLU A O 1
ATOM 2954 N N . LYS A 1 354 ? -25.522 -47.777 -35.999 1.00 85.44 354 LYS A N 1
ATOM 2955 C CA . LYS A 1 354 ? -24.436 -46.887 -36.437 1.00 85.44 354 LYS A CA 1
ATOM 2956 C C . LYS A 1 354 ? -23.108 -47.102 -35.729 1.00 85.44 354 LYS A C 1
ATOM 2958 O O . LYS A 1 354 ? -22.111 -46.544 -36.190 1.00 85.44 354 LYS A O 1
ATOM 2963 N N . LYS A 1 355 ? -23.053 -47.948 -34.696 1.00 80.00 355 LYS A N 1
ATOM 2964 C CA . LYS A 1 355 ? -21.863 -48.199 -33.866 1.00 80.00 355 LYS A CA 1
ATOM 2965 C C . LYS A 1 355 ? -20.601 -48.518 -34.679 1.00 80.00 355 LYS A C 1
ATOM 2967 O O . LYS A 1 355 ? -19.533 -48.028 -34.340 1.00 80.00 355 LYS A O 1
ATOM 2972 N N . GLY A 1 356 ? -20.722 -49.276 -35.774 1.00 78.12 356 GLY A N 1
ATOM 2973 C CA . GLY A 1 356 ? -19.594 -49.629 -36.653 1.00 78.12 356 GLY A CA 1
ATOM 2974 C C . GLY A 1 356 ? -19.223 -48.582 -37.714 1.00 78.12 356 GLY A C 1
ATOM 2975 O O . GLY A 1 356 ? -18.199 -48.722 -38.372 1.00 78.12 356 GLY A O 1
ATOM 2976 N N . SER A 1 357 ? -20.044 -47.545 -37.896 1.00 80.38 357 SER A N 1
ATOM 2977 C CA . SER A 1 357 ? -19.905 -46.538 -38.965 1.00 80.38 357 SER A CA 1
ATOM 2978 C C . SER A 1 357 ? -19.467 -45.154 -38.476 1.00 80.38 357 SER A C 1
ATOM 2980 O O . SER A 1 357 ? -19.298 -44.243 -39.284 1.00 80.38 357 SER A O 1
ATOM 2982 N N . VAL A 1 358 ? -19.305 -44.984 -37.161 1.00 83.12 358 VAL A N 1
ATOM 2983 C CA . VAL A 1 358 ? -18.958 -43.711 -36.518 1.00 83.12 358 VAL A CA 1
ATOM 2984 C C . VAL A 1 358 ? -17.687 -43.851 -35.684 1.00 83.12 358 VAL A C 1
ATOM 2986 O O . VAL A 1 358 ? -17.354 -44.944 -35.220 1.00 83.12 358 VAL A O 1
ATOM 2989 N N . ASP A 1 359 ? -16.965 -42.745 -35.500 1.00 81.25 359 ASP A N 1
ATOM 2990 C CA . ASP A 1 359 ? -15.701 -42.743 -34.762 1.00 81.25 359 ASP A CA 1
ATOM 2991 C C . ASP A 1 359 ? -15.878 -42.991 -33.253 1.00 81.25 359 ASP A C 1
ATOM 2993 O O . ASP A 1 359 ? -16.975 -42.888 -32.702 1.00 81.25 359 ASP A O 1
ATOM 2997 N N . SER A 1 360 ? -14.779 -43.300 -32.560 1.00 78.25 360 SER A N 1
ATOM 2998 C CA . SER A 1 360 ? -14.800 -43.648 -31.134 1.00 78.25 360 SER A CA 1
ATOM 2999 C C . SER A 1 360 ? -15.368 -42.548 -30.230 1.00 78.25 360 SER A C 1
ATOM 3001 O O . SER A 1 360 ? -15.963 -42.865 -29.202 1.00 78.25 360 SER A O 1
ATOM 3003 N N . LYS A 1 361 ? -15.255 -41.263 -30.595 1.00 76.94 361 LYS A N 1
ATOM 3004 C CA . LYS A 1 361 ? -15.846 -40.175 -29.800 1.00 76.94 361 LYS A CA 1
ATOM 3005 C C . LYS A 1 361 ? -17.334 -40.027 -30.073 1.00 76.94 361 LYS A C 1
ATOM 3007 O O . LYS A 1 361 ? -18.083 -39.787 -29.133 1.00 76.94 361 LYS A O 1
ATOM 3012 N N . MET A 1 362 ? -17.778 -40.221 -31.314 1.00 80.56 362 MET A N 1
ATOM 3013 C CA . MET A 1 362 ? -19.207 -40.311 -31.623 1.00 80.56 362 MET A CA 1
ATOM 3014 C C . MET A 1 362 ? -19.855 -41.499 -30.908 1.00 80.56 362 MET A C 1
ATOM 3016 O O . MET A 1 362 ? -20.962 -41.357 -30.403 1.00 80.56 362 MET A O 1
ATOM 3020 N N . GLN A 1 363 ? -19.158 -42.635 -30.783 1.00 82.56 363 GLN A N 1
ATOM 3021 C CA . GLN A 1 363 ? -19.639 -43.777 -29.995 1.00 82.56 363 GLN A CA 1
ATOM 3022 C C . GLN A 1 363 ? -19.817 -43.420 -28.512 1.00 82.56 363 GLN A C 1
ATOM 3024 O O . GLN A 1 363 ? -20.835 -43.777 -27.922 1.00 82.56 363 GLN A O 1
ATOM 3029 N N . ILE A 1 364 ? -18.865 -42.686 -27.920 1.00 82.50 364 ILE A N 1
ATOM 3030 C CA . ILE A 1 364 ? -18.988 -42.161 -26.547 1.00 82.50 364 ILE A CA 1
ATOM 3031 C C . ILE A 1 364 ? -20.149 -41.159 -26.451 1.00 82.50 364 ILE A C 1
ATOM 3033 O O . ILE A 1 364 ? -20.925 -41.197 -25.502 1.00 82.50 364 ILE A O 1
ATOM 3037 N N . GLY A 1 365 ? -20.302 -40.284 -27.447 1.00 83.19 365 GLY A N 1
ATOM 3038 C CA . GLY A 1 365 ? -21.420 -39.346 -27.519 1.00 83.19 365 GLY A CA 1
ATOM 3039 C C . GLY A 1 365 ? -22.769 -40.063 -27.557 1.00 83.19 365 GLY A C 1
ATOM 3040 O O . GLY A 1 365 ? -23.662 -39.714 -26.795 1.00 83.19 365 GLY A O 1
ATOM 3041 N N . PHE A 1 366 ? -22.908 -41.105 -28.379 1.00 87.94 366 PHE A N 1
ATOM 3042 C CA . PHE A 1 366 ? -24.122 -41.919 -28.464 1.00 87.94 366 PHE A CA 1
ATOM 3043 C C . PHE A 1 366 ? -24.419 -42.672 -27.166 1.00 87.94 366 PHE A C 1
ATOM 3045 O O . PHE A 1 366 ? -25.573 -42.706 -26.750 1.00 87.94 366 PHE A O 1
ATOM 3052 N N . SER A 1 367 ? -23.406 -43.224 -26.488 1.00 85.25 367 SER A N 1
ATOM 3053 C CA . SER A 1 367 ? -23.626 -43.941 -25.223 1.00 85.25 367 SER A CA 1
ATOM 3054 C C . SER A 1 367 ? -24.080 -43.028 -24.082 1.00 85.25 367 SER A C 1
ATOM 3056 O O . SER A 1 367 ? -24.739 -43.500 -23.159 1.00 85.25 367 SER A O 1
ATOM 3058 N N . LYS A 1 368 ? -23.756 -41.731 -24.155 1.00 86.31 368 LYS A N 1
ATOM 3059 C CA . LYS A 1 368 ? -24.135 -40.713 -23.165 1.00 86.31 368 LYS A CA 1
ATOM 3060 C C . LYS A 1 368 ? -25.306 -39.829 -23.578 1.00 86.31 368 LYS A C 1
ATOM 3062 O O . LYS A 1 368 ? -25.809 -39.076 -22.754 1.00 86.31 368 LYS A O 1
ATOM 3067 N N . PHE A 1 369 ? -25.766 -39.935 -24.822 1.00 86.25 369 PHE A N 1
ATOM 3068 C CA . PHE A 1 369 ? -26.739 -39.011 -25.398 1.00 86.25 369 PHE A CA 1
ATOM 3069 C C . PHE A 1 369 ? -28.041 -38.925 -24.593 1.00 86.25 369 PHE A C 1
ATOM 3071 O O . PHE A 1 369 ? -28.475 -37.822 -24.279 1.00 86.25 369 PHE A O 1
ATOM 3078 N N . LEU A 1 370 ? -28.648 -40.067 -24.249 1.00 86.12 370 LEU A N 1
ATOM 3079 C CA . LEU A 1 370 ? -29.924 -40.095 -23.524 1.00 86.12 370 LEU A CA 1
ATOM 3080 C C . LEU A 1 370 ? -29.772 -39.597 -22.081 1.00 86.12 370 LEU A C 1
ATOM 3082 O O . LEU A 1 370 ? -30.538 -38.744 -21.663 1.00 86.12 370 LEU A O 1
ATOM 3086 N N . GLU A 1 371 ? -28.724 -40.030 -21.373 1.00 84.81 371 GLU A N 1
ATOM 3087 C CA . GLU A 1 371 ? -28.415 -39.570 -20.008 1.00 84.81 371 GLU A CA 1
ATOM 3088 C C . GLU A 1 371 ? -28.214 -38.045 -19.955 1.00 84.81 371 GLU A C 1
ATOM 3090 O O . GLU A 1 371 ? -28.753 -37.363 -19.087 1.00 84.81 371 GLU A O 1
ATOM 3095 N N . CYS A 1 372 ? -27.462 -37.485 -20.907 1.00 78.56 372 CYS A N 1
ATOM 3096 C CA . CYS A 1 372 ? -27.265 -36.040 -20.993 1.00 78.56 372 CYS A CA 1
ATOM 3097 C C . CYS A 1 372 ? -28.540 -35.293 -21.397 1.00 78.56 372 CYS A C 1
ATOM 3099 O O . CYS A 1 372 ? -28.737 -34.162 -20.954 1.00 78.56 372 CYS A O 1
ATOM 3101 N N . LEU A 1 373 ? -29.378 -35.893 -22.246 1.00 81.50 373 LEU A N 1
ATOM 3102 C CA . LEU A 1 373 ? -30.663 -35.317 -22.616 1.00 81.50 373 LEU A CA 1
ATOM 3103 C C . LEU A 1 373 ? -31.587 -35.253 -21.398 1.00 81.50 373 LEU A C 1
ATOM 3105 O O . LEU A 1 373 ? -32.133 -34.188 -21.143 1.00 81.50 373 LEU A O 1
ATOM 3109 N N . ASP A 1 374 ? -31.692 -36.326 -20.616 1.00 80.69 374 ASP A N 1
ATOM 3110 C CA . ASP A 1 374 ? -32.516 -36.365 -19.402 1.00 80.69 374 ASP A CA 1
ATOM 3111 C C . ASP A 1 374 ? -32.067 -35.299 -18.389 1.00 80.69 374 ASP A C 1
ATOM 3113 O O . ASP A 1 374 ? -32.874 -34.477 -17.962 1.00 80.69 374 ASP A O 1
ATOM 3117 N N . LEU A 1 375 ? -30.757 -35.206 -18.114 1.00 78.00 375 LEU A N 1
ATOM 3118 C CA . LEU A 1 375 ? -30.189 -34.155 -17.254 1.00 78.00 375 LEU A CA 1
ATOM 3119 C C . LEU A 1 375 ? -30.514 -32.738 -17.749 1.00 78.00 375 LEU A C 1
ATOM 3121 O O . LEU A 1 375 ? -30.729 -31.823 -16.954 1.00 78.00 375 LEU A O 1
ATOM 3125 N N . TYR A 1 376 ? -30.514 -32.532 -19.067 1.00 72.94 376 TYR A N 1
ATOM 3126 C CA . TYR A 1 376 ? -30.860 -31.245 -19.659 1.00 72.94 376 TYR A CA 1
ATOM 3127 C C . TYR A 1 376 ? -32.353 -30.926 -19.514 1.00 72.94 376 TYR A C 1
ATOM 3129 O O . TYR A 1 376 ? -32.703 -29.780 -19.239 1.00 72.94 376 TYR A O 1
ATOM 3137 N N . LEU A 1 377 ? -33.230 -31.917 -19.669 1.00 74.44 377 LEU A N 1
ATOM 3138 C CA . LEU A 1 377 ? -34.674 -31.735 -19.509 1.00 74.44 377 LEU A CA 1
ATOM 3139 C C . LEU A 1 377 ? -35.064 -31.474 -18.053 1.00 74.44 377 LEU A C 1
ATOM 3141 O O . LEU A 1 377 ? -35.890 -30.594 -17.805 1.00 74.44 377 LEU A O 1
ATOM 3145 N N . ASP A 1 378 ? -34.402 -32.134 -17.101 1.00 74.88 378 ASP A N 1
ATOM 3146 C CA . ASP A 1 378 ? -34.565 -31.866 -15.669 1.00 74.88 378 ASP A CA 1
ATOM 3147 C C . ASP A 1 378 ? -34.234 -30.405 -15.320 1.00 74.88 378 ASP A C 1
ATOM 3149 O O . ASP A 1 378 ? -34.952 -29.766 -14.553 1.00 74.88 378 ASP A O 1
ATOM 3153 N N . LEU A 1 379 ? -33.189 -29.829 -15.932 1.00 72.62 379 LEU A N 1
ATOM 3154 C CA . LEU A 1 379 ? -32.832 -28.415 -15.746 1.00 72.62 379 LEU A CA 1
ATOM 3155 C C . LEU A 1 379 ? -33.894 -27.443 -16.283 1.00 72.62 379 LEU A C 1
ATOM 3157 O O . LEU A 1 379 ? -33.975 -26.307 -15.813 1.00 72.62 379 LEU A O 1
ATOM 3161 N N . LEU A 1 380 ? -34.682 -27.861 -17.275 1.00 66.19 380 LEU A N 1
ATOM 3162 C CA . LEU A 1 380 ? -35.694 -27.023 -17.917 1.00 66.19 380 LEU A CA 1
ATOM 3163 C C . LEU A 1 380 ? -37.078 -27.107 -17.255 1.00 66.19 380 LEU A C 1
ATOM 3165 O O . LEU A 1 380 ? -37.957 -26.334 -17.632 1.00 66.19 380 LEU A O 1
ATOM 3169 N N . ASN A 1 381 ? -37.275 -27.980 -16.257 1.00 66.81 381 ASN A N 1
ATOM 3170 C CA . ASN A 1 381 ? -38.569 -28.225 -15.600 1.00 66.81 381 ASN A CA 1
ATOM 3171 C C . ASN A 1 381 ? -39.717 -28.574 -16.579 1.00 66.81 381 ASN A C 1
ATOM 3173 O O . ASN A 1 381 ? -40.882 -28.308 -16.274 1.00 66.81 381 ASN A O 1
ATOM 3177 N N . ASP A 1 382 ? -39.420 -29.157 -17.746 1.00 60.00 382 ASP A N 1
ATOM 3178 C CA . ASP A 1 382 ? -40.423 -29.457 -18.780 1.00 60.00 382 ASP A CA 1
ATOM 3179 C C . ASP A 1 382 ? -40.450 -30.961 -19.131 1.00 60.00 382 ASP A C 1
ATOM 3181 O O . ASP A 1 382 ? -39.511 -31.463 -19.753 1.00 60.00 382 ASP A O 1
ATOM 3185 N N . PRO A 1 383 ? -41.492 -31.727 -18.744 1.00 55.25 383 PRO A N 1
ATOM 3186 C CA . PRO A 1 383 ? -41.405 -33.186 -18.728 1.00 55.25 383 PRO A CA 1
ATOM 3187 C C . PRO A 1 383 ? -42.033 -33.900 -19.941 1.00 55.25 383 PRO A C 1
ATOM 3189 O O . PRO A 1 383 ? -42.414 -35.064 -19.813 1.00 55.25 383 PRO A O 1
ATOM 3192 N N . LYS A 1 384 ? -42.211 -33.273 -21.116 1.00 57.59 384 LYS A N 1
ATOM 3193 C CA . LYS A 1 384 ? -42.892 -33.951 -22.250 1.00 57.59 384 LYS A CA 1
ATOM 3194 C C . LYS A 1 384 ? -42.218 -33.773 -23.610 1.00 57.59 384 LYS A C 1
ATOM 3196 O O . LYS A 1 384 ? -42.699 -33.037 -24.466 1.00 57.59 384 LYS A O 1
ATOM 3201 N N . ILE A 1 385 ? -41.175 -34.567 -23.858 1.00 62.09 385 ILE A N 1
ATOM 3202 C CA . ILE A 1 385 ? -40.598 -34.782 -25.196 1.00 62.09 385 ILE A CA 1
ATOM 3203 C C . ILE A 1 385 ? -40.889 -36.215 -25.652 1.00 62.09 385 ILE A C 1
ATOM 3205 O O . ILE A 1 385 ? -39.997 -37.046 -25.793 1.00 62.09 385 ILE A O 1
ATOM 3209 N N . ASP A 1 386 ? -42.162 -36.522 -25.886 1.00 56.31 386 ASP A N 1
ATOM 3210 C CA . ASP A 1 386 ? -42.562 -37.815 -26.439 1.00 56.31 386 ASP A CA 1
ATOM 3211 C C . ASP A 1 386 ? -42.899 -37.651 -27.929 1.00 56.31 386 ASP A C 1
ATOM 3213 O O . ASP A 1 386 ? -43.812 -36.910 -28.282 1.00 56.31 386 ASP A O 1
ATOM 3217 N N . ASN A 1 387 ? -42.165 -38.359 -28.800 1.00 62.59 387 ASN A N 1
ATOM 3218 C CA . ASN A 1 387 ? -42.224 -38.336 -30.283 1.00 62.59 387 ASN A CA 1
ATOM 3219 C C . ASN A 1 387 ? -41.331 -37.327 -31.033 1.00 62.59 387 ASN A C 1
ATOM 3221 O O . ASN A 1 387 ? -41.517 -37.133 -32.237 1.00 62.59 387 ASN A O 1
ATOM 3225 N N . SER A 1 388 ? -40.320 -36.738 -30.398 1.00 75.75 388 SER A N 1
ATOM 3226 C CA . SER A 1 388 ? -39.419 -35.816 -31.105 1.00 75.75 388 SER A CA 1
ATOM 3227 C C . SER A 1 388 ? -38.462 -36.516 -32.075 1.00 75.75 388 SER A C 1
ATOM 3229 O O . SER A 1 388 ? -37.946 -37.608 -31.817 1.00 75.75 388 SER A O 1
ATOM 3231 N N . GLN A 1 389 ? -38.203 -35.862 -33.208 1.00 82.00 389 GLN A N 1
ATOM 3232 C CA . GLN A 1 389 ? -37.109 -36.217 -34.109 1.00 82.00 389 GLN A CA 1
ATOM 3233 C C . GLN A 1 389 ? -35.818 -35.541 -33.651 1.00 82.00 389 GLN A C 1
ATOM 3235 O O . GLN A 1 389 ? -35.784 -34.333 -33.423 1.00 82.00 389 GLN A O 1
ATOM 3240 N N . VAL A 1 390 ? -34.742 -36.317 -33.579 1.00 82.94 390 VAL A N 1
ATOM 3241 C CA . VAL A 1 390 ? -33.393 -35.829 -33.298 1.00 82.94 390 VAL A CA 1
ATOM 3242 C C . VAL A 1 390 ? -32.655 -35.650 -34.618 1.00 82.94 390 VAL A C 1
ATOM 3244 O O . VAL A 1 390 ? -32.596 -36.571 -35.432 1.00 82.94 390 VAL A O 1
ATOM 3247 N N . LYS A 1 391 ? -32.066 -34.467 -34.822 1.00 85.06 391 LYS A N 1
ATOM 3248 C CA . LYS A 1 391 ? -31.196 -34.150 -35.963 1.00 85.06 391 LYS A CA 1
ATOM 3249 C C . LYS A 1 391 ? -29.810 -33.784 -35.452 1.00 85.06 391 LYS A C 1
ATOM 3251 O O . LYS A 1 391 ? -29.677 -32.881 -34.632 1.00 85.06 391 LYS A O 1
ATOM 3256 N N . ILE A 1 392 ? -28.783 -34.457 -35.962 1.00 81.25 392 ILE A N 1
ATOM 3257 C CA . ILE A 1 392 ? -27.381 -34.171 -35.637 1.00 81.25 392 ILE A CA 1
ATOM 3258 C C . ILE A 1 392 ? -26.722 -33.556 -36.867 1.00 81.25 392 ILE A C 1
ATOM 3260 O O . ILE A 1 392 ? -26.753 -34.142 -37.950 1.00 81.25 392 ILE A O 1
ATOM 3264 N N . PHE A 1 393 ? -26.112 -32.386 -36.700 1.00 82.25 393 PHE A N 1
ATOM 3265 C CA . PHE A 1 393 ? -25.395 -31.664 -37.753 1.00 82.25 393 PHE A CA 1
ATOM 3266 C C . PHE A 1 393 ? -23.885 -31.758 -37.542 1.00 82.25 393 PHE A C 1
ATOM 3268 O O . PHE A 1 393 ? -23.420 -31.863 -36.409 1.00 82.25 393 PHE A O 1
ATOM 3275 N N . GLY A 1 394 ? -23.105 -31.692 -38.625 1.00 77.25 394 GLY A N 1
ATOM 3276 C CA . GLY A 1 394 ? -21.643 -31.777 -38.547 1.00 77.25 394 GLY A CA 1
ATOM 3277 C C . GLY A 1 394 ? -21.018 -30.630 -37.754 1.00 77.25 394 GLY A C 1
ATOM 3278 O O . GLY A 1 394 ? -19.987 -30.804 -37.104 1.00 77.25 394 GLY A O 1
ATOM 3279 N N . SER A 1 395 ? -21.665 -29.467 -37.768 1.00 78.75 395 SER A N 1
ATOM 3280 C CA . SER A 1 395 ? -21.297 -28.294 -36.993 1.00 78.75 395 SER A CA 1
ATOM 3281 C C . SER A 1 395 ? -22.427 -27.276 -36.907 1.00 78.75 395 SER A C 1
ATOM 3283 O O . SER A 1 395 ? -23.287 -27.213 -37.785 1.00 78.75 395 SER A O 1
ATOM 3285 N N . VAL A 1 396 ? -22.356 -26.416 -35.899 1.00 76.94 396 VAL A N 1
ATOM 3286 C CA . VAL A 1 396 ? -23.161 -25.205 -35.773 1.00 76.94 396 VAL A CA 1
ATOM 3287 C C . VAL A 1 396 ? -22.245 -24.024 -35.478 1.00 76.94 396 VAL A C 1
ATOM 3289 O O . VAL A 1 396 ? -21.382 -24.101 -34.603 1.00 76.94 396 VAL A O 1
ATOM 3292 N N . THR A 1 397 ? -22.411 -22.936 -36.226 1.00 75.06 397 THR A N 1
ATOM 3293 C CA . THR A 1 397 ? -21.802 -21.649 -35.876 1.00 75.06 397 THR A CA 1
ATOM 3294 C C . THR A 1 397 ? -22.737 -20.926 -34.911 1.00 75.06 397 THR A C 1
ATOM 3296 O O . THR A 1 397 ? -23.870 -20.609 -35.280 1.00 75.06 397 THR A O 1
ATOM 3299 N N . ILE A 1 398 ? -22.274 -20.708 -33.678 1.00 70.06 398 ILE A N 1
ATOM 3300 C CA . ILE A 1 398 ? -23.004 -19.984 -32.628 1.00 70.06 398 ILE A CA 1
ATOM 3301 C C . ILE A 1 398 ? -22.706 -18.474 -32.689 1.00 70.06 398 ILE A C 1
ATOM 3303 O O . ILE A 1 398 ? -21.795 -18.043 -33.395 1.00 70.06 398 ILE A O 1
ATOM 3307 N N . GLU A 1 399 ? -23.491 -17.663 -31.970 1.00 59.78 399 GLU A N 1
ATOM 3308 C CA . GLU A 1 399 ? -23.564 -16.193 -32.116 1.00 59.78 399 GLU A CA 1
ATOM 3309 C C . GLU A 1 399 ? -22.216 -15.456 -32.057 1.00 59.78 399 GLU A C 1
ATOM 3311 O O . GLU A 1 399 ? -22.028 -14.455 -32.740 1.00 59.78 399 GLU A O 1
ATOM 3316 N N . ASN A 1 400 ? -21.256 -15.956 -31.278 1.00 59.56 400 ASN A N 1
ATOM 3317 C CA . ASN A 1 400 ? -19.931 -15.348 -31.116 1.00 59.56 400 ASN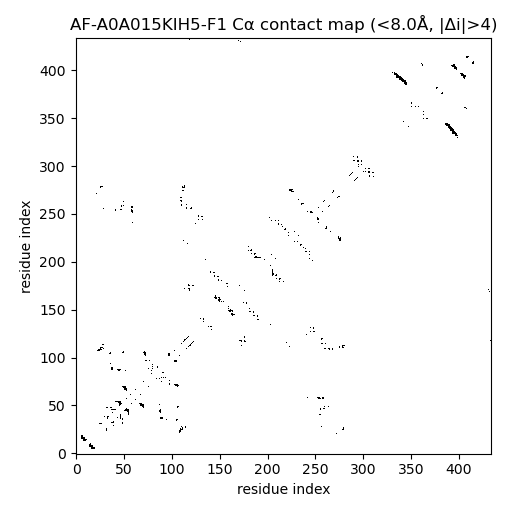 A CA 1
ATOM 3318 C C . ASN A 1 400 ? -18.916 -15.774 -32.201 1.00 59.56 400 ASN A C 1
ATOM 3320 O O . ASN A 1 400 ? -17.715 -15.587 -32.028 1.00 59.56 400 ASN A O 1
ATOM 3324 N N . GLY A 1 401 ? -19.376 -16.406 -33.287 1.00 61.91 401 GLY A N 1
ATOM 3325 C CA . GLY A 1 401 ? -18.527 -16.941 -34.356 1.00 61.91 401 GLY A CA 1
ATOM 3326 C C . GLY A 1 401 ? -17.843 -18.269 -34.013 1.00 61.91 401 GLY A C 1
ATOM 3327 O O . GLY A 1 401 ? -17.177 -18.850 -34.872 1.00 61.91 401 GLY A O 1
ATOM 3328 N N . THR A 1 402 ? -18.028 -18.790 -32.795 1.00 65.19 402 THR A N 1
ATOM 3329 C CA . THR A 1 402 ? -17.517 -20.110 -32.406 1.00 65.19 402 THR A CA 1
ATOM 3330 C C . THR A 1 402 ? -18.244 -21.191 -33.195 1.00 65.19 402 THR A C 1
ATOM 3332 O O . THR A 1 402 ? -19.452 -21.123 -33.421 1.00 65.19 402 THR A O 1
ATOM 3335 N N . ILE A 1 403 ? -17.510 -22.218 -33.610 1.00 68.81 403 ILE A N 1
ATOM 3336 C CA . ILE A 1 403 ? -18.066 -23.354 -34.340 1.00 68.81 403 ILE A CA 1
ATOM 3337 C C . ILE A 1 403 ? -18.019 -24.575 -33.427 1.00 68.81 403 ILE A C 1
ATOM 3339 O O . ILE A 1 403 ? -16.942 -25.089 -33.136 1.00 68.81 403 ILE A O 1
ATOM 3343 N N . VAL A 1 404 ? -19.186 -25.064 -33.012 1.00 71.44 404 VAL A N 1
ATOM 3344 C CA . VAL A 1 404 ? -19.317 -26.349 -32.316 1.00 71.44 404 VAL A CA 1
ATOM 3345 C C . VAL A 1 404 ? -19.429 -27.434 -33.378 1.00 71.44 404 VAL A C 1
ATOM 3347 O O . VAL A 1 404 ? -20.255 -27.320 -34.279 1.00 71.44 404 VAL A O 1
ATOM 3350 N N . ARG A 1 405 ? -18.590 -28.470 -33.325 1.00 69.56 405 ARG A N 1
ATOM 3351 C CA . ARG A 1 405 ? -18.552 -29.546 -34.330 1.00 69.56 405 ARG A CA 1
ATOM 3352 C C . ARG A 1 405 ? -18.891 -30.889 -33.698 1.00 69.56 405 ARG A C 1
ATOM 3354 O O . ARG A 1 405 ? -18.402 -31.191 -32.617 1.00 69.56 405 ARG A O 1
ATOM 3361 N N . ALA A 1 406 ? -19.671 -31.699 -34.407 1.00 70.62 406 ALA A N 1
ATOM 3362 C CA . ALA A 1 406 ? -19.911 -33.099 -34.059 1.00 70.62 406 ALA A CA 1
ATOM 3363 C C . ALA A 1 406 ? -18.841 -34.036 -34.651 1.00 70.62 406 ALA A C 1
ATOM 3365 O O . ALA A 1 406 ? -18.725 -35.180 -34.228 1.00 70.62 406 ALA A O 1
ATOM 3366 N N . THR A 1 407 ? -18.061 -33.567 -35.634 1.00 66.62 407 THR A N 1
ATOM 3367 C CA . THR A 1 407 ? -17.020 -34.351 -36.317 1.00 66.62 407 THR A CA 1
ATOM 3368 C C . THR A 1 407 ? -15.623 -34.051 -35.781 1.00 66.62 407 THR A C 1
ATOM 3370 O O . THR A 1 407 ? -15.248 -32.884 -35.654 1.00 66.62 407 THR A O 1
ATOM 3373 N N . ASN A 1 408 ? -14.805 -35.088 -35.603 1.00 61.78 408 ASN A N 1
ATOM 3374 C CA . ASN A 1 408 ? -13.431 -34.968 -35.099 1.00 61.78 408 ASN A CA 1
ATOM 3375 C C . ASN A 1 408 ? -12.402 -34.440 -36.114 1.00 61.78 408 ASN A C 1
ATOM 3377 O O . ASN A 1 408 ? -11.255 -34.186 -35.742 1.00 61.78 408 ASN A O 1
ATOM 3381 N N . SER A 1 409 ? -12.780 -34.300 -37.385 1.00 57.53 409 SER A N 1
ATOM 3382 C CA . SER A 1 409 ? -11.883 -33.912 -38.475 1.00 57.53 409 SER A CA 1
ATOM 3383 C C . SER A 1 409 ? -12.240 -32.540 -39.046 1.00 57.53 409 SER A C 1
ATOM 3385 O O . SER A 1 409 ? -13.348 -32.340 -39.545 1.00 57.53 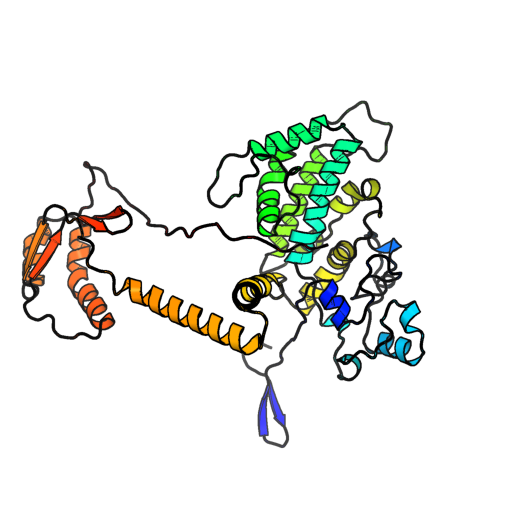409 SER A O 1
ATOM 3387 N N . TYR A 1 410 ? -11.276 -31.620 -39.061 1.00 51.97 410 TYR A N 1
ATOM 3388 C CA . TYR A 1 410 ? -11.308 -30.421 -39.901 1.00 51.97 410 TYR A CA 1
ATOM 3389 C C . TYR A 1 410 ? -10.172 -30.535 -40.921 1.00 51.97 410 TYR A C 1
ATOM 3391 O O . TYR A 1 410 ? -9.010 -30.604 -40.530 1.00 51.97 410 TYR A O 1
ATOM 3399 N N . HIS A 1 411 ? -10.500 -30.645 -42.214 1.00 51.41 411 HIS A N 1
ATOM 3400 C CA . HIS A 1 411 ? -9.519 -30.896 -43.286 1.00 51.41 411 HIS A CA 1
ATOM 3401 C C . HIS A 1 411 ? -8.547 -32.055 -42.976 1.00 51.41 411 HIS A C 1
ATOM 3403 O O . HIS A 1 411 ? -7.331 -31.897 -43.059 1.00 51.41 411 HIS A O 1
ATOM 3409 N N . ASN A 1 412 ? -9.078 -33.219 -42.582 1.00 52.66 412 ASN A N 1
ATOM 3410 C CA . ASN A 1 412 ? -8.300 -34.423 -42.243 1.00 52.66 412 ASN A CA 1
ATOM 3411 C C . ASN A 1 412 ? -7.290 -34.260 -41.086 1.00 52.66 412 ASN A C 1
ATOM 3413 O O . ASN A 1 412 ? -6.394 -35.088 -40.936 1.00 52.66 412 ASN A O 1
ATOM 3417 N N . LYS A 1 413 ? -7.434 -33.230 -40.239 1.00 45.06 413 LYS A N 1
ATOM 3418 C CA . LYS A 1 413 ? -6.642 -33.051 -39.012 1.00 45.06 413 LYS A CA 1
ATOM 3419 C C . LYS A 1 413 ? -7.538 -33.020 -37.774 1.00 45.06 413 LYS A C 1
ATOM 3421 O O . LYS A 1 413 ? -8.651 -32.490 -37.814 1.00 45.06 413 LYS A O 1
ATOM 3426 N N . SER A 1 414 ? -7.038 -33.579 -36.671 1.00 47.56 414 SER A N 1
ATOM 3427 C CA . SER A 1 414 ? -7.663 -33.492 -35.348 1.00 47.56 414 SER A CA 1
ATOM 3428 C C . SER A 1 414 ? -7.544 -32.065 -34.810 1.00 47.56 414 SER A C 1
ATOM 3430 O O . SER A 1 414 ? -6.431 -31.552 -34.691 1.00 47.56 414 SER A O 1
ATOM 3432 N N . TRP A 1 415 ? -8.667 -31.431 -34.476 1.00 45.84 415 TRP A N 1
ATOM 3433 C CA . TRP A 1 415 ? -8.714 -30.055 -33.969 1.00 45.84 415 TRP A CA 1
ATOM 3434 C C . TRP A 1 415 ? -9.401 -29.996 -32.599 1.00 45.84 415 TRP A C 1
ATOM 3436 O O . TRP A 1 415 ? -10.405 -30.673 -32.384 1.00 45.84 415 TRP A O 1
ATOM 3446 N N . PHE A 1 416 ? -8.884 -29.162 -31.694 1.00 41.28 416 PHE A N 1
ATOM 3447 C CA . PHE A 1 416 ? -9.472 -28.866 -30.384 1.00 41.28 416 PHE A CA 1
ATOM 3448 C C . PHE A 1 416 ? -9.578 -27.342 -30.225 1.00 41.28 416 PHE A C 1
ATOM 3450 O O . PHE A 1 416 ? -8.601 -26.642 -30.478 1.00 41.28 416 PHE A O 1
ATOM 3457 N N . SER A 1 417 ? -10.731 -26.812 -29.799 1.00 38.56 417 SER A N 1
ATOM 3458 C CA . SER A 1 417 ? -10.856 -25.405 -29.389 1.00 38.56 417 SER A CA 1
ATOM 3459 C C . SER A 1 417 ? -11.298 -25.320 -27.931 1.00 38.56 417 SER A C 1
ATOM 3461 O O . SER A 1 417 ? -12.450 -25.613 -27.614 1.00 38.56 417 SER A O 1
ATOM 3463 N N . ASN A 1 418 ? -10.394 -24.885 -27.056 1.00 31.98 418 ASN A N 1
ATOM 3464 C CA . ASN A 1 418 ? -10.757 -24.402 -25.728 1.00 31.98 418 ASN A CA 1
ATOM 3465 C C . ASN A 1 418 ? -11.333 -22.992 -25.904 1.00 31.98 418 ASN A C 1
ATOM 3467 O O . ASN A 1 418 ? -10.611 -22.075 -26.290 1.00 31.98 418 ASN A O 1
ATOM 3471 N N . VAL A 1 419 ? -12.634 -22.822 -25.680 1.00 33.91 419 VAL A N 1
ATOM 3472 C CA . VAL A 1 419 ? -13.277 -21.503 -25.713 1.00 33.91 419 VAL A CA 1
ATOM 3473 C C . VAL A 1 419 ? -12.997 -20.815 -24.377 1.00 33.91 419 VAL A C 1
ATOM 3475 O O . VAL A 1 419 ? -13.497 -21.251 -23.345 1.00 33.91 419 VAL A O 1
ATOM 3478 N N . ALA A 1 420 ? -12.189 -19.755 -24.392 1.00 27.31 420 ALA A N 1
ATOM 3479 C CA . ALA A 1 420 ? -12.024 -18.838 -23.268 1.00 27.31 420 ALA A CA 1
ATOM 3480 C C . ALA A 1 420 ? -12.846 -17.568 -23.536 1.00 27.31 420 ALA A C 1
ATOM 3482 O O . ALA A 1 420 ? -12.765 -16.991 -24.619 1.00 27.31 420 ALA A O 1
ATOM 3483 N N . ILE A 1 421 ? -13.649 -17.148 -22.559 1.00 25.05 421 ILE A N 1
ATOM 3484 C CA . ILE A 1 421 ? -14.466 -15.930 -22.623 1.00 25.05 421 ILE A CA 1
ATOM 3485 C C . ILE A 1 421 ? -13.643 -14.782 -22.024 1.00 25.05 421 ILE A C 1
ATOM 3487 O O . ILE A 1 421 ? -13.319 -14.813 -20.840 1.00 25.05 421 ILE A O 1
ATOM 3491 N N . SER A 1 422 ? -13.298 -13.777 -22.831 1.00 28.47 422 SER A N 1
ATOM 3492 C CA . SER A 1 422 ? -12.639 -12.542 -22.380 1.00 28.47 422 SER A CA 1
ATOM 3493 C C . SER A 1 422 ? -13.664 -11.431 -22.134 1.00 28.47 422 SER A C 1
ATOM 3495 O O . SER A 1 422 ? -14.510 -11.187 -22.994 1.00 28.47 422 SER A O 1
ATOM 3497 N N . MET A 1 423 ? -13.561 -10.729 -21.001 1.00 26.92 423 MET A N 1
ATOM 3498 C CA . MET A 1 423 ? -14.335 -9.514 -20.702 1.00 26.92 423 MET A CA 1
ATOM 3499 C C . MET A 1 423 ? -13.497 -8.244 -20.920 1.00 26.92 423 MET A C 1
ATOM 3501 O O . MET A 1 423 ? -12.273 -8.273 -20.804 1.00 26.92 423 MET A O 1
ATOM 3505 N N . ASN A 1 424 ? -14.188 -7.160 -21.285 1.00 30.41 424 ASN A N 1
ATOM 3506 C CA . ASN A 1 424 ? -13.649 -5.919 -21.847 1.00 30.41 424 ASN A CA 1
ATOM 3507 C C . ASN A 1 424 ? -13.017 -4.986 -20.786 1.00 30.41 424 ASN A C 1
ATOM 3509 O O . ASN A 1 424 ? -13.460 -4.964 -19.641 1.00 30.41 424 ASN A O 1
ATOM 3513 N N . SER A 1 425 ? -11.988 -4.225 -21.178 1.00 37.09 425 SER A N 1
ATOM 3514 C CA . SER A 1 425 ? -11.013 -3.543 -20.301 1.00 37.09 425 SER A CA 1
ATOM 3515 C C . SER A 1 425 ? -11.104 -2.009 -20.268 1.00 37.09 425 SER A C 1
ATOM 3517 O O . SER A 1 425 ? -10.133 -1.334 -19.930 1.00 37.09 425 SER A O 1
ATOM 3519 N N . GLU A 1 426 ? -12.244 -1.433 -20.624 1.00 43.06 426 GLU A N 1
ATOM 3520 C CA . GLU A 1 426 ? -12.447 0.018 -20.643 1.00 43.06 426 GLU A CA 1
ATOM 3521 C C . GLU A 1 426 ? -13.398 0.399 -19.506 1.00 43.06 426 GLU A C 1
ATOM 3523 O O . GLU A 1 426 ? -14.558 0.023 -19.575 1.00 43.06 426 GLU A O 1
ATOM 3528 N N . GLU A 1 427 ? -12.881 1.048 -18.446 1.00 43.38 427 GLU A N 1
ATOM 3529 C CA . GLU A 1 427 ? -13.584 1.946 -17.487 1.00 43.38 427 GLU A CA 1
ATOM 3530 C C . GLU A 1 427 ? -12.837 2.042 -16.134 1.00 43.38 427 GLU A C 1
ATOM 3532 O O . GLU A 1 427 ? -13.341 1.708 -15.052 1.00 43.38 427 GLU A O 1
ATOM 3537 N N . LEU A 1 428 ? -11.592 2.520 -16.159 1.00 35.25 428 LEU A N 1
ATOM 3538 C CA . LEU A 1 428 ? -10.753 2.671 -14.964 1.00 35.25 428 LEU A CA 1
ATOM 3539 C C . LEU A 1 428 ? -10.261 4.116 -14.829 1.00 35.25 428 LEU A C 1
ATOM 3541 O O . LEU A 1 428 ? -9.075 4.385 -14.953 1.00 35.25 428 LEU A O 1
ATOM 3545 N N . GLU A 1 429 ? -11.190 5.040 -14.560 1.00 34.03 429 GLU A N 1
ATOM 3546 C CA . GLU A 1 429 ? -10.852 6.423 -14.200 1.00 34.03 429 GLU A CA 1
ATOM 3547 C C . GLU A 1 429 ? -11.299 6.840 -12.792 1.00 34.03 429 GLU A C 1
ATOM 3549 O O . GLU A 1 429 ? -12.369 6.473 -12.283 1.00 34.03 429 GLU A O 1
ATOM 3554 N N . ASP A 1 430 ? -10.403 7.670 -12.252 1.00 31.70 430 ASP A N 1
ATOM 3555 C CA . ASP A 1 430 ? -10.381 8.488 -11.046 1.00 31.70 430 ASP A CA 1
ATOM 3556 C C . ASP A 1 430 ? -10.244 7.770 -9.716 1.00 31.70 430 ASP A C 1
ATOM 3558 O O . ASP A 1 430 ? -11.268 7.414 -9.161 1.00 31.70 430 ASP A O 1
ATOM 3562 N N . TYR A 1 431 ? -9.019 7.692 -9.167 1.00 33.00 431 TYR A N 1
ATOM 3563 C CA . TYR A 1 431 ? -8.686 8.165 -7.808 1.00 33.00 431 TYR A CA 1
ATOM 3564 C C . TYR A 1 431 ? -7.226 8.630 -7.741 1.00 33.00 431 TYR A C 1
ATOM 3566 O O . TYR A 1 431 ? -6.338 8.101 -8.403 1.00 33.00 431 TYR A O 1
ATOM 3574 N N . ILE A 1 432 ? -7.005 9.660 -6.935 1.00 30.12 432 ILE A N 1
ATOM 3575 C CA . ILE A 1 432 ? -5.734 10.330 -6.690 1.00 30.12 432 ILE A CA 1
ATOM 3576 C C . ILE A 1 432 ? -5.405 10.046 -5.232 1.00 30.12 432 ILE A C 1
ATOM 3578 O O . ILE A 1 432 ? -6.199 10.426 -4.374 1.00 30.12 432 ILE A O 1
ATOM 3582 N N . SER A 1 433 ? -4.258 9.433 -4.949 1.00 29.56 433 SER A N 1
ATOM 3583 C CA . SER A 1 433 ? -3.732 9.322 -3.587 1.00 29.56 433 SER A CA 1
ATOM 3584 C C . SER A 1 433 ? -2.277 9.778 -3.550 1.00 29.56 433 SER A C 1
ATOM 3586 O O . SER A 1 433 ? -1.372 9.036 -3.928 1.00 29.56 433 SER A O 1
ATOM 3588 N N . ASP A 1 434 ? -2.077 11.036 -3.180 1.00 31.97 434 ASP A N 1
ATOM 3589 C CA . ASP A 1 434 ? -1.226 11.467 -2.064 1.00 31.97 434 ASP A CA 1
ATOM 3590 C C . ASP A 1 434 ? -1.587 12.919 -1.719 1.00 31.97 434 ASP A C 1
ATOM 3592 O O . ASP A 1 434 ? -1.848 13.700 -2.670 1.00 31.97 434 ASP A O 1
#

Mean predicted aligned error: 15.38 Å

Radius of gyration: 31.16 Å; Cα contacts (8 Å, |Δi|>4): 448; chains: 1; bounding box: 79×68×78 Å